Protein AF-A0A7C2NTQ1-F1 (afdb_monomer_lite)

Sequence (495 aa):
MPTPRWKPSCSTCCDERGGRDEGESEKSEFGSRKYGIRHCLTSDFSLPTSDFPPEAAAMNWPGFAALSSAWLFALLGPVILFYFLKLRRPRLEISSLALWQQVISDQRVNSPFQKFKRNLLLLLQVLLLCALALAAMQPFWPAGTDTAKSIPVLIDCSASMAALDEPGGKSRLDAAKEEVARLIDNLLPDQRLCLIAVDSSARRMTDFTDNQRVLHDALRQLAVRPVPSRLEDGLRMAQALARTADVQNVVLISDGNVPANIEFALPFRLNYQRLPPAGPNVGITDFNARRTKTGWDMFARIEGSGAASQNDAKPEDAAATADAATTSETDRGLVEVELLQNGETLKRESVAVTAGQVSRVSFQIETDAAASLELRIRPDRFDSLASDNTGYLELPAPRNLQVYCSEELASYRHALEVTPGIDLFPQSGSPDPETVDLMFADSELESGPKSRVTVHVGVVPTDLQPLVSIETELVAVVDWNRTAALLRHVQLLDV

Foldseek 3Di:
DDDDDDDDDDDDDDDDDDDDDDDDDDDDDPDDDDDDDDDDDDPDDDDDDDPDDDDDDDDQDWDFPCPVLLCLLVVLVVLVVVVVPDDPDDDDDDPDCPVVVVVVVVVPDDDPCVVVVVCVVVVVVNVVSVVVSVVVSPTDGPPPPPPQLEEEEEEEQEQQQQFAQDDVHDGNLVVVLVVVLVCLVPADPSHWYWYWYWYVAIDTQDDGHNPSVSSNVSSVPRHHDHGHTPVVRVQVVVQVVVVVGRYAEYEYEDQPPDPPDDPDDHPHHYHYDHTQFHAKAKFWPDWDWDDDPQFIKIKIKIAIAHRPPPDPDDPPCVVPPPPDPPQDPVQWWKKWKFKDKPNHTPDIDIDIHGHPDIDMDMDTDGDQAKIKMKIAIDIPDDHRRRSRRIDIDTGHRQAAFEEEEDPVPVVVQVVQVPDPRYDYDDDVPDDRDLEGAEYEAQDDPPDDHHYPYYDHDVDDPPVCVVVDDDDPDDDQCPDDDCVDPPCVPPDPRPD

Secondary structure (DSSP, 8-state):
------------------------------------------------------------PPEETTGGGGGGGGGHHHHHHHHHS---------S--HHHHHHHHGGGS--THHHHHHTHHHHHHHHHHHHHHHHHH-EE--------SEEEEEEE-SGGGG-BSSTT--BHHHHHHHHHHHHHHTPPTT-EEEEEEESSSEEE-S-SB--HHHHHHHHHT----SS---HHHHHHHHHHHHTTS---EEEEEE-S---S------SSEEEEEEPPPPPPEEEEEEEEEEE-SSSEEEEEEEEEEPP-------TTSTTS-SS-----GGGEEEEEEEEEETTEEEEEEEEEEEBT-EEEEEEEE--SS-EEEEEEEEESS--S-GGGSEEEEEEPPP--EEEEE-TT-HHHHHHHHTSTTEEEESBTTBPPPSEEEEEEESS-TTSSSEEEEEEESS---TTTGGG-----S--------TTSTTGGG---TT-

pLDDT: mean 76.26, std 22.4, range [24.83, 97.94]

Structure (mmCIF, N/CA/C/O backbone):
data_AF-A0A7C2NTQ1-F1
#
_entry.id   AF-A0A7C2NTQ1-F1
#
loop_
_atom_site.group_PDB
_atom_site.id
_atom_site.type_symbol
_atom_site.label_atom_id
_atom_site.label_alt_id
_atom_site.label_comp_id
_atom_site.label_asym_id
_atom_site.label_entity_id
_atom_site.label_seq_id
_atom_site.pdbx_PDB_ins_code
_atom_site.Cartn_x
_atom_site.Cartn_y
_atom_site.Cartn_z
_atom_site.occupancy
_atom_site.B_iso_or_equiv
_atom_site.auth_seq_id
_atom_site.auth_comp_id
_atom_site.auth_asym_id
_atom_site.auth_atom_id
_atom_site.pdbx_PDB_model_num
ATOM 1 N N . MET A 1 1 ? -13.839 53.074 -61.536 1.00 36.62 1 MET A N 1
ATOM 2 C CA . MET A 1 1 ? -15.113 53.808 -61.324 1.00 36.62 1 MET A CA 1
ATOM 3 C C . MET A 1 1 ? -16.248 52.947 -61.866 1.00 36.62 1 MET A C 1
ATOM 5 O O . MET A 1 1 ? -15.981 52.323 -62.886 1.00 36.62 1 MET A O 1
ATOM 9 N N . PRO A 1 2 ? -17.459 52.905 -61.272 1.00 42.09 2 PRO A N 1
ATOM 10 C CA . PRO A 1 2 ? -18.002 53.784 -60.227 1.00 42.09 2 PRO A CA 1
ATOM 11 C C . PRO A 1 2 ? -18.543 53.063 -58.957 1.00 42.09 2 PRO A C 1
ATOM 13 O O . PRO A 1 2 ? -18.780 51.862 -58.943 1.00 42.09 2 PRO A O 1
ATOM 16 N N . THR A 1 3 ? -18.712 53.854 -57.890 1.00 33.62 3 THR A N 1
ATOM 17 C CA . THR A 1 3 ? -19.584 53.688 -56.691 1.00 33.62 3 THR A CA 1
ATOM 18 C C . THR A 1 3 ? -21.078 53.907 -57.076 1.00 33.62 3 THR A C 1
ATOM 20 O O . THR A 1 3 ? -21.283 54.098 -58.278 1.00 33.62 3 THR A O 1
ATOM 23 N N . PRO A 1 4 ? -22.144 53.993 -56.213 1.00 42.62 4 PRO A N 1
ATOM 24 C CA . PRO A 1 4 ? -22.336 53.985 -54.728 1.00 42.62 4 PRO A CA 1
ATOM 25 C C . PRO A 1 4 ? -23.552 53.085 -54.258 1.00 42.62 4 PRO A C 1
ATOM 27 O O . PRO A 1 4 ? -24.126 52.396 -55.088 1.00 42.62 4 PRO A O 1
ATOM 30 N N . ARG A 1 5 ? -24.002 52.932 -52.986 1.00 25.55 5 ARG A N 1
ATOM 31 C CA . ARG A 1 5 ? -24.847 53.834 -52.135 1.00 25.55 5 ARG A CA 1
ATOM 32 C C . ARG A 1 5 ? -25.221 53.138 -50.778 1.00 25.55 5 ARG A C 1
ATOM 34 O O . ARG A 1 5 ? -25.538 51.961 -50.825 1.00 25.55 5 ARG A O 1
ATOM 41 N N . TRP A 1 6 ? -25.016 53.745 -49.585 1.00 25.92 6 TRP A N 1
ATOM 42 C CA . TRP A 1 6 ? -25.970 54.407 -48.618 1.00 25.92 6 TRP A CA 1
ATOM 43 C C . TRP A 1 6 ? -27.064 53.479 -48.009 1.00 25.92 6 TRP A C 1
ATOM 45 O O . TRP A 1 6 ? -27.697 52.777 -48.777 1.00 25.92 6 TRP A O 1
ATOM 55 N N . LYS A 1 7 ? -27.446 53.435 -46.711 1.00 29.69 7 LYS A N 1
ATOM 56 C CA . LYS A 1 7 ? -27.360 54.310 -45.507 1.00 29.69 7 LYS A CA 1
ATOM 57 C C . LYS A 1 7 ? -27.798 53.504 -44.230 1.00 29.69 7 LYS A C 1
ATOM 59 O O . LYS A 1 7 ? -28.300 52.397 -44.394 1.00 29.69 7 LYS A O 1
ATOM 64 N N . PRO A 1 8 ? -27.690 54.059 -42.999 1.00 45.06 8 PRO A N 1
ATOM 65 C CA . PRO A 1 8 ? -28.029 53.423 -41.716 1.00 45.06 8 PRO A CA 1
ATOM 66 C C . PRO A 1 8 ? -29.436 53.793 -41.192 1.00 45.06 8 PRO A C 1
ATOM 68 O O . PRO A 1 8 ? -30.010 54.795 -41.626 1.00 45.06 8 PRO A O 1
ATOM 71 N N . SER A 1 9 ? -29.941 53.073 -40.181 1.00 25.42 9 SER A N 1
ATOM 72 C CA . SER A 1 9 ? -30.998 53.578 -39.288 1.00 25.42 9 SER A CA 1
ATOM 73 C C . SER A 1 9 ? -30.758 53.184 -37.831 1.00 25.42 9 SER A C 1
ATOM 75 O O . SER A 1 9 ? -30.635 52.010 -37.497 1.00 25.42 9 SER A O 1
ATOM 77 N N . CYS A 1 10 ? -30.730 54.207 -36.985 1.00 26.81 10 CYS A N 1
ATOM 78 C CA . CYS A 1 10 ? -30.818 54.151 -35.536 1.00 26.81 10 CYS A CA 1
ATOM 79 C C . CYS A 1 10 ? -32.279 54.431 -35.135 1.00 26.81 10 CYS A C 1
ATOM 81 O O . CYS A 1 10 ? -32.880 55.342 -35.704 1.00 26.81 10 CYS A O 1
ATOM 83 N N . SER A 1 11 ? -32.819 53.699 -34.159 1.00 27.83 11 SER A N 1
ATOM 84 C CA . SER A 1 11 ? -33.892 54.158 -33.256 1.00 27.83 11 SER A CA 1
ATOM 85 C C . SER A 1 11 ? -33.938 53.213 -32.041 1.00 27.83 11 SER A C 1
ATOM 87 O O . SER A 1 11 ? -34.148 52.023 -32.243 1.00 27.83 11 SER A O 1
ATOM 89 N N . THR A 1 12 ? -33.474 53.591 -30.845 1.00 30.14 12 THR A N 1
ATOM 90 C CA . THR A 1 12 ? -34.118 54.404 -29.781 1.00 30.14 12 THR A CA 1
ATOM 91 C C . THR A 1 12 ? -34.919 53.573 -28.756 1.00 30.14 12 THR A C 1
ATOM 93 O O . THR A 1 12 ? -35.772 52.783 -29.140 1.00 30.14 12 THR A O 1
ATOM 96 N N . CYS A 1 13 ? -34.680 53.910 -27.474 1.00 25.48 13 CYS A N 1
ATOM 97 C CA . CYS A 1 13 ? -35.400 53.629 -26.210 1.00 25.48 13 CYS A CA 1
ATOM 98 C C . CYS A 1 13 ? -35.129 52.284 -25.505 1.00 25.48 13 CYS A C 1
ATOM 100 O O . CYS A 1 13 ? -35.317 51.232 -26.099 1.00 25.48 13 CYS A O 1
ATOM 102 N N . CYS A 1 14 ? -34.545 52.270 -24.290 1.00 27.22 14 CYS A N 1
ATOM 103 C CA . CYS A 1 14 ? -35.076 52.737 -22.976 1.00 27.22 14 CYS A CA 1
ATOM 104 C C . CYS A 1 14 ? -36.225 51.838 -22.489 1.00 27.22 14 CYS A C 1
ATOM 106 O O . CYS A 1 14 ? -37.100 51.528 -23.282 1.00 27.22 14 CYS A O 1
ATOM 108 N N . ASP A 1 15 ? -36.377 51.445 -21.227 1.00 28.03 15 ASP A N 1
ATOM 109 C CA . ASP A 1 15 ? -35.618 51.518 -19.970 1.00 28.03 15 ASP A CA 1
ATOM 110 C C . ASP A 1 15 ? -36.448 50.676 -18.950 1.00 28.03 15 ASP A C 1
ATOM 112 O O . ASP A 1 15 ? -37.563 50.257 -19.255 1.00 28.03 15 ASP A O 1
ATOM 116 N N . GLU A 1 16 ? -35.912 50.491 -17.746 1.00 27.59 16 GLU A N 1
ATOM 117 C CA . GLU A 1 16 ? -36.609 50.232 -16.471 1.00 27.59 16 GLU A CA 1
ATOM 118 C C . GLU A 1 16 ? -36.965 48.800 -16.009 1.00 27.59 16 GLU A C 1
ATOM 120 O O . GLU A 1 16 ? -37.961 48.171 -16.351 1.00 27.59 16 GLU A O 1
ATOM 125 N N . ARG A 1 17 ? -36.118 48.351 -15.070 1.00 29.28 17 ARG A N 1
ATOM 126 C CA . ARG A 1 17 ? -36.444 47.959 -13.683 1.00 29.28 17 ARG A CA 1
ATOM 127 C C . ARG A 1 17 ? -37.931 47.904 -13.278 1.00 29.28 17 ARG A C 1
ATOM 129 O O . ARG A 1 17 ? -38.596 48.928 -13.236 1.00 29.28 17 ARG A O 1
ATOM 136 N N . GLY A 1 18 ? -38.280 46.799 -12.609 1.00 25.50 18 GLY A N 1
ATOM 137 C CA . GLY A 1 18 ? -38.966 46.866 -11.312 1.00 25.50 18 GLY A CA 1
ATOM 138 C C . GLY A 1 18 ? -40.121 45.888 -11.091 1.00 25.50 18 GLY A C 1
ATOM 139 O O . GLY A 1 18 ? -41.131 45.963 -11.766 1.00 25.50 18 GLY A O 1
ATOM 140 N N . GLY A 1 19 ? -40.004 45.094 -10.020 1.00 25.98 19 GLY A N 1
ATOM 141 C CA . GLY A 1 19 ? -41.123 44.881 -9.094 1.00 25.98 19 GLY A CA 1
ATOM 142 C C . GLY A 1 19 ? -41.980 43.624 -9.262 1.00 25.98 19 GLY A C 1
ATOM 143 O O . GLY A 1 19 ? -42.816 43.556 -10.145 1.00 25.98 19 GLY A O 1
ATOM 144 N N . ARG A 1 20 ? -41.775 42.691 -8.319 1.00 27.33 20 ARG A N 1
ATOM 145 C CA . ARG A 1 20 ? -42.780 41.968 -7.509 1.00 27.33 20 ARG A CA 1
ATOM 146 C C . ARG A 1 20 ? -44.167 41.724 -8.127 1.00 27.33 20 ARG A C 1
ATOM 148 O O . ARG A 1 20 ? -44.921 42.670 -8.289 1.00 27.33 20 ARG A O 1
ATOM 155 N N . ASP A 1 21 ? -44.544 40.448 -8.205 1.00 27.59 21 ASP A N 1
ATOM 156 C CA . ASP A 1 21 ? -45.832 39.999 -7.669 1.00 27.59 21 ASP A CA 1
ATOM 157 C C . ASP A 1 21 ? -45.775 38.534 -7.212 1.00 27.59 21 ASP A C 1
ATOM 159 O O . ASP A 1 21 ? -45.016 37.714 -7.732 1.00 27.59 21 ASP A O 1
ATOM 163 N N . GLU A 1 22 ? -46.531 38.277 -6.150 1.00 29.23 22 GLU A N 1
ATOM 164 C CA . GLU A 1 22 ? -46.649 37.038 -5.388 1.00 29.23 22 GLU A CA 1
ATOM 165 C C . GLU A 1 22 ? -47.432 35.959 -6.155 1.00 29.23 22 GLU A C 1
ATOM 167 O O . GLU A 1 22 ? -48.342 36.249 -6.929 1.00 29.23 22 GLU A O 1
ATOM 172 N N . GLY A 1 23 ? -47.102 34.691 -5.902 1.00 26.95 23 GLY A N 1
ATOM 173 C CA . GLY A 1 23 ? -47.792 33.535 -6.471 1.00 26.95 23 GLY A CA 1
ATOM 174 C C . GLY A 1 23 ? -47.383 32.249 -5.762 1.00 26.95 23 GLY A C 1
ATOM 175 O O . GLY A 1 23 ? -46.419 31.588 -6.134 1.00 26.95 23 GLY A O 1
ATOM 176 N N . GLU A 1 24 ? -48.112 31.946 -4.699 1.00 27.92 24 GLU A N 1
ATOM 177 C CA . GLU A 1 24 ? -48.021 30.780 -3.825 1.00 27.92 24 GLU A CA 1
ATOM 178 C C . GLU A 1 24 ? -48.342 29.472 -4.585 1.00 27.92 24 GLU A C 1
ATOM 180 O O . GLU A 1 24 ? -49.399 29.355 -5.201 1.00 27.92 24 GLU A O 1
ATOM 185 N N . SER A 1 25 ? -47.450 28.471 -4.543 1.00 28.14 25 SER A N 1
ATOM 186 C CA . SER A 1 25 ? -47.803 27.064 -4.806 1.00 28.14 25 SER A CA 1
ATOM 187 C C . SER A 1 25 ? -46.770 26.097 -4.214 1.00 28.14 25 SER A C 1
ATOM 189 O O . SER A 1 25 ? -45.670 25.911 -4.725 1.00 28.14 25 SER A O 1
ATOM 191 N N . GLU A 1 26 ? -47.198 25.466 -3.128 1.00 28.70 26 GLU A N 1
ATOM 192 C CA . GLU A 1 26 ? -46.789 24.192 -2.535 1.00 28.70 26 GLU A CA 1
ATOM 193 C C . GLU A 1 26 ? -46.054 23.151 -3.422 1.00 28.70 26 GLU A C 1
ATOM 195 O O . GLU A 1 26 ? -46.528 22.790 -4.497 1.00 28.70 26 GLU A O 1
ATOM 200 N N . LYS A 1 27 ? -45.009 22.548 -2.815 1.00 25.88 27 LYS A N 1
ATOM 201 C CA . LYS A 1 27 ? -44.658 21.102 -2.718 1.00 25.88 27 LYS A CA 1
ATOM 202 C C . LYS A 1 27 ? -43.262 20.636 -3.178 1.00 25.88 27 LYS A C 1
ATOM 204 O O . LYS A 1 27 ? -42.936 20.546 -4.354 1.00 25.88 27 LYS A O 1
ATOM 209 N N . SER A 1 28 ? -42.589 20.074 -2.166 1.00 26.66 28 SER A N 1
ATOM 210 C CA . SER A 1 28 ? -41.638 18.949 -2.152 1.00 26.66 28 SER A CA 1
ATOM 211 C C . SER A 1 28 ? -40.140 19.249 -2.289 1.00 26.66 28 SER A C 1
ATOM 213 O O . SER A 1 28 ? -39.517 19.080 -3.330 1.00 26.66 28 SER A O 1
ATOM 215 N N . GLU A 1 29 ? -39.542 19.593 -1.146 1.00 25.36 29 GLU A N 1
ATOM 216 C CA . GLU A 1 29 ? -38.128 19.360 -0.856 1.00 25.36 29 GLU A CA 1
ATOM 217 C C . GLU A 1 29 ? -37.852 17.850 -0.727 1.00 25.36 29 GLU A C 1
ATOM 219 O O . GLU A 1 29 ? -38.382 17.185 0.164 1.00 25.36 29 GLU A O 1
ATOM 224 N N . PHE A 1 30 ? -36.961 17.314 -1.562 1.00 26.23 30 PHE A N 1
ATOM 225 C CA . PHE A 1 30 ? -36.199 16.103 -1.248 1.00 26.23 30 PHE A CA 1
ATOM 226 C C . PHE A 1 30 ? -34.713 16.471 -1.300 1.00 26.23 30 PHE A C 1
ATOM 228 O O . PHE A 1 30 ? -34.041 16.373 -2.326 1.00 26.23 30 PHE A O 1
ATOM 235 N N . GLY A 1 31 ? -34.222 17.017 -0.186 1.00 26.34 3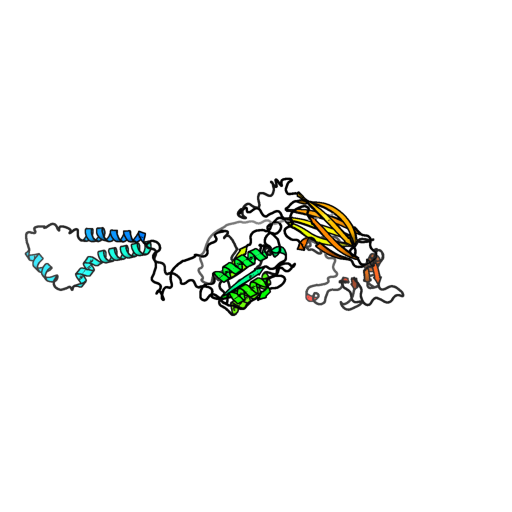1 GLY A N 1
ATOM 236 C CA . GLY A 1 31 ? -32.838 17.447 -0.026 1.00 26.34 31 GLY A CA 1
ATOM 237 C C . GLY A 1 31 ? -31.889 16.254 0.065 1.00 26.34 31 GLY A C 1
ATOM 238 O O . GLY A 1 31 ? -31.805 15.589 1.096 1.00 26.34 31 GLY A O 1
ATOM 239 N N . SER A 1 32 ? -31.132 16.017 -1.004 1.00 26.45 32 SER A N 1
ATOM 240 C CA . SER A 1 32 ? -29.975 15.123 -1.010 1.00 26.45 32 SER A CA 1
ATOM 241 C C . SER A 1 32 ? -28.874 15.723 -0.125 1.00 26.45 32 SER A C 1
ATOM 243 O O . SER A 1 32 ? -28.210 16.690 -0.506 1.00 26.45 32 SER A O 1
ATOM 245 N N . ARG A 1 33 ? -28.693 15.193 1.092 1.00 27.62 33 ARG A N 1
ATOM 246 C CA . ARG A 1 33 ? -27.641 15.646 2.015 1.00 27.62 33 ARG A CA 1
ATOM 247 C C . ARG A 1 33 ? -26.270 15.180 1.523 1.00 27.62 33 ARG A C 1
ATOM 249 O O . ARG A 1 33 ? -25.890 14.029 1.709 1.00 27.62 33 ARG A O 1
ATOM 256 N N . LYS A 1 34 ? -25.515 16.105 0.931 1.00 25.84 34 LYS A N 1
ATOM 257 C CA . LYS A 1 34 ? -24.060 16.004 0.773 1.00 25.84 34 LYS A CA 1
ATOM 258 C C . LYS A 1 34 ? -23.418 16.127 2.156 1.00 25.84 34 LYS A C 1
ATOM 260 O O . LYS A 1 34 ? -23.430 17.210 2.736 1.00 25.84 34 LYS A O 1
ATOM 265 N N . TYR A 1 35 ? -22.860 15.043 2.682 1.00 34.44 35 TYR A N 1
ATOM 266 C CA . TYR A 1 35 ? -21.983 15.113 3.849 1.00 34.44 35 TYR A CA 1
ATOM 267 C C . TYR A 1 35 ? -20.546 15.298 3.363 1.00 34.44 35 TYR A C 1
ATOM 269 O O . TYR A 1 35 ? -19.879 14.348 2.970 1.00 34.44 35 TYR A O 1
ATOM 277 N N . GLY A 1 36 ? -20.095 16.554 3.350 1.00 24.83 36 GLY A N 1
ATOM 278 C CA . GLY A 1 36 ? -18.676 16.880 3.287 1.00 24.83 36 GLY A CA 1
ATOM 279 C C . GLY A 1 36 ? -18.043 16.592 4.645 1.00 24.83 36 GLY A C 1
ATOM 280 O O . GLY A 1 36 ? -18.539 17.058 5.672 1.00 24.83 36 GLY A O 1
ATOM 281 N N . ILE A 1 37 ? -16.969 15.809 4.652 1.00 31.77 37 ILE A N 1
ATOM 282 C CA . ILE A 1 37 ? -16.196 15.501 5.853 1.00 31.77 37 ILE A CA 1
ATOM 283 C C . ILE A 1 37 ? -15.472 16.785 6.273 1.00 31.77 37 ILE A C 1
ATOM 285 O O . ILE A 1 37 ? -14.489 17.193 5.658 1.00 31.77 37 ILE A O 1
ATOM 289 N N . ARG A 1 38 ? -15.978 17.454 7.310 1.00 29.36 38 ARG A N 1
ATOM 290 C CA . ARG A 1 38 ? -15.247 18.483 8.055 1.00 29.36 38 ARG A CA 1
ATOM 291 C C . ARG A 1 38 ? -15.308 18.150 9.542 1.00 29.36 38 ARG A C 1
ATOM 293 O O . ARG A 1 38 ? -16.391 18.056 10.102 1.00 29.36 38 ARG A O 1
ATOM 300 N N . HIS A 1 39 ? -14.117 18.041 10.131 1.00 30.38 39 HIS A N 1
ATOM 301 C CA . HIS A 1 39 ? -13.795 18.034 11.561 1.00 30.38 39 HIS A CA 1
ATOM 302 C C . HIS A 1 39 ? -14.376 16.924 12.453 1.00 30.38 39 HIS A C 1
ATOM 304 O O . HIS A 1 39 ? -15.513 16.994 12.901 1.00 30.38 39 HIS A O 1
ATOM 310 N N . CYS A 1 40 ? -13.493 16.008 12.863 1.00 27.33 40 CYS A N 1
ATOM 311 C CA . CYS A 1 40 ? -13.286 15.648 14.272 1.00 27.33 40 CYS A CA 1
ATOM 312 C C . CYS A 1 40 ? -11.893 15.012 14.418 1.00 27.33 40 CYS A C 1
ATOM 314 O O . CYS A 1 40 ? -11.720 13.813 14.237 1.00 27.33 40 CYS A O 1
ATOM 316 N N . LEU A 1 41 ? -10.894 15.854 14.690 1.00 31.64 41 LEU A N 1
ATOM 317 C CA . LEU A 1 41 ? -9.622 15.459 15.293 1.00 31.64 41 LEU A CA 1
ATOM 318 C C . LEU A 1 41 ? -9.757 15.772 16.784 1.00 31.64 41 LEU A C 1
ATOM 320 O O . LEU A 1 41 ? -9.675 16.936 17.170 1.00 31.64 41 LEU A O 1
ATOM 324 N N . THR A 1 42 ? -10.011 14.751 17.591 1.00 29.39 42 THR A N 1
ATOM 325 C CA . THR A 1 42 ? -9.746 14.767 19.032 1.00 29.39 42 THR A CA 1
ATOM 326 C C . THR A 1 42 ? -9.184 13.403 19.388 1.00 29.39 42 THR A C 1
ATOM 328 O O . THR A 1 42 ? -9.898 12.399 19.375 1.00 29.39 42 THR A O 1
ATOM 331 N N . SER A 1 43 ? -7.880 13.379 19.630 1.00 34.09 43 SER A N 1
ATOM 332 C CA . SER A 1 43 ? -7.172 12.334 20.347 1.00 34.09 43 SER A CA 1
ATOM 333 C C . SER A 1 43 ? -7.619 12.380 21.806 1.00 34.09 43 SER A C 1
ATOM 335 O O . SER A 1 43 ? -7.121 13.184 22.577 1.00 34.09 43 SER A O 1
ATOM 337 N N . ASP A 1 44 ? -8.575 11.533 22.179 1.00 26.95 44 ASP A N 1
ATOM 338 C CA . ASP A 1 44 ? -8.810 11.189 23.580 1.00 26.95 44 ASP A CA 1
ATOM 339 C C . ASP A 1 44 ? -9.206 9.715 23.670 1.00 26.95 44 ASP A C 1
ATOM 341 O O . ASP A 1 44 ? -10.249 9.267 23.191 1.00 26.95 44 ASP A O 1
ATOM 345 N N . PHE A 1 45 ? -8.292 8.947 24.252 1.00 34.47 45 PHE A N 1
ATOM 346 C CA . PHE A 1 45 ? -8.405 7.524 24.517 1.00 34.47 45 PHE A CA 1
ATOM 347 C C . PHE A 1 45 ? -9.052 7.333 25.889 1.00 34.47 45 PHE A C 1
ATOM 349 O O . PHE A 1 45 ? -8.466 7.742 26.888 1.00 34.47 45 PHE A O 1
ATOM 356 N N . SER A 1 46 ? -10.232 6.707 25.951 1.00 27.30 46 SER A N 1
ATOM 357 C CA . SER A 1 46 ? -10.774 6.021 27.139 1.00 27.30 46 SER A CA 1
ATOM 358 C C . SER A 1 46 ? -12.037 5.236 26.764 1.00 27.30 46 SER A C 1
ATOM 360 O O . SER A 1 46 ? -13.081 5.826 26.490 1.00 27.30 46 SER A O 1
ATOM 362 N N . LEU A 1 47 ? -11.977 3.902 26.807 1.00 32.50 47 LEU A N 1
ATOM 363 C CA . LEU A 1 47 ? -13.172 3.112 27.118 1.00 32.50 47 LEU A CA 1
ATOM 364 C C . LEU A 1 47 ? -13.429 3.272 28.626 1.00 32.50 47 LEU A C 1
ATOM 366 O O . LEU A 1 47 ? -12.475 3.166 29.400 1.00 32.50 47 LEU A O 1
ATOM 370 N N . PRO A 1 48 ? -14.664 3.550 29.076 1.00 33.53 48 PRO A N 1
ATOM 371 C CA . PRO A 1 48 ? -14.938 3.707 30.495 1.00 33.53 48 PRO A CA 1
ATOM 372 C C . PRO A 1 48 ? -14.803 2.346 31.187 1.00 33.53 48 PRO A C 1
ATOM 374 O O . PRO A 1 48 ? -15.644 1.466 31.025 1.00 33.53 48 PRO A O 1
ATOM 377 N N . THR A 1 49 ? -13.746 2.170 31.976 1.00 34.22 49 THR A N 1
ATOM 378 C CA . THR A 1 49 ? -13.657 1.096 32.968 1.00 34.22 49 THR A CA 1
ATOM 379 C C . THR A 1 49 ? -14.600 1.435 34.118 1.00 34.22 49 THR A C 1
ATOM 381 O O . THR A 1 49 ? -14.304 2.315 34.927 1.00 34.22 49 THR A O 1
ATOM 384 N N . SER A 1 50 ? -15.748 0.766 34.191 1.00 35.53 50 SER A N 1
ATOM 385 C CA . SER A 1 50 ? -16.590 0.774 35.385 1.00 35.53 50 SER A CA 1
ATOM 386 C C . SER A 1 50 ? -16.373 -0.523 36.161 1.00 35.53 50 SER A C 1
ATOM 388 O O . SER A 1 50 ? -16.957 -1.553 35.832 1.00 35.53 50 SER A O 1
ATOM 390 N N . ASP A 1 51 ? -15.541 -0.453 37.198 1.00 36.47 51 ASP A N 1
ATOM 391 C CA . ASP A 1 51 ? -15.576 -1.389 38.320 1.00 36.47 51 ASP A CA 1
ATOM 392 C C . ASP A 1 51 ? -16.927 -1.240 39.035 1.00 36.47 51 ASP A C 1
ATOM 394 O O . ASP A 1 51 ? -17.105 -0.291 39.795 1.00 36.47 51 ASP A O 1
ATOM 398 N N . PHE A 1 52 ? -17.879 -2.152 38.812 1.00 34.28 52 PHE A N 1
ATOM 399 C CA . PHE A 1 52 ? -19.048 -2.335 39.685 1.00 34.28 52 PHE A CA 1
ATOM 400 C C . PHE A 1 52 ? -19.520 -3.809 39.697 1.00 34.28 52 PHE A C 1
ATOM 402 O O . PHE A 1 52 ? -19.347 -4.523 38.708 1.00 34.28 52 PHE A O 1
ATOM 409 N N . PRO A 1 53 ? -20.060 -4.294 40.836 1.00 35.56 53 PRO A N 1
ATOM 410 C CA . PRO A 1 53 ? -20.376 -5.704 41.103 1.00 35.56 53 PRO A CA 1
ATOM 411 C C . PRO A 1 53 ? -21.637 -6.159 40.333 1.00 35.56 53 PRO A C 1
ATOM 413 O O . PRO A 1 53 ? -22.301 -5.323 39.722 1.00 35.56 53 PRO A O 1
ATOM 416 N N . PRO A 1 54 ? -22.005 -7.461 40.321 1.00 41.94 54 PRO A N 1
ATOM 417 C CA . PRO A 1 54 ? -23.056 -7.940 39.431 1.00 41.94 54 PRO A CA 1
ATOM 418 C C . PRO A 1 54 ? -24.414 -7.458 39.942 1.00 41.94 54 PRO A C 1
ATOM 420 O O . PRO A 1 54 ? -24.868 -7.886 41.005 1.00 41.94 54 PRO A O 1
ATOM 423 N N . GLU A 1 55 ? -25.061 -6.562 39.198 1.00 40.81 55 GLU A N 1
ATOM 424 C CA . GLU A 1 55 ? -26.384 -6.060 39.551 1.00 40.81 55 GLU A CA 1
ATOM 425 C C . GLU A 1 55 ? -27.465 -6.756 38.722 1.00 40.81 55 GLU A C 1
ATOM 427 O O . GLU A 1 55 ? -27.431 -6.829 37.493 1.00 40.81 55 GLU A O 1
ATOM 432 N N . ALA A 1 56 ? -28.426 -7.308 39.458 1.00 38.50 56 ALA A N 1
ATOM 433 C CA . ALA A 1 56 ? -29.696 -7.785 38.956 1.00 38.50 56 ALA A CA 1
ATOM 434 C C . ALA A 1 56 ? -30.373 -6.712 38.095 1.00 38.50 56 ALA A C 1
ATOM 436 O O . ALA A 1 56 ? -30.255 -5.529 38.390 1.00 38.50 56 ALA A O 1
ATOM 437 N N . ALA A 1 57 ? -31.110 -7.158 37.073 1.00 42.69 57 ALA A N 1
ATOM 438 C CA . ALA A 1 57 ? -31.925 -6.364 36.156 1.00 42.69 57 ALA A CA 1
ATOM 439 C C . ALA A 1 57 ? -32.463 -5.054 36.771 1.00 42.69 57 ALA A C 1
ATOM 441 O O . ALA A 1 57 ? -33.547 -5.018 37.361 1.00 42.69 57 ALA A O 1
ATOM 442 N N . ALA A 1 58 ? -31.695 -3.974 36.624 1.00 38.50 58 ALA A N 1
ATOM 443 C CA . ALA A 1 58 ? -32.090 -2.657 37.073 1.00 38.50 58 ALA A CA 1
ATOM 444 C C . ALA A 1 58 ? -33.072 -2.101 36.042 1.00 38.50 58 ALA A C 1
ATOM 446 O O . ALA A 1 58 ? -32.737 -1.876 34.880 1.00 38.50 58 ALA A O 1
ATOM 447 N N . MET A 1 59 ? -34.324 -1.911 36.455 1.00 47.84 59 MET A N 1
ATOM 448 C CA . MET A 1 59 ? -35.260 -1.120 35.670 1.00 47.84 59 MET A CA 1
ATOM 449 C C . MET A 1 59 ? -34.681 0.289 35.519 1.00 47.84 59 MET A C 1
ATOM 451 O O . MET A 1 59 ? -34.462 0.966 36.522 1.00 47.84 59 MET A O 1
ATOM 455 N N . ASN A 1 60 ? -34.431 0.714 34.278 1.00 56.03 60 ASN A N 1
ATOM 456 C CA . ASN A 1 60 ? -33.873 2.026 33.950 1.00 56.03 60 ASN A CA 1
ATOM 457 C C . ASN A 1 60 ? -34.781 3.148 34.480 1.00 56.03 60 ASN A C 1
ATOM 459 O O . ASN A 1 60 ? -35.746 3.550 33.826 1.00 56.03 60 ASN A O 1
ATOM 463 N N . TRP A 1 61 ? -34.481 3.641 35.680 1.00 63.12 61 TRP A N 1
ATOM 464 C CA . TRP A 1 61 ? -35.115 4.818 36.261 1.00 63.12 61 TRP A CA 1
ATOM 465 C C . TRP A 1 61 ? -34.468 6.083 35.668 1.00 63.12 61 TRP A C 1
ATOM 467 O O . TRP A 1 61 ? -33.262 6.074 35.411 1.00 63.12 61 TRP A O 1
ATOM 477 N N . PRO A 1 62 ? -35.217 7.173 35.418 1.00 75.62 62 PRO A N 1
ATOM 478 C CA . PRO A 1 62 ? -34.639 8.416 34.909 1.00 75.62 62 PRO A CA 1
ATOM 479 C C . PRO A 1 62 ? -33.547 8.958 35.843 1.00 75.62 62 PRO A C 1
ATOM 481 O O . PRO A 1 62 ? -33.743 9.053 37.058 1.00 75.62 62 PRO A O 1
ATOM 484 N N . GLY A 1 63 ? -32.408 9.329 35.255 1.00 76.94 63 GLY A N 1
ATOM 485 C CA . GLY A 1 63 ? -31.309 10.016 35.932 1.00 76.94 63 GLY A CA 1
ATOM 486 C C . GLY A 1 63 ? -31.439 11.536 35.802 1.00 76.94 63 GLY A C 1
ATOM 487 O O . GLY A 1 63 ? -32.124 12.040 34.912 1.00 76.94 63 GLY A O 1
ATOM 488 N N . PHE A 1 64 ? -30.772 12.284 36.683 1.00 82.88 64 PHE A N 1
ATOM 489 C CA . PHE A 1 64 ? -30.724 13.750 36.630 1.00 82.88 64 PHE A CA 1
ATOM 490 C C . PHE A 1 64 ? -29.274 14.207 36.467 1.00 82.88 64 PHE A C 1
ATOM 492 O O . PHE A 1 64 ? -28.423 13.838 37.274 1.00 82.88 64 PHE A O 1
ATOM 499 N N . ALA A 1 65 ? -28.984 15.012 35.443 1.00 78.38 65 ALA A N 1
ATOM 500 C CA . ALA A 1 65 ? -27.622 15.492 35.179 1.00 78.38 65 ALA A CA 1
ATOM 501 C C . ALA A 1 65 ? -27.181 16.580 36.176 1.00 78.38 65 ALA A C 1
ATOM 503 O O . ALA A 1 65 ? -26.003 16.695 36.505 1.00 78.38 65 ALA A O 1
ATOM 504 N N . ALA A 1 66 ? -28.135 17.356 36.695 1.00 80.69 66 ALA A N 1
ATOM 505 C CA . ALA A 1 66 ? -27.883 18.454 37.619 1.00 80.69 66 ALA A CA 1
ATOM 506 C C . ALA A 1 66 ? -28.724 18.300 38.894 1.00 80.69 66 ALA A C 1
ATOM 508 O O . ALA A 1 66 ? -29.628 19.093 39.163 1.00 80.69 66 ALA A O 1
ATOM 509 N N . LEU A 1 67 ? -28.423 17.276 39.706 1.00 83.50 67 LEU A N 1
ATOM 510 C CA . LEU A 1 67 ? -29.094 17.060 41.001 1.00 83.50 67 LEU A CA 1
ATOM 511 C C . LEU A 1 67 ? -28.982 18.271 41.936 1.00 83.50 67 LEU A C 1
ATOM 513 O O . LEU A 1 67 ? -29.884 18.513 42.736 1.00 83.50 67 LEU A O 1
ATOM 517 N N . SER A 1 68 ? -27.902 19.048 41.818 1.00 84.00 68 SER A N 1
ATOM 518 C CA . SER A 1 68 ? -27.711 20.277 42.585 1.00 84.00 68 SER A CA 1
ATOM 519 C C . SER A 1 68 ? -28.875 21.248 42.381 1.00 84.00 68 SER A C 1
ATOM 521 O O . SER A 1 68 ? -29.344 21.810 43.364 1.00 84.00 68 SER A O 1
ATOM 523 N N . SER A 1 69 ? -29.437 21.360 41.171 1.00 85.56 69 SER A N 1
ATOM 524 C CA . SER A 1 69 ? -30.586 22.223 40.843 1.00 85.56 69 SER A CA 1
ATOM 525 C C . SER A 1 69 ? -31.858 21.931 41.655 1.00 85.56 69 SER A C 1
ATOM 527 O O . SER A 1 69 ? -32.772 22.756 41.664 1.00 85.56 69 SER A O 1
ATOM 529 N N . ALA A 1 70 ? -31.925 20.817 42.396 1.00 84.06 70 ALA A N 1
ATOM 530 C CA . ALA A 1 70 ? -33.018 20.517 43.323 1.00 84.06 70 ALA A CA 1
ATOM 531 C C . ALA A 1 70 ? -33.188 21.573 44.435 1.00 84.06 70 ALA A C 1
ATOM 533 O O . ALA A 1 70 ? -34.277 21.700 44.997 1.00 84.06 70 ALA A O 1
ATOM 534 N N . TRP A 1 71 ? -32.162 22.386 44.729 1.00 88.31 71 TRP A N 1
ATOM 535 C CA . TRP A 1 71 ? -32.289 23.505 45.675 1.00 88.31 71 TRP A CA 1
ATOM 536 C C . TRP A 1 71 ? -33.367 24.520 45.252 1.00 88.31 71 TRP A C 1
ATOM 538 O O . TRP A 1 71 ? -33.948 25.183 46.111 1.00 88.31 71 TRP A O 1
ATOM 548 N N . LEU A 1 72 ? -33.703 24.603 43.957 1.00 86.38 72 LEU A N 1
ATOM 549 C CA . LEU A 1 72 ? -34.755 25.483 43.434 1.00 86.38 72 LEU A CA 1
ATOM 550 C C . LEU A 1 72 ? -36.147 25.154 43.991 1.00 86.38 72 LEU A C 1
ATOM 552 O O . LEU A 1 72 ? -36.995 26.043 44.062 1.00 86.38 72 LEU A O 1
ATOM 556 N N . PHE A 1 73 ? -36.386 23.932 44.482 1.00 88.25 73 PHE A N 1
ATOM 557 C CA . PHE A 1 73 ? -37.629 23.608 45.191 1.00 88.25 73 PHE A CA 1
ATOM 558 C C . PHE A 1 73 ? -37.803 24.408 46.489 1.00 88.25 73 PHE A C 1
ATOM 560 O O . PHE A 1 73 ? -38.934 24.596 46.938 1.00 88.25 73 PHE A O 1
ATOM 567 N N . ALA A 1 74 ? -36.728 24.960 47.065 1.00 86.19 74 ALA A N 1
ATOM 568 C CA . ALA A 1 74 ? -36.816 25.846 48.225 1.00 86.19 74 ALA A CA 1
ATOM 569 C C . ALA A 1 74 ? -37.641 27.118 47.939 1.00 86.19 74 ALA A C 1
ATOM 571 O O . ALA A 1 74 ? -38.243 27.674 48.861 1.00 86.19 74 ALA A O 1
ATOM 572 N N . LEU A 1 75 ? -37.757 27.542 46.671 1.00 84.38 75 LEU A N 1
ATOM 573 C CA . LEU A 1 75 ? -38.604 28.669 46.251 1.00 84.38 75 LEU A CA 1
ATOM 574 C C . LEU A 1 75 ? -40.112 28.402 46.427 1.00 84.38 75 LEU A C 1
ATOM 576 O O . LEU A 1 75 ? -40.895 29.354 46.433 1.00 84.38 75 LEU A O 1
ATOM 580 N N . LEU A 1 76 ? -40.535 27.152 46.658 1.00 85.06 76 LEU A N 1
ATOM 581 C CA . LEU A 1 76 ? -41.916 26.843 47.048 1.00 85.06 76 LEU A CA 1
ATOM 582 C C . LEU A 1 76 ? -42.274 27.440 48.416 1.00 85.06 76 LEU A C 1
ATOM 584 O O . LEU A 1 76 ? -43.404 27.888 48.612 1.00 85.06 76 LEU A O 1
ATOM 588 N N . GLY A 1 77 ? -41.320 27.486 49.352 1.00 82.75 77 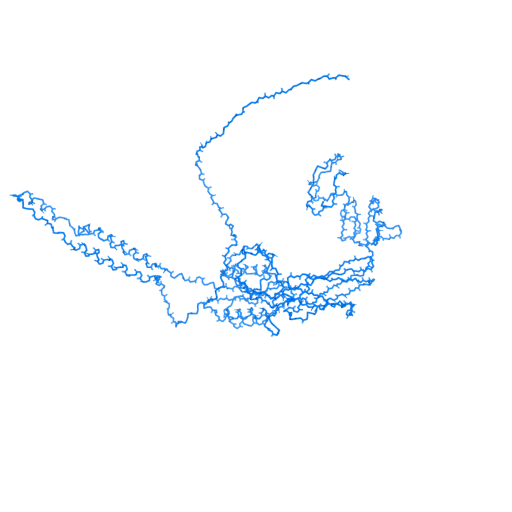GLY A N 1
ATOM 589 C CA . GLY A 1 77 ? -41.531 28.003 50.706 1.00 82.75 77 GLY A CA 1
ATOM 590 C C . GLY A 1 77 ? -42.028 29.456 50.721 1.00 82.75 77 GLY A C 1
ATOM 591 O O . GLY A 1 77 ? -43.098 29.713 51.273 1.00 82.75 77 GLY A O 1
ATOM 592 N N . PRO A 1 78 ? -41.318 30.402 50.075 1.00 82.56 78 PRO A N 1
ATOM 593 C CA . PRO A 1 78 ? -41.754 31.789 49.942 1.00 82.56 78 PRO A CA 1
ATOM 594 C C . PRO A 1 78 ? -43.123 31.944 49.272 1.00 82.56 78 PRO A C 1
ATOM 596 O O . PRO A 1 78 ? -43.946 32.711 49.762 1.00 82.56 78 PRO A O 1
ATOM 599 N N . VAL A 1 79 ? -43.401 31.205 48.191 1.00 82.88 79 VAL A N 1
ATOM 600 C CA . VAL A 1 79 ? -44.687 31.278 47.465 1.00 82.88 79 VAL A CA 1
ATOM 601 C C . VAL A 1 79 ? -45.850 30.856 48.367 1.00 82.88 79 VAL A C 1
ATOM 603 O O . VAL A 1 79 ? -46.876 31.538 48.437 1.00 82.88 79 VAL A O 1
ATOM 606 N N . ILE A 1 80 ? -45.671 29.770 49.121 1.00 81.31 80 ILE A N 1
ATOM 607 C CA . ILE A 1 80 ? -46.661 29.286 50.088 1.00 81.31 80 ILE A CA 1
ATOM 608 C C . ILE A 1 80 ? -46.798 30.273 51.258 1.00 81.31 80 ILE A C 1
ATOM 610 O O . ILE A 1 80 ? -47.915 30.583 51.677 1.00 81.31 80 ILE A O 1
ATOM 614 N N . LEU A 1 81 ? -45.689 30.820 51.762 1.00 81.31 81 LEU A N 1
ATOM 615 C CA . LEU A 1 81 ? -45.686 31.790 52.860 1.00 81.31 81 LEU A CA 1
ATOM 616 C C . LEU A 1 81 ? -46.410 33.092 52.483 1.00 81.31 81 LEU A C 1
ATOM 618 O O . LEU A 1 81 ? -47.240 33.571 53.257 1.00 81.31 81 LEU A O 1
ATOM 622 N N . PHE A 1 82 ? -46.157 33.632 51.288 1.00 75.44 82 PHE A N 1
ATOM 623 C CA . PHE A 1 82 ? -46.854 34.812 50.766 1.00 75.44 82 PHE A CA 1
ATOM 624 C C . PHE A 1 82 ? -48.354 34.572 50.606 1.00 75.44 82 PHE A C 1
ATOM 626 O O . PHE A 1 82 ? -49.150 35.468 50.883 1.00 75.44 82 PHE A O 1
ATOM 633 N N . TYR A 1 83 ? -48.757 33.360 50.227 1.00 73.62 83 TYR A N 1
ATOM 634 C CA . TYR A 1 83 ? -50.171 33.004 50.161 1.00 73.62 83 TYR A CA 1
ATOM 635 C C . TYR A 1 83 ? -50.841 32.962 51.542 1.00 73.62 83 TYR A C 1
ATOM 637 O O . TYR A 1 83 ? -51.985 33.397 51.697 1.00 73.62 83 TYR A O 1
ATOM 645 N N . PHE A 1 84 ? -50.134 32.473 52.565 1.00 70.44 84 PHE A N 1
ATOM 646 C CA . PHE A 1 84 ? -50.635 32.473 53.941 1.00 70.44 84 PHE A CA 1
ATOM 647 C C . PHE A 1 84 ? -50.534 33.833 54.635 1.00 70.44 84 PHE A C 1
ATOM 649 O O . PHE A 1 84 ? -51.148 34.006 55.696 1.00 70.44 84 PHE A O 1
ATOM 656 N N . LEU A 1 85 ? -49.833 34.812 54.047 1.00 70.75 85 LEU A N 1
ATOM 657 C CA . LEU A 1 85 ? -49.774 36.184 54.540 1.00 70.75 85 LEU A CA 1
ATOM 658 C C . LEU A 1 85 ? -51.152 36.844 54.381 1.00 70.75 85 LEU A C 1
ATOM 660 O O . LEU A 1 85 ? -51.508 37.488 53.396 1.00 70.75 85 LEU A O 1
ATOM 664 N N . LYS A 1 86 ? -51.985 36.588 55.384 1.00 54.81 86 LYS A N 1
ATOM 665 C CA . LYS A 1 86 ? -53.401 36.917 55.435 1.00 54.81 86 LYS A CA 1
ATOM 666 C C . LYS A 1 86 ? -53.602 38.422 55.281 1.00 54.81 86 LYS A C 1
ATOM 668 O O . LYS A 1 86 ? -53.327 39.188 56.205 1.00 54.81 86 LYS A O 1
ATOM 673 N N . LEU A 1 87 ? -54.169 38.827 54.146 1.00 56.06 87 LEU A N 1
ATOM 674 C CA . LEU A 1 87 ? -54.653 40.186 53.916 1.00 56.06 87 LEU A CA 1
ATOM 675 C C . LEU A 1 87 ? -55.663 40.546 55.022 1.00 56.06 87 LEU A C 1
ATOM 677 O O . LEU A 1 87 ? -56.769 39.993 55.085 1.00 56.06 87 LEU A O 1
ATOM 681 N N . ARG A 1 88 ? -55.274 41.444 55.936 1.00 53.75 88 ARG A N 1
ATOM 682 C CA . ARG A 1 88 ? -56.190 42.019 56.927 1.00 53.75 88 ARG A CA 1
ATOM 683 C C . ARG A 1 88 ? -57.210 42.855 56.165 1.00 53.75 88 ARG A C 1
ATOM 685 O O . ARG A 1 88 ? -56.896 43.933 55.678 1.00 53.75 88 ARG A O 1
ATOM 692 N N . ARG A 1 89 ? -58.429 42.332 56.033 1.00 58.00 89 ARG A N 1
ATOM 693 C CA . ARG A 1 89 ? -59.537 43.074 55.429 1.00 58.00 89 ARG A CA 1
ATOM 694 C C . ARG A 1 89 ? -59.860 44.269 56.333 1.00 58.00 89 ARG A C 1
ATOM 696 O O . ARG A 1 89 ? -60.101 44.033 57.522 1.00 58.00 89 ARG A O 1
ATOM 703 N N . PRO A 1 90 ? -59.859 45.510 55.821 1.00 59.09 90 PRO A N 1
ATOM 704 C CA . PRO A 1 90 ? -60.314 46.647 56.603 1.00 59.09 90 PRO A CA 1
ATOM 705 C C . PRO A 1 90 ? -61.779 46.416 56.981 1.00 59.09 90 PRO A C 1
ATOM 707 O O . PRO A 1 90 ? -62.603 46.048 56.143 1.00 59.09 90 PRO A O 1
ATOM 710 N N . ARG A 1 91 ? -62.090 46.566 58.269 1.00 61.53 91 ARG A N 1
ATOM 711 C CA . ARG A 1 91 ? -63.471 46.565 58.749 1.00 61.53 91 ARG A CA 1
ATOM 712 C C . ARG A 1 91 ? -64.013 47.967 58.492 1.00 61.53 91 ARG A C 1
ATOM 714 O O . ARG A 1 91 ? -63.607 48.893 59.181 1.00 61.53 91 ARG A O 1
ATOM 721 N N . LEU A 1 92 ? -64.857 48.124 57.475 1.00 70.19 92 LEU A N 1
ATOM 722 C CA . LEU A 1 92 ? -65.665 49.332 57.331 1.00 70.19 92 LEU A CA 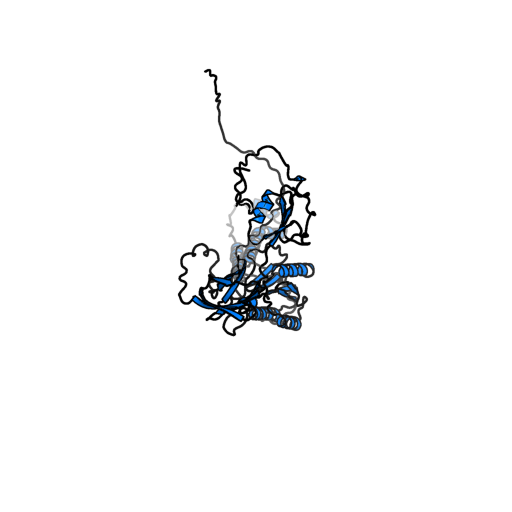1
ATOM 723 C C . LEU A 1 92 ? -66.938 49.158 58.156 1.00 70.19 92 LEU A C 1
ATOM 725 O O . LEU A 1 92 ? -67.667 48.183 57.971 1.00 70.19 92 LEU A O 1
ATOM 729 N N . GLU A 1 93 ? -67.195 50.101 59.054 1.00 68.31 93 GLU A N 1
ATOM 730 C CA . GLU A 1 93 ? -68.489 50.217 59.717 1.00 68.31 93 GLU A CA 1
ATOM 731 C C . GLU A 1 93 ? -69.476 50.867 58.747 1.00 68.31 93 GLU A C 1
ATOM 733 O O . GLU A 1 93 ? -69.230 51.946 58.212 1.00 68.31 93 GLU A O 1
ATOM 738 N N . ILE A 1 94 ? -70.579 50.171 58.476 1.00 68.31 94 ILE A N 1
ATOM 739 C CA . ILE A 1 94 ? -71.659 50.643 57.611 1.00 68.31 94 ILE A CA 1
ATOM 740 C C . ILE A 1 94 ? -72.900 50.748 58.492 1.00 68.31 94 ILE A C 1
ATOM 742 O O . ILE A 1 94 ? -73.242 49.795 59.191 1.00 68.31 94 ILE A O 1
ATOM 746 N N . SER A 1 95 ? -73.589 51.886 58.448 1.00 69.44 95 SER A N 1
ATOM 747 C CA . SER A 1 95 ? -74.671 52.222 59.383 1.00 69.44 95 SER A CA 1
ATOM 748 C C . SER A 1 95 ? -75.951 51.375 59.249 1.00 69.44 95 SER A C 1
ATOM 750 O O . SER A 1 95 ? -76.878 51.562 60.028 1.00 69.44 95 SER A O 1
ATOM 752 N N . SER A 1 96 ? -76.039 50.438 58.295 1.00 72.56 96 SER A N 1
ATOM 753 C CA . SER A 1 96 ? -77.162 49.493 58.195 1.00 72.56 96 SER A CA 1
ATOM 754 C C . SER A 1 96 ? -76.725 48.133 57.643 1.00 72.56 96 SER A C 1
ATOM 756 O O . SER A 1 96 ? -76.197 48.031 56.536 1.00 72.56 96 SER A O 1
ATOM 758 N N . LEU A 1 97 ? -76.983 47.072 58.417 1.00 71.31 97 LEU A N 1
ATOM 759 C CA . LEU A 1 97 ? -76.715 45.670 58.060 1.00 71.31 97 LEU A CA 1
ATOM 760 C C . LEU A 1 97 ? -77.897 44.986 57.346 1.00 71.31 97 LEU A C 1
ATOM 762 O O . LEU A 1 97 ? -77.762 43.843 56.908 1.00 71.31 97 LEU A O 1
ATOM 766 N N . ALA A 1 98 ? -79.040 45.668 57.206 1.00 69.50 98 ALA A N 1
ATOM 767 C CA . ALA A 1 98 ? -80.277 45.065 56.704 1.00 69.50 98 ALA A CA 1
ATOM 768 C C . ALA A 1 98 ? -80.162 44.584 55.243 1.00 69.50 98 ALA A C 1
ATOM 770 O O . ALA A 1 98 ? -80.621 43.493 54.918 1.00 69.50 98 ALA A O 1
ATOM 771 N N . LEU A 1 99 ? -79.474 45.343 54.379 1.00 63.97 99 LEU A N 1
ATOM 772 C CA . LEU A 1 99 ? -79.251 44.972 52.971 1.00 63.97 99 LEU A CA 1
ATOM 773 C C . LEU A 1 99 ? -78.206 43.852 52.795 1.00 63.97 99 LEU A C 1
ATOM 775 O O . LEU A 1 99 ? -78.231 43.124 51.807 1.00 63.97 99 LEU A O 1
ATOM 779 N N . TRP A 1 100 ? -77.296 43.675 53.758 1.00 67.50 100 TRP A N 1
ATOM 780 C CA . TRP A 1 100 ? -76.225 42.674 53.676 1.00 67.50 100 TRP A CA 1
ATOM 781 C C . TRP A 1 100 ? -76.676 41.269 54.086 1.00 67.50 100 TRP A C 1
ATOM 783 O O . TRP A 1 100 ? -76.112 40.284 53.606 1.00 67.50 100 TRP A O 1
ATOM 793 N N . GLN A 1 101 ? -77.714 41.147 54.920 1.00 64.88 101 GLN A N 1
ATOM 794 C CA . GLN A 1 101 ? -78.260 39.843 55.315 1.00 64.88 101 GLN A CA 1
ATOM 795 C C . GLN A 1 101 ? -78.853 39.064 54.129 1.00 64.88 101 GLN A C 1
ATOM 797 O O . GLN A 1 101 ? -78.741 37.839 54.101 1.00 64.88 101 GLN A O 1
ATOM 802 N N . GLN A 1 102 ? -79.395 39.752 53.118 1.00 62.88 102 GLN A N 1
ATOM 803 C CA . GLN A 1 102 ? -79.930 39.112 51.909 1.00 62.88 102 GLN A CA 1
ATOM 804 C C . GLN A 1 102 ? -78.828 38.552 50.992 1.00 62.88 102 GLN A C 1
ATOM 806 O O . GLN A 1 102 ? -78.984 37.466 50.448 1.00 62.88 102 GLN A O 1
ATOM 811 N N . VAL A 1 103 ? -77.673 39.221 50.898 1.00 63.31 103 VAL A N 1
ATOM 812 C CA . VAL A 1 103 ? -76.536 38.798 50.050 1.00 63.31 103 VAL A CA 1
ATOM 813 C C . VAL A 1 103 ? -75.725 37.655 50.678 1.00 63.31 103 VAL A C 1
ATOM 815 O O . VAL A 1 103 ? -75.143 36.831 49.975 1.00 63.31 103 VAL A O 1
ATOM 818 N N . ILE A 1 104 ? -75.681 37.575 52.012 1.00 61.06 104 ILE A N 1
ATOM 819 C CA . ILE A 1 104 ? -74.924 36.531 52.727 1.00 61.06 104 ILE A CA 1
ATOM 820 C C . ILE A 1 104 ? -75.655 35.177 52.692 1.00 61.06 104 ILE A C 1
ATOM 822 O O . ILE A 1 104 ? -75.004 34.130 52.749 1.00 61.06 104 ILE A O 1
ATOM 826 N N . SER A 1 105 ? -76.985 35.176 52.545 1.00 59.53 105 SER A N 1
ATOM 827 C CA . SER A 1 105 ? -77.784 33.945 52.469 1.00 59.53 105 SER A CA 1
ATOM 828 C C . SER A 1 105 ? -77.526 33.140 51.182 1.00 59.53 105 SER A C 1
ATOM 830 O O . SER A 1 105 ? -77.534 31.909 51.213 1.00 59.53 105 SER A O 1
ATOM 832 N N . ASP A 1 106 ? -77.171 33.810 50.079 1.00 54.41 106 ASP A N 1
ATOM 833 C CA . ASP A 1 106 ? -76.912 33.180 48.771 1.00 54.41 106 ASP A CA 1
ATOM 834 C C . ASP A 1 106 ? -75.566 32.443 48.668 1.00 54.41 106 ASP A C 1
ATOM 836 O O . ASP A 1 106 ? -75.324 31.687 47.725 1.00 54.41 106 ASP A O 1
ATOM 840 N N . GLN A 1 107 ? -74.668 32.582 49.648 1.00 54.88 107 GLN A N 1
ATOM 841 C CA . GLN A 1 107 ? -73.366 31.901 49.604 1.00 54.88 107 GLN A CA 1
ATOM 842 C C . GLN A 1 107 ? -73.395 30.442 50.080 1.00 54.88 107 GLN A C 1
ATOM 844 O O . GLN A 1 107 ? -72.356 29.777 50.085 1.00 54.88 107 GLN A O 1
ATOM 849 N N . ARG A 1 108 ? -74.557 29.904 50.465 1.00 51.34 108 ARG A N 1
ATOM 850 C CA . ARG A 1 108 ? -74.662 28.563 51.065 1.00 51.34 108 ARG A CA 1
ATOM 851 C C . ARG A 1 108 ? -74.848 27.392 50.097 1.00 51.34 108 ARG A C 1
ATOM 853 O O . ARG A 1 108 ? -75.130 26.298 50.574 1.00 51.34 108 ARG A O 1
ATOM 860 N N . VAL A 1 109 ? -74.657 27.562 48.783 1.00 48.38 109 VAL A N 1
ATOM 861 C CA . VAL A 1 109 ? -75.013 26.485 47.826 1.00 48.38 109 VAL A CA 1
ATOM 862 C C . VAL A 1 109 ? -73.891 26.002 46.889 1.00 48.38 109 VAL A C 1
ATOM 864 O O . VAL A 1 109 ? -74.104 25.044 46.161 1.00 48.38 109 VAL A O 1
ATOM 867 N N . ASN A 1 110 ? -72.649 26.502 46.947 1.00 44.84 110 ASN A N 1
ATOM 868 C CA . ASN A 1 110 ? -71.580 25.970 46.075 1.00 44.84 110 ASN A CA 1
ATOM 869 C C . ASN A 1 110 ? -70.391 25.335 46.809 1.00 44.84 110 ASN A C 1
ATOM 871 O O . ASN A 1 110 ? -69.380 25.969 47.083 1.00 44.84 110 ASN A O 1
ATOM 875 N N . SER A 1 111 ? -70.572 24.034 47.059 1.00 52.06 111 SER A N 1
ATOM 876 C CA . SER A 1 111 ? -69.704 22.896 46.712 1.00 52.06 111 SER A CA 1
ATOM 877 C C . SER A 1 111 ? -68.178 22.999 46.958 1.00 52.06 111 SER A C 1
ATOM 879 O O . SER A 1 111 ? -67.531 23.966 46.549 1.00 52.06 111 SER A O 1
ATOM 881 N N . PRO A 1 112 ? -67.545 21.957 47.545 1.00 53.47 112 PRO A N 1
ATOM 882 C CA . PRO A 1 112 ? -66.124 21.910 47.943 1.00 53.47 112 PRO A CA 1
ATOM 883 C C . PRO A 1 112 ? -65.092 22.369 46.888 1.00 53.47 112 PRO A C 1
ATOM 885 O O . PRO A 1 112 ? -64.000 22.806 47.258 1.00 53.47 112 PRO A O 1
ATOM 888 N N . PHE A 1 113 ? -65.437 22.367 45.595 1.00 50.06 113 PHE A N 1
ATOM 889 C CA . PHE A 1 113 ? -64.607 22.863 44.487 1.00 50.06 113 PHE A CA 1
ATOM 890 C C . PHE A 1 113 ? -64.420 24.393 44.426 1.00 50.06 113 PHE A C 1
ATOM 892 O O . PHE A 1 113 ? -63.513 24.864 43.736 1.00 50.06 113 PHE A O 1
ATOM 899 N N . GLN A 1 114 ? -65.187 25.201 45.168 1.00 56.34 114 GLN A N 1
ATOM 900 C CA . GLN A 1 114 ? -64.920 26.647 45.259 1.00 56.34 114 GLN A CA 1
ATOM 901 C C . GLN A 1 114 ? -63.594 26.964 45.967 1.00 56.34 114 GLN A C 1
ATOM 903 O O . GLN A 1 114 ? -62.921 27.926 45.596 1.00 56.34 114 GLN A O 1
ATOM 908 N N . LYS A 1 115 ? -63.168 26.143 46.939 1.00 56.78 115 LYS A N 1
ATOM 909 C CA . LYS A 1 115 ? -61.851 26.299 47.586 1.00 56.78 115 LYS A CA 1
ATOM 910 C C . LYS A 1 115 ? -60.708 26.003 46.611 1.00 56.78 115 LYS A C 1
ATOM 912 O O . LYS A 1 115 ? -59.687 26.680 46.661 1.00 56.78 115 LYS A O 1
ATOM 917 N N . PHE A 1 116 ? -60.915 25.058 45.689 1.00 54.78 116 PHE A N 1
ATOM 918 C CA . PHE A 1 116 ? -59.948 24.721 44.644 1.00 54.78 116 PHE A CA 1
ATOM 919 C C . PHE A 1 116 ? -59.864 25.823 43.578 1.00 54.78 116 PHE A C 1
ATOM 921 O O . PHE A 1 116 ? -58.768 26.245 43.230 1.00 54.78 116 PHE A O 1
ATOM 928 N N . LYS A 1 117 ? -61.002 26.400 43.151 1.00 57.31 117 LYS A N 1
ATOM 929 C CA . LYS A 1 117 ? -61.013 27.584 42.265 1.00 57.31 117 LYS A CA 1
ATOM 930 C C . LYS A 1 117 ? -60.354 28.809 42.903 1.00 57.31 117 LYS A C 1
ATOM 932 O O . LYS A 1 117 ? -59.636 29.530 42.220 1.00 57.31 117 LYS A O 1
ATOM 937 N N . ARG A 1 118 ? -60.540 29.028 44.212 1.00 62.91 118 ARG A N 1
ATOM 938 C CA . ARG A 1 118 ? -59.920 30.159 44.930 1.00 62.91 118 ARG A CA 1
ATOM 939 C C . ARG A 1 118 ? -58.396 30.042 45.041 1.00 62.91 118 ARG A C 1
ATOM 941 O O . ARG A 1 118 ? -57.732 31.049 45.257 1.00 62.91 118 ARG A O 1
ATOM 948 N N . ASN A 1 119 ? -57.866 28.832 44.859 1.00 71.94 119 ASN A N 1
ATOM 949 C CA . ASN A 1 119 ? -56.445 28.514 44.978 1.00 71.94 119 ASN A CA 1
ATOM 950 C C . ASN A 1 119 ? -55.845 28.010 43.662 1.00 71.94 119 ASN A C 1
ATOM 952 O O . ASN A 1 119 ? -54.702 27.564 43.654 1.00 71.94 119 ASN A O 1
ATOM 956 N N . LEU A 1 120 ? -56.590 28.085 42.553 1.00 77.19 120 LEU A N 1
ATOM 957 C CA . LEU A 1 120 ? -56.144 27.578 41.257 1.00 77.19 120 LEU A CA 1
ATOM 958 C C . LEU A 1 120 ? -54.899 28.324 40.776 1.00 77.19 120 LEU A C 1
ATOM 960 O O . LEU A 1 120 ? -53.989 27.709 40.236 1.00 77.19 120 LEU A O 1
ATOM 964 N N . LEU A 1 121 ? -54.827 29.630 41.055 1.00 81.00 121 LEU A N 1
ATOM 965 C CA . LEU A 1 121 ? -53.652 30.444 40.757 1.00 81.00 121 LEU A CA 1
ATOM 966 C C . LEU A 1 121 ? -52.413 29.961 41.528 1.00 81.00 121 LEU A C 1
ATOM 968 O O . LEU A 1 121 ? -51.341 29.858 40.946 1.00 81.00 121 LEU A O 1
ATOM 972 N N . LEU A 1 122 ? -52.568 29.605 42.809 1.00 81.50 122 LEU A N 1
ATOM 973 C CA . LEU A 1 122 ? -51.471 29.064 43.613 1.00 81.50 122 LEU A CA 1
ATOM 974 C C . LEU A 1 122 ? -51.064 27.665 43.142 1.00 81.50 122 LEU A C 1
ATOM 976 O O . LEU A 1 122 ? -49.877 27.387 43.018 1.00 81.50 122 LEU A O 1
ATOM 980 N N . LEU A 1 123 ? -52.031 26.793 42.848 1.00 83.44 123 LEU A N 1
ATOM 981 C CA . LEU A 1 123 ? -51.752 25.461 42.313 1.00 83.44 123 LEU A CA 1
ATOM 982 C C . LEU A 1 123 ? -50.960 25.560 41.001 1.00 83.44 123 LEU A C 1
ATOM 984 O O . LEU A 1 123 ? -49.979 24.846 40.822 1.00 83.44 123 LEU A O 1
ATOM 988 N N . LEU A 1 124 ? -51.357 26.479 40.116 1.00 85.69 124 LEU A N 1
ATOM 989 C CA . LEU A 1 124 ? -50.687 26.709 38.841 1.00 85.69 124 LEU A CA 1
ATOM 990 C C . LEU A 1 124 ? -49.270 27.268 39.035 1.00 85.69 124 LEU A C 1
ATOM 992 O O . LEU A 1 124 ? -48.353 26.828 38.351 1.00 85.69 124 LEU A O 1
ATOM 996 N N . GLN A 1 125 ? -49.072 28.179 39.992 1.00 87.12 125 GLN A N 1
ATOM 997 C CA . GLN A 1 125 ? -47.746 28.699 40.354 1.00 87.12 125 GLN A CA 1
ATOM 998 C C . GLN A 1 125 ? -46.828 27.605 40.909 1.00 87.12 125 GLN A C 1
ATOM 1000 O O . GLN A 1 125 ? -45.671 27.519 40.506 1.00 87.12 125 GLN A O 1
ATOM 1005 N N . VAL A 1 126 ? -47.340 26.749 41.798 1.00 88.94 126 VAL A N 1
ATOM 1006 C CA . VAL A 1 126 ? -46.592 25.611 42.352 1.00 88.94 126 VAL A CA 1
ATOM 1007 C C . VAL A 1 126 ? -46.227 24.620 41.249 1.00 88.94 126 VAL A C 1
ATOM 1009 O O . VAL A 1 126 ? -45.075 24.212 41.162 1.00 88.94 126 VAL A O 1
ATOM 1012 N N . LEU A 1 127 ? -47.172 24.270 40.373 1.00 90.31 127 LEU A N 1
ATOM 1013 C CA . LEU A 1 127 ? -46.934 23.335 39.271 1.00 90.31 127 LEU A CA 1
ATOM 1014 C C . LEU A 1 127 ? -45.910 23.899 38.279 1.00 90.31 127 LEU A C 1
ATOM 1016 O O . LEU A 1 127 ? -44.974 23.194 37.912 1.00 90.31 127 LEU A O 1
ATOM 1020 N N . LEU A 1 128 ? -46.030 25.178 37.910 1.00 90.31 128 LEU A N 1
ATOM 1021 C CA . LEU A 1 128 ? -45.062 25.859 37.049 1.00 90.31 128 LEU A CA 1
ATOM 1022 C C . LEU A 1 128 ? -43.659 25.847 37.666 1.00 90.31 128 LEU A C 1
ATOM 1024 O O . LEU A 1 128 ? -42.691 25.537 36.978 1.00 90.31 128 LEU A O 1
ATOM 1028 N N . LEU A 1 129 ? -43.542 26.146 38.962 1.00 90.12 129 LEU A N 1
ATOM 1029 C CA . LEU A 1 129 ? -42.253 26.160 39.647 1.00 90.12 129 LEU A CA 1
ATOM 1030 C C . LEU A 1 129 ? -41.647 24.755 39.751 1.00 90.12 129 LEU A C 1
ATOM 1032 O O . LEU A 1 129 ? -40.453 24.593 39.521 1.00 90.12 129 LEU A O 1
ATOM 1036 N N . CYS A 1 130 ? -42.466 23.731 40.005 1.00 90.25 130 CYS A N 1
ATOM 1037 C CA . CYS A 1 130 ? -42.032 22.336 39.948 1.00 90.25 130 CYS A CA 1
ATOM 1038 C C . CYS A 1 130 ? -41.576 21.933 38.539 1.00 90.25 130 CYS A C 1
ATOM 1040 O O . CYS A 1 130 ? -40.562 21.256 38.406 1.00 90.25 130 CYS A O 1
ATOM 1042 N N . ALA A 1 131 ? -42.282 22.361 37.489 1.00 89.44 131 ALA A N 1
ATOM 1043 C CA . ALA A 1 131 ? -41.907 22.080 36.105 1.00 89.44 131 ALA A CA 1
ATOM 1044 C C . ALA A 1 131 ? -40.583 22.759 35.723 1.00 89.44 131 ALA A C 1
ATOM 1046 O O . ALA A 1 131 ? -39.741 22.135 35.084 1.00 89.44 131 ALA A O 1
ATOM 1047 N N . LEU A 1 132 ? -40.365 24.002 36.160 1.00 89.56 132 LEU A N 1
ATOM 1048 C CA . LEU A 1 132 ? -39.104 24.719 35.956 1.00 89.56 132 LEU A CA 1
ATOM 1049 C C . LEU A 1 132 ? -37.949 24.087 36.739 1.00 89.56 132 LEU A C 1
ATOM 1051 O O . LEU A 1 132 ? -36.863 23.930 36.188 1.00 89.56 132 LEU A O 1
ATOM 1055 N N . ALA A 1 133 ? -38.182 23.683 37.991 1.00 89.00 133 ALA A N 1
ATOM 1056 C CA . ALA A 1 133 ? -37.186 22.973 38.790 1.00 89.00 133 ALA A CA 1
ATOM 1057 C C . ALA A 1 133 ? -36.817 21.626 38.147 1.00 89.00 133 ALA A C 1
ATOM 1059 O O . ALA A 1 133 ? -35.637 21.321 38.007 1.00 89.00 133 ALA A O 1
ATOM 1060 N N . LEU A 1 134 ? -37.805 20.862 37.668 1.00 88.06 134 LEU A N 1
ATOM 1061 C CA . LEU A 1 134 ? -37.570 19.612 36.940 1.00 88.06 134 LEU A CA 1
ATOM 1062 C C . LEU A 1 134 ? -36.831 19.844 35.619 1.00 88.06 134 LEU A C 1
ATOM 1064 O O . LEU A 1 134 ? -35.882 19.125 35.332 1.00 88.06 134 LEU A O 1
ATOM 1068 N N . ALA A 1 135 ? -37.197 20.862 34.840 1.00 87.00 135 ALA A N 1
ATOM 1069 C CA . ALA A 1 135 ? -36.478 21.209 33.614 1.00 87.00 135 ALA A CA 1
ATOM 1070 C C . ALA A 1 135 ? -35.012 21.588 33.899 1.00 87.00 135 ALA A C 1
ATOM 1072 O O . ALA A 1 135 ? -34.113 21.164 33.175 1.00 87.00 135 ALA A O 1
ATOM 1073 N N . ALA A 1 136 ? -34.759 22.323 34.987 1.00 86.88 136 ALA A N 1
ATOM 1074 C CA . ALA A 1 136 ? -33.415 22.701 35.425 1.00 86.88 136 ALA A CA 1
ATOM 1075 C C . ALA A 1 136 ? -32.593 21.526 35.983 1.00 86.88 136 ALA A C 1
ATOM 1077 O O . ALA A 1 136 ? -31.364 21.567 35.939 1.00 86.88 136 ALA A O 1
ATOM 1078 N N . MET A 1 137 ? -33.244 20.476 36.494 1.00 88.12 137 MET A N 1
ATOM 1079 C CA . MET A 1 137 ? -32.576 19.228 36.885 1.00 88.12 137 MET A CA 1
ATOM 1080 C C . MET A 1 137 ? -32.142 18.385 35.676 1.00 88.12 137 MET A C 1
ATOM 1082 O O . MET A 1 137 ? -31.359 17.452 35.858 1.00 88.12 137 MET A O 1
ATOM 1086 N N . GLN A 1 138 ? -32.613 18.724 34.465 1.00 81.88 138 GLN A N 1
ATOM 1087 C CA . GLN A 1 138 ? -32.309 18.039 33.205 1.00 81.88 138 GLN A CA 1
ATOM 1088 C C . GLN A 1 138 ? -32.464 16.513 33.328 1.00 81.88 138 GLN A C 1
ATOM 1090 O O . GLN A 1 138 ? -31.465 15.785 33.353 1.00 81.88 138 GLN A O 1
ATOM 1095 N N . PRO A 1 139 ? -33.707 16.008 33.453 1.00 83.50 139 PRO A N 1
ATOM 1096 C CA . PRO A 1 139 ? -33.950 14.577 33.452 1.00 83.50 139 PRO A CA 1
ATOM 1097 C C . PRO A 1 139 ? -33.520 14.006 32.105 1.00 83.50 139 PRO A C 1
ATOM 1099 O O . PRO A 1 139 ? -33.974 14.465 31.054 1.00 83.50 139 PRO A O 1
ATOM 1102 N N . PHE A 1 140 ? -32.665 12.993 32.138 1.00 78.25 140 PHE A N 1
ATOM 1103 C CA . PHE A 1 140 ? -32.304 12.232 30.954 1.00 78.25 140 PHE A CA 1
ATOM 1104 C C . PHE A 1 140 ? -32.704 10.775 31.155 1.00 78.25 140 PHE A C 1
ATOM 1106 O O . PHE A 1 140 ? -32.607 10.216 32.251 1.00 78.25 140 PHE A O 1
ATOM 1113 N N . TRP A 1 141 ? -33.170 10.156 30.075 1.00 75.94 141 TRP A N 1
ATOM 1114 C CA . TRP A 1 141 ? -33.260 8.708 30.028 1.00 75.94 141 TRP A CA 1
ATOM 1115 C C . TRP A 1 141 ? -31.878 8.182 29.658 1.00 75.94 141 TRP A C 1
ATOM 1117 O O . TRP A 1 141 ? -31.346 8.619 28.633 1.00 75.94 141 TRP A O 1
ATOM 1127 N N . PRO A 1 142 ? -31.288 7.258 30.434 1.00 61.78 142 PRO A N 1
ATOM 1128 C CA . PRO A 1 142 ? -30.189 6.458 29.930 1.00 61.78 142 PRO A CA 1
ATOM 1129 C C . PRO A 1 142 ? -30.732 5.725 28.703 1.00 61.78 142 PRO A C 1
ATOM 1131 O O . PRO A 1 142 ? -31.559 4.818 28.821 1.00 61.78 142 PRO A O 1
ATOM 1134 N N . ALA A 1 143 ? -30.353 6.180 27.511 1.00 53.72 143 ALA A N 1
ATOM 1135 C CA . ALA A 1 143 ? -30.517 5.362 26.330 1.00 53.72 143 ALA A CA 1
ATOM 1136 C C . ALA A 1 143 ? -29.677 4.118 26.610 1.00 53.72 143 ALA A C 1
ATOM 1138 O O . ALA A 1 143 ? -28.468 4.240 26.815 1.00 53.72 143 ALA A O 1
ATOM 1139 N N . GLY A 1 144 ? -30.316 2.947 26.697 1.00 50.81 144 GLY A N 1
ATOM 1140 C CA . GLY A 1 144 ? -29.574 1.697 26.629 1.00 50.81 144 GLY A CA 1
ATOM 1141 C C . GLY A 1 144 ? -28.688 1.819 25.402 1.00 50.81 144 GLY A C 1
ATOM 1142 O O . GLY A 1 144 ? -29.194 2.123 24.321 1.00 50.81 144 GLY A O 1
ATOM 1143 N N . THR A 1 145 ? -27.375 1.741 25.597 1.00 49.91 145 THR A N 1
ATOM 1144 C CA . THR A 1 145 ? -26.431 1.758 24.492 1.00 49.91 145 THR A CA 1
ATOM 1145 C C . THR A 1 145 ? -26.911 0.693 23.526 1.00 49.91 145 THR A C 1
ATOM 1147 O O . THR A 1 145 ? -26.984 -0.483 23.890 1.00 49.91 145 THR A O 1
ATOM 1150 N N . ASP A 1 146 ? -27.317 1.110 22.329 1.00 51.75 146 ASP A N 1
ATOM 1151 C CA . ASP A 1 146 ? -27.620 0.202 21.233 1.00 51.75 146 ASP A CA 1
ATOM 1152 C C . ASP A 1 146 ? -26.268 -0.402 20.844 1.00 51.75 146 ASP A C 1
ATOM 1154 O O . ASP A 1 146 ? -25.480 0.134 20.065 1.00 51.75 146 ASP A O 1
ATOM 1158 N N . THR A 1 147 ? -25.876 -1.395 21.634 1.00 57.59 147 THR A N 1
ATOM 1159 C CA . THR A 1 147 ? -24.513 -1.888 21.701 1.00 57.59 147 THR A CA 1
ATOM 1160 C C . THR A 1 147 ? -24.403 -2.809 20.512 1.00 57.59 147 THR A C 1
ATOM 1162 O O . THR A 1 147 ? -25.012 -3.876 20.512 1.00 57.59 147 THR A O 1
ATOM 1165 N N . ALA A 1 148 ? -23.706 -2.354 19.468 1.00 63.06 148 ALA A N 1
ATOM 1166 C CA . ALA A 1 148 ? -23.527 -3.111 18.237 1.00 63.06 148 ALA A CA 1
ATOM 1167 C C . ALA A 1 148 ? -23.123 -4.555 18.572 1.00 63.06 148 ALA A C 1
ATOM 1169 O O . ALA A 1 148 ? -22.020 -4.806 19.058 1.00 63.06 148 ALA A O 1
ATOM 1170 N N . LYS A 1 149 ? -24.030 -5.506 18.330 1.00 83.00 149 LYS A N 1
ATOM 1171 C CA . LYS A 1 149 ? -23.826 -6.918 18.692 1.00 83.00 149 LYS A CA 1
ATOM 1172 C C . LYS A 1 149 ? -22.799 -7.602 17.799 1.00 83.00 149 LYS A C 1
ATOM 1174 O O . LYS A 1 149 ? -22.396 -8.735 18.055 1.00 83.00 149 LYS A O 1
ATOM 1179 N N . SER A 1 150 ? -22.446 -6.990 16.673 1.00 92.75 150 SER A N 1
ATOM 1180 C CA . SER A 1 150 ? -21.587 -7.582 15.652 1.00 92.75 150 SER A CA 1
ATOM 1181 C C . SER A 1 150 ? -20.668 -6.510 15.077 1.00 92.75 150 SER A C 1
ATOM 1183 O O . SER A 1 150 ? -21.116 -5.602 14.382 1.00 92.75 150 SER A O 1
ATOM 1185 N N . ILE A 1 151 ? -19.380 -6.604 15.408 1.00 94.88 151 ILE A N 1
ATOM 1186 C CA . ILE A 1 151 ? -18.368 -5.588 15.106 1.00 94.88 151 ILE A CA 1
ATOM 1187 C C . ILE A 1 151 ? -17.307 -6.207 14.184 1.00 94.88 151 ILE A C 1
ATOM 1189 O O . ILE A 1 151 ? -16.496 -7.028 14.624 1.00 94.88 151 ILE A O 1
ATOM 1193 N N . PRO A 1 152 ? -17.301 -5.862 12.888 1.00 96.62 152 PRO A N 1
ATOM 1194 C CA . PRO A 1 152 ? -16.193 -6.176 11.998 1.00 96.62 152 PRO A CA 1
ATOM 1195 C C . PRO A 1 152 ? -14.962 -5.336 12.347 1.00 96.62 152 PRO A C 1
ATOM 1197 O O . PRO A 1 152 ? -15.061 -4.117 12.502 1.00 96.62 152 PRO A O 1
ATOM 1200 N N . VAL A 1 153 ? -13.805 -5.988 12.427 1.00 97.31 153 VAL A N 1
ATOM 1201 C CA . VAL A 1 153 ? -12.498 -5.363 12.652 1.00 97.31 153 VAL A CA 1
ATOM 1202 C C . VAL A 1 153 ? -11.636 -5.615 11.420 1.00 97.31 153 VAL A C 1
ATOM 1204 O O . VAL A 1 153 ? -11.246 -6.751 11.150 1.00 97.31 153 VAL A O 1
ATOM 1207 N N . LEU A 1 154 ? -11.378 -4.562 10.650 1.00 96.94 154 LEU A N 1
ATOM 1208 C CA . LEU A 1 154 ? -10.521 -4.570 9.470 1.00 96.94 154 LEU A CA 1
ATOM 1209 C C . LEU A 1 154 ? -9.103 -4.228 9.910 1.00 96.94 154 LEU A C 1
ATOM 1211 O O . LEU A 1 154 ? -8.868 -3.175 10.501 1.00 96.94 154 LEU A O 1
ATOM 1215 N N . ILE A 1 155 ? -8.172 -5.118 9.600 1.00 97.19 155 ILE A N 1
ATOM 1216 C CA . ILE A 1 155 ? -6.771 -5.011 9.987 1.00 97.19 155 ILE A CA 1
ATOM 1217 C C . ILE A 1 155 ? -5.954 -4.936 8.708 1.00 97.19 155 ILE A C 1
ATOM 1219 O O . ILE A 1 155 ? -5.931 -5.886 7.919 1.00 97.19 155 ILE A O 1
ATOM 1223 N N . ASP A 1 156 ? -5.294 -3.804 8.501 1.00 95.69 156 ASP A N 1
ATOM 1224 C CA . ASP A 1 156 ? -4.363 -3.630 7.396 1.00 95.69 156 ASP A CA 1
ATOM 1225 C C . ASP A 1 156 ? -3.149 -4.555 7.576 1.00 95.69 156 ASP A C 1
ATOM 1227 O O . ASP A 1 156 ? -2.555 -4.642 8.651 1.00 95.69 156 ASP A O 1
ATOM 1231 N N . CYS A 1 157 ? -2.812 -5.291 6.524 1.00 95.75 157 CYS A N 1
ATOM 1232 C CA . CYS A 1 157 ? -1.706 -6.247 6.441 1.00 95.75 157 CYS A CA 1
ATOM 1233 C C . CYS A 1 157 ? -0.813 -5.953 5.221 1.00 95.75 157 CYS A C 1
ATOM 1235 O O . CYS A 1 157 ? -0.097 -6.841 4.748 1.00 95.75 157 CYS A O 1
ATOM 1237 N N . SER A 1 158 ? -0.887 -4.734 4.679 1.00 94.62 158 SER A N 1
ATOM 1238 C CA . SER A 1 158 ? -0.074 -4.270 3.552 1.00 94.62 158 SER A CA 1
ATOM 1239 C C . SER A 1 158 ? 1.408 -4.116 3.894 1.00 94.62 158 SER A C 1
ATOM 1241 O O . SER A 1 158 ? 1.793 -4.142 5.062 1.00 94.62 158 SER A O 1
ATOM 1243 N N . ALA A 1 159 ? 2.247 -3.938 2.868 1.00 92.81 159 ALA A N 1
ATOM 1244 C CA . ALA A 1 159 ? 3.704 -3.875 3.005 1.00 92.81 159 ALA A CA 1
ATOM 1245 C C . ALA A 1 159 ? 4.158 -2.863 4.066 1.00 92.81 159 ALA A C 1
ATOM 1247 O O . ALA A 1 159 ? 5.038 -3.154 4.870 1.00 92.81 159 ALA A O 1
ATOM 1248 N N . SER A 1 160 ? 3.507 -1.700 4.117 1.00 92.12 160 SER A N 1
ATOM 1249 C CA . SER A 1 160 ? 3.841 -0.637 5.056 1.00 92.12 160 SER A CA 1
ATOM 1250 C C . SER A 1 160 ? 3.647 -1.079 6.516 1.00 92.12 160 SER A C 1
ATOM 1252 O O . SER A 1 160 ? 4.422 -0.685 7.388 1.00 92.12 160 SER A O 1
ATOM 1254 N N . MET A 1 161 ? 2.738 -2.010 6.803 1.00 94.69 161 MET A N 1
ATOM 1255 C CA . MET A 1 161 ? 2.530 -2.546 8.152 1.00 94.69 161 MET A CA 1
ATOM 1256 C C . MET A 1 161 ? 3.721 -3.358 8.698 1.00 94.69 161 MET A C 1
ATOM 1258 O O . MET A 1 161 ? 3.766 -3.620 9.899 1.00 94.69 161 MET A O 1
ATOM 1262 N N . ALA A 1 162 ? 4.704 -3.726 7.865 1.00 95.19 162 ALA A N 1
ATOM 1263 C CA . ALA A 1 162 ? 5.966 -4.320 8.325 1.00 95.19 162 ALA A CA 1
ATOM 1264 C C . ALA A 1 162 ? 6.973 -3.290 8.857 1.00 95.19 162 ALA A C 1
ATOM 1266 O O . ALA A 1 162 ? 7.988 -3.695 9.420 1.00 95.19 162 ALA A O 1
ATOM 1267 N N . ALA A 1 163 ? 6.712 -1.989 8.688 1.00 94.00 163 ALA A N 1
ATOM 1268 C CA . ALA A 1 163 ? 7.652 -0.962 9.109 1.00 94.00 163 ALA A CA 1
ATOM 1269 C C . ALA A 1 163 ? 7.849 -0.968 10.632 1.00 94.00 163 ALA A C 1
ATOM 1271 O O . ALA A 1 163 ? 6.884 -1.150 11.383 1.00 94.00 163 ALA A O 1
ATOM 1272 N N . LEU A 1 164 ? 9.096 -0.772 11.055 1.00 93.56 164 LEU A N 1
ATOM 1273 C CA . LEU A 1 164 ? 9.537 -0.784 12.446 1.00 93.56 164 LEU A CA 1
ATOM 1274 C C . LEU A 1 164 ? 9.627 0.634 13.027 1.00 93.56 164 LEU A C 1
ATOM 1276 O O . LEU A 1 164 ? 10.000 1.583 12.335 1.00 93.56 164 LEU A O 1
ATOM 1280 N N . ASP A 1 165 ? 9.349 0.769 14.320 1.00 88.38 165 ASP A N 1
ATOM 1281 C CA . ASP A 1 165 ? 9.488 2.057 15.015 1.00 88.38 165 ASP A CA 1
ATOM 1282 C C . ASP A 1 165 ? 10.966 2.433 15.232 1.00 88.38 165 ASP A C 1
ATOM 1284 O O . ASP A 1 165 ? 11.374 3.576 15.024 1.00 88.38 165 ASP A O 1
ATOM 1288 N N . GLU A 1 166 ? 11.783 1.450 15.614 1.00 87.56 166 GLU A N 1
ATOM 1289 C CA . GLU A 1 166 ? 13.205 1.597 15.938 1.00 87.56 166 GLU A CA 1
ATOM 1290 C C . GLU A 1 166 ? 13.986 0.303 15.611 1.00 87.56 166 GLU A C 1
ATOM 1292 O O . GLU A 1 166 ? 13.365 -0.731 15.331 1.00 87.56 166 GLU A O 1
ATOM 1297 N N . PRO A 1 167 ? 15.336 0.307 15.631 1.00 85.06 167 PRO A N 1
ATOM 1298 C CA . PRO A 1 167 ? 16.131 -0.890 15.355 1.00 85.06 167 PRO A CA 1
ATOM 1299 C C . PRO A 1 167 ? 15.771 -2.062 16.281 1.00 85.06 167 PRO A C 1
ATOM 1301 O O . PRO A 1 167 ? 16.019 -2.017 17.483 1.00 85.06 167 PRO A O 1
ATOM 1304 N N . GLY A 1 168 ? 15.205 -3.133 15.714 1.00 83.50 168 GLY A N 1
ATOM 1305 C CA . GLY A 1 168 ? 14.740 -4.299 16.481 1.00 83.50 168 GLY A CA 1
ATOM 1306 C C . GLY A 1 168 ? 13.461 -4.059 17.295 1.00 83.50 168 GLY A C 1
ATOM 1307 O O . GLY A 1 168 ? 13.128 -4.883 18.147 1.00 83.50 168 GLY A O 1
ATOM 1308 N N . GLY A 1 169 ? 12.770 -2.945 17.046 1.00 86.25 169 GLY A N 1
ATOM 1309 C CA . GLY A 1 169 ? 11.494 -2.597 17.659 1.00 86.25 169 GLY A CA 1
ATOM 1310 C C . GLY A 1 169 ? 10.321 -3.424 17.129 1.00 86.25 169 GLY A C 1
ATOM 1311 O O . GLY A 1 169 ? 10.484 -4.433 16.439 1.00 86.25 169 GLY A O 1
ATOM 1312 N N . LYS A 1 170 ? 9.109 -2.986 17.468 1.00 90.94 170 LYS A N 1
ATOM 1313 C CA . LYS A 1 170 ? 7.866 -3.618 17.013 1.00 90.94 170 LYS A CA 1
ATOM 1314 C C . LYS A 1 170 ? 7.513 -3.157 15.602 1.00 90.94 170 LYS A C 1
ATOM 1316 O O . LYS A 1 170 ? 7.805 -2.021 15.232 1.00 90.94 170 LYS A O 1
ATOM 1321 N N . SER A 1 171 ? 6.863 -4.030 14.832 1.00 94.19 171 SER A N 1
ATOM 1322 C CA . SER A 1 171 ? 6.253 -3.625 13.565 1.00 94.19 171 SER A CA 1
ATOM 1323 C C . SER A 1 171 ? 4.906 -2.942 13.796 1.00 94.19 171 SER A C 1
ATOM 1325 O O . SER A 1 171 ? 4.230 -3.180 14.803 1.00 94.19 171 SER A O 1
ATOM 1327 N N . ARG A 1 172 ? 4.450 -2.151 12.822 1.00 93.75 172 ARG A N 1
ATOM 1328 C CA . ARG A 1 172 ? 3.094 -1.580 12.850 1.00 93.75 172 ARG A CA 1
ATOM 1329 C C . ARG A 1 172 ? 2.004 -2.653 12.926 1.00 93.75 172 ARG A C 1
ATOM 1331 O O . ARG A 1 172 ? 1.004 -2.451 13.612 1.00 93.75 172 ARG A O 1
ATOM 1338 N N . LEU A 1 173 ? 2.189 -3.814 12.290 1.00 95.50 173 LEU A N 1
ATOM 1339 C CA . LEU A 1 173 ? 1.260 -4.939 12.438 1.00 95.50 173 LEU A CA 1
ATOM 1340 C C . LEU A 1 173 ? 1.245 -5.483 13.873 1.00 95.50 173 LEU A C 1
ATOM 1342 O O . LEU A 1 173 ? 0.184 -5.877 14.353 1.00 95.50 173 LEU A O 1
ATOM 1346 N N . ASP A 1 174 ? 2.378 -5.500 14.574 1.00 95.38 174 ASP A N 1
ATOM 1347 C CA . ASP A 1 174 ? 2.416 -5.930 15.977 1.00 95.38 174 ASP A CA 1
ATOM 1348 C C . ASP A 1 174 ? 1.665 -4.943 16.876 1.00 95.38 174 ASP A C 1
ATOM 1350 O O . ASP A 1 174 ? 0.850 -5.364 17.697 1.00 95.38 174 ASP A O 1
ATOM 1354 N N . ALA A 1 175 ? 1.836 -3.636 16.656 1.00 94.25 175 ALA A N 1
ATOM 1355 C CA . ALA A 1 175 ? 1.040 -2.611 17.334 1.00 94.25 175 ALA A CA 1
ATOM 1356 C C . ALA A 1 175 ? -0.466 -2.759 17.034 1.00 94.25 175 ALA A C 1
ATOM 1358 O O . ALA A 1 175 ? -1.297 -2.668 17.940 1.00 94.25 175 ALA A O 1
ATOM 1359 N N . ALA A 1 176 ? -0.829 -3.070 15.783 1.00 95.81 176 ALA A N 1
ATOM 1360 C CA . ALA A 1 176 ? -2.208 -3.373 15.402 1.00 95.81 176 ALA A CA 1
ATOM 1361 C C . ALA A 1 176 ? -2.748 -4.600 16.148 1.00 95.81 176 ALA A C 1
ATOM 1363 O O . ALA A 1 176 ? -3.864 -4.570 16.664 1.00 95.81 176 ALA A O 1
ATOM 1364 N N . LYS A 1 177 ? -1.957 -5.675 16.244 1.00 96.94 177 LYS A N 1
ATOM 1365 C CA . LYS A 1 177 ? -2.326 -6.880 16.997 1.00 96.94 177 LYS A CA 1
ATOM 1366 C C . LYS A 1 177 ? -2.537 -6.571 18.476 1.00 96.94 177 LYS A C 1
ATOM 1368 O O . LYS A 1 177 ? -3.482 -7.088 19.055 1.00 96.94 177 LYS A O 1
ATOM 1373 N N . GLU A 1 178 ? -1.721 -5.717 19.080 1.00 95.50 178 GLU A N 1
ATOM 1374 C CA . GLU A 1 178 ? -1.891 -5.304 20.480 1.00 95.50 178 GLU A CA 1
ATOM 1375 C C . GLU A 1 178 ? -3.173 -4.487 20.705 1.00 95.50 178 GLU A C 1
ATOM 1377 O O . GLU A 1 178 ? -3.849 -4.667 21.720 1.00 95.50 178 GLU A O 1
ATOM 1382 N N . GLU A 1 179 ? -3.549 -3.614 19.767 1.00 95.31 179 GLU A N 1
ATOM 1383 C CA . GLU A 1 179 ? -4.827 -2.888 19.819 1.00 95.31 179 GLU A CA 1
ATOM 1384 C C . GLU A 1 179 ? -6.020 -3.844 19.655 1.00 95.31 179 GLU A C 1
ATOM 1386 O O . GLU A 1 179 ? -6.956 -3.816 20.454 1.00 95.31 179 GLU A O 1
ATOM 1391 N N . VAL A 1 180 ? -5.964 -4.766 18.689 1.00 96.62 180 VAL A N 1
ATOM 1392 C CA . VAL A 1 180 ? -7.027 -5.765 18.483 1.00 96.62 180 VAL A CA 1
ATOM 1393 C C . VAL A 1 180 ? -7.131 -6.727 19.664 1.00 96.62 180 VAL A C 1
ATOM 1395 O O . VAL A 1 180 ? -8.240 -7.061 20.071 1.00 96.62 180 VAL A O 1
ATOM 1398 N N . ALA A 1 181 ? -6.011 -7.151 20.250 1.00 97.00 181 ALA A N 1
ATOM 1399 C CA . ALA A 1 181 ? -6.002 -7.979 21.452 1.00 97.00 181 ALA A CA 1
ATOM 1400 C C . ALA A 1 181 ? -6.716 -7.269 22.609 1.00 97.00 181 ALA A C 1
ATOM 1402 O O . ALA A 1 181 ? -7.5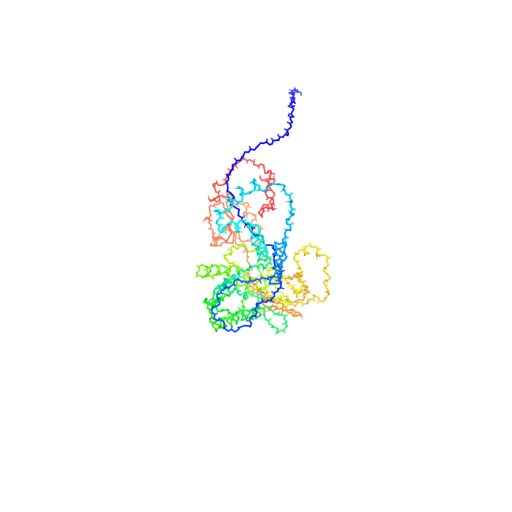91 -7.863 23.234 1.00 97.00 181 ALA A O 1
ATOM 1403 N N . ARG A 1 182 ? -6.451 -5.971 22.817 1.00 95.62 182 ARG A N 1
ATOM 1404 C CA . ARG A 1 182 ? -7.181 -5.162 23.805 1.00 95.62 182 ARG A CA 1
ATOM 1405 C C . ARG A 1 182 ? -8.679 -5.074 23.507 1.00 95.62 182 ARG A C 1
ATOM 1407 O O . ARG A 1 182 ? -9.470 -5.088 24.448 1.00 95.62 182 ARG A O 1
ATOM 1414 N N . LEU A 1 183 ? -9.087 -5.010 22.238 1.00 93.12 183 LEU A N 1
ATOM 1415 C CA . LEU A 1 183 ? -10.507 -5.061 21.858 1.00 93.12 183 LEU A CA 1
ATOM 1416 C C . LEU A 1 183 ? -11.143 -6.431 22.148 1.00 93.12 183 LEU A C 1
ATOM 1418 O O . LEU A 1 183 ? -12.293 -6.485 22.574 1.00 93.12 183 LEU A O 1
ATOM 1422 N N . ILE A 1 184 ? -10.407 -7.527 21.940 1.00 95.44 184 ILE A N 1
ATOM 1423 C CA . ILE A 1 184 ? -10.865 -8.894 22.241 1.00 95.44 184 ILE A CA 1
ATOM 1424 C C . ILE A 1 184 ? -11.001 -9.102 23.756 1.00 95.44 184 ILE A C 1
ATOM 1426 O O . ILE A 1 184 ? -11.983 -9.691 24.213 1.00 95.44 184 ILE A O 1
ATOM 1430 N N . ASP A 1 185 ? -10.036 -8.614 24.534 1.00 94.06 185 ASP A N 1
ATOM 1431 C CA . ASP A 1 185 ? -9.996 -8.803 25.986 1.00 94.06 185 ASP A CA 1
ATOM 1432 C C . ASP A 1 185 ? -11.068 -7.966 26.706 1.00 94.06 185 ASP A C 1
ATOM 1434 O O . ASP A 1 185 ? -11.614 -8.406 27.716 1.00 94.06 185 ASP A O 1
ATOM 1438 N N . ASN A 1 186 ? -11.430 -6.802 26.151 1.00 91.88 186 ASN A N 1
ATOM 1439 C CA . ASN A 1 186 ? -12.479 -5.910 26.670 1.00 91.88 186 ASN A CA 1
ATOM 1440 C C . ASN A 1 186 ? -13.853 -6.116 26.001 1.00 91.88 186 ASN A C 1
ATOM 1442 O O . ASN A 1 186 ? -14.680 -5.201 25.983 1.00 91.88 186 ASN A O 1
ATOM 1446 N N . LEU A 1 187 ? -14.103 -7.293 25.423 1.00 89.94 187 LEU A N 1
ATOM 1447 C CA . LEU A 1 187 ? -15.371 -7.597 24.762 1.00 89.94 187 LEU A CA 1
ATOM 1448 C C . LEU A 1 187 ? -16.531 -7.603 25.773 1.00 89.94 187 LEU A C 1
ATOM 1450 O O . LEU A 1 187 ? -16.500 -8.343 26.758 1.00 89.94 187 LEU A O 1
ATOM 1454 N N . LEU A 1 188 ? -17.565 -6.791 25.532 1.00 88.12 188 LEU A N 1
ATOM 1455 C CA . LEU A 1 188 ? -18.739 -6.742 26.408 1.00 88.12 188 LEU A CA 1
ATOM 1456 C C . LEU A 1 188 ? -19.628 -7.986 26.225 1.00 88.12 188 LEU A C 1
ATOM 1458 O O . LEU A 1 188 ? -19.637 -8.586 25.145 1.00 88.12 188 LEU A O 1
ATOM 1462 N N . PRO A 1 189 ? -20.446 -8.344 27.235 1.00 81.00 189 PRO A N 1
ATOM 1463 C CA . PRO A 1 189 ? -21.499 -9.342 27.068 1.00 81.00 189 PRO A CA 1
ATOM 1464 C C . PRO A 1 189 ? -22.390 -9.003 25.858 1.00 81.00 189 PRO A C 1
ATOM 1466 O O . PRO A 1 189 ? -22.725 -7.840 25.641 1.00 81.00 189 PRO A O 1
ATOM 1469 N N . ASP A 1 190 ? -22.750 -10.015 25.064 1.00 85.12 190 ASP A N 1
ATOM 1470 C CA . ASP A 1 190 ? -23.523 -9.923 23.808 1.00 85.12 190 ASP A CA 1
ATOM 1471 C C . ASP A 1 190 ? -22.818 -9.286 22.589 1.00 85.12 190 ASP A C 1
ATOM 1473 O O . ASP A 1 190 ? -23.418 -9.210 21.507 1.00 85.12 190 ASP A O 1
ATOM 1477 N N . GLN A 1 191 ? -21.549 -8.877 22.701 1.00 90.25 191 GLN A N 1
ATOM 1478 C CA . GLN A 1 191 ? -20.754 -8.447 21.547 1.00 90.25 191 GLN A CA 1
ATOM 1479 C C . GLN A 1 191 ? -20.053 -9.625 20.869 1.00 90.25 191 GLN A C 1
ATOM 1481 O O . GLN A 1 191 ? -19.534 -10.533 21.511 1.00 90.25 191 GLN A O 1
ATOM 1486 N N . ARG A 1 192 ? -19.999 -9.587 19.536 1.00 94.31 192 ARG A N 1
ATOM 1487 C CA . ARG A 1 192 ? -19.268 -10.555 18.712 1.00 94.31 192 ARG A CA 1
ATOM 1488 C C . ARG A 1 192 ? -18.364 -9.825 17.733 1.00 94.31 192 ARG A C 1
ATOM 1490 O O . ARG A 1 192 ? -18.812 -8.895 17.057 1.00 94.31 192 ARG A O 1
ATOM 1497 N N . LEU A 1 193 ? -17.123 -10.279 17.610 1.00 96.44 193 LEU A N 1
ATOM 1498 C CA . LEU A 1 193 ? -16.141 -9.719 16.684 1.00 96.44 193 LEU A CA 1
ATOM 1499 C C . LEU A 1 193 ? -15.993 -10.599 15.444 1.00 96.44 193 LEU A C 1
ATOM 1501 O O . LEU A 1 193 ? -16.098 -11.822 15.513 1.00 96.44 193 LEU A O 1
ATOM 1505 N N . CYS A 1 194 ? -15.714 -9.962 14.312 1.00 96.75 194 CYS A N 1
ATOM 1506 C CA . CYS A 1 194 ? -15.301 -10.613 13.071 1.00 96.75 194 CYS A CA 1
ATOM 1507 C C . CYS A 1 194 ? -13.982 -9.985 12.619 1.00 96.75 194 CYS A C 1
ATOM 1509 O O . CYS A 1 194 ? -13.963 -8.803 12.276 1.00 96.75 194 CYS A O 1
ATOM 1511 N N . LEU A 1 195 ? -12.893 -10.753 12.596 1.00 97.94 195 LEU A N 1
ATOM 1512 C CA . LEU A 1 195 ? -11.588 -10.257 12.158 1.00 97.94 195 LEU A CA 1
ATOM 1513 C C . LEU A 1 195 ? -11.458 -10.389 10.636 1.00 97.94 195 LEU A C 1
ATOM 1515 O O . LEU A 1 195 ? -11.715 -11.456 10.069 1.00 97.94 195 LEU A O 1
ATOM 1519 N N . ILE A 1 196 ? -11.055 -9.310 9.970 1.00 97.81 196 ILE A N 1
ATOM 1520 C CA . ILE A 1 196 ? -10.876 -9.231 8.518 1.00 97.81 196 ILE A CA 1
ATOM 1521 C C . ILE A 1 196 ? -9.466 -8.712 8.238 1.00 97.81 196 ILE A C 1
ATOM 1523 O O . ILE A 1 196 ? -9.132 -7.592 8.613 1.00 97.81 196 ILE A O 1
ATOM 1527 N N . ALA A 1 197 ? -8.648 -9.511 7.560 1.00 97.38 197 ALA A N 1
ATOM 1528 C CA . ALA A 1 197 ? -7.338 -9.088 7.079 1.00 97.38 197 ALA A CA 1
ATOM 1529 C C . ALA A 1 197 ? -7.484 -8.383 5.727 1.00 97.38 197 ALA A C 1
ATOM 1531 O O . ALA A 1 197 ? -8.200 -8.881 4.851 1.00 97.38 197 ALA A O 1
ATOM 1532 N N . VAL A 1 198 ? -6.796 -7.260 5.544 1.00 95.88 198 VAL A N 1
ATOM 1533 C CA . VAL A 1 198 ? -6.822 -6.475 4.306 1.00 95.88 198 VAL A CA 1
ATOM 1534 C C . VAL A 1 198 ? -5.400 -6.323 3.776 1.00 95.88 198 VAL A C 1
ATOM 1536 O O . VAL A 1 198 ? -4.553 -5.725 4.424 1.00 95.88 198 VAL A O 1
ATOM 1539 N N . ASP A 1 199 ? -5.136 -6.873 2.596 1.00 93.69 199 ASP A N 1
ATOM 1540 C CA . ASP A 1 199 ? -3.869 -6.708 1.874 1.00 93.69 199 ASP A CA 1
ATOM 1541 C C . ASP A 1 199 ? -4.147 -6.432 0.387 1.00 93.69 199 ASP A C 1
ATOM 1543 O O . ASP A 1 199 ? -4.806 -5.447 0.075 1.00 93.69 199 ASP A O 1
ATOM 1547 N N . SER A 1 200 ? -3.752 -7.304 -0.544 1.00 91.88 200 SER A N 1
ATOM 1548 C CA . SER A 1 200 ? -4.172 -7.220 -1.951 1.00 91.88 200 SER A CA 1
ATOM 1549 C C . SER A 1 200 ? -5.640 -7.611 -2.168 1.00 91.88 200 SER A C 1
ATOM 1551 O O . SER A 1 200 ? -6.163 -7.462 -3.272 1.00 91.88 200 SER A O 1
ATOM 1553 N N . SER A 1 201 ? -6.285 -8.148 -1.132 1.00 93.50 201 SER A N 1
ATOM 1554 C CA . SER A 1 201 ? -7.705 -8.499 -1.065 1.00 93.50 201 SER A CA 1
ATOM 1555 C C . SER A 1 201 ? -8.164 -8.517 0.398 1.00 93.50 201 SER A C 1
ATOM 1557 O O . SER A 1 201 ? -7.335 -8.548 1.311 1.00 93.50 201 SER A O 1
ATOM 1559 N N . ALA A 1 202 ? -9.476 -8.550 0.632 1.00 95.25 202 ALA A N 1
ATOM 1560 C CA . ALA A 1 202 ? -10.035 -8.774 1.962 1.00 95.25 202 ALA A CA 1
ATOM 1561 C C . ALA A 1 202 ? -10.266 -10.264 2.235 1.00 95.25 202 ALA A C 1
ATOM 1563 O O . ALA A 1 202 ? -10.907 -10.959 1.442 1.00 95.25 202 ALA A O 1
ATOM 1564 N N . ARG A 1 203 ? -9.787 -10.756 3.381 1.00 95.81 203 ARG A N 1
ATOM 1565 C CA . ARG A 1 203 ? -10.012 -12.130 3.848 1.00 95.81 203 ARG A CA 1
ATOM 1566 C C . ARG A 1 203 ? -10.648 -12.125 5.229 1.00 95.81 203 ARG A C 1
ATOM 1568 O O . ARG A 1 203 ? -10.086 -11.581 6.178 1.00 95.81 203 ARG A O 1
ATOM 1575 N N . ARG A 1 204 ? -11.802 -12.780 5.353 1.00 96.31 204 ARG A N 1
ATOM 1576 C CA . ARG A 1 204 ? -12.437 -13.037 6.648 1.00 96.31 204 ARG A CA 1
ATOM 1577 C C . ARG A 1 204 ? -11.638 -14.110 7.390 1.00 96.31 204 ARG A C 1
ATOM 1579 O O . ARG A 1 204 ? -11.542 -15.234 6.907 1.00 96.31 204 ARG A O 1
ATOM 1586 N N . MET A 1 205 ? -11.073 -13.752 8.539 1.00 96.88 205 MET A N 1
ATOM 1587 C CA . MET A 1 205 ? -10.272 -14.652 9.377 1.00 96.88 205 MET A CA 1
ATOM 1588 C C . MET A 1 205 ? -11.140 -15.417 10.378 1.00 96.88 205 MET A C 1
ATOM 1590 O O . MET A 1 205 ? -10.847 -16.565 10.699 1.00 96.88 205 MET A O 1
ATOM 1594 N N . THR A 1 206 ? -12.221 -14.795 10.853 1.00 96.62 206 THR A N 1
ATOM 1595 C CA . THR A 1 206 ? -13.195 -15.414 11.758 1.00 96.62 206 THR A CA 1
ATOM 1596 C C . THR A 1 206 ? -14.620 -15.060 11.356 1.00 96.62 206 THR A C 1
ATOM 1598 O O . THR A 1 206 ? -14.873 -14.006 10.777 1.00 96.62 206 THR A O 1
ATOM 1601 N N . ASP A 1 207 ? -15.569 -15.928 11.694 1.00 95.44 207 ASP A N 1
ATOM 1602 C CA . ASP A 1 207 ? -16.982 -15.548 11.740 1.00 95.44 207 ASP A CA 1
ATOM 1603 C C . ASP A 1 207 ? -17.250 -14.667 12.970 1.00 95.44 207 ASP A C 1
ATOM 1605 O O . ASP A 1 207 ? -16.400 -14.559 13.857 1.00 95.44 207 ASP A O 1
ATOM 1609 N N . PHE A 1 208 ? -18.437 -14.054 13.048 1.00 95.62 208 PHE A N 1
ATOM 1610 C CA . PHE A 1 208 ? -18.849 -13.332 14.253 1.00 95.62 208 PHE A CA 1
ATOM 1611 C C . PHE A 1 208 ? -18.879 -14.273 15.457 1.00 95.62 208 PHE A C 1
ATOM 1613 O O . PHE A 1 208 ? -19.728 -15.163 15.540 1.00 95.62 208 PHE A O 1
ATOM 1620 N N . THR A 1 209 ? -17.972 -14.048 16.399 1.00 94.88 209 THR A N 1
ATOM 1621 C CA . THR A 1 209 ? -17.817 -14.876 17.592 1.00 94.88 209 THR A CA 1
ATOM 1622 C C . THR A 1 209 ? -17.459 -14.026 18.806 1.00 94.88 209 THR A C 1
ATOM 1624 O O . THR A 1 209 ? -16.851 -12.964 18.679 1.00 94.88 209 THR A O 1
ATOM 1627 N N . ASP A 1 210 ? -17.860 -14.496 19.978 1.00 94.25 210 ASP A N 1
ATOM 1628 C CA . ASP A 1 210 ? -17.458 -14.002 21.298 1.00 94.25 210 ASP A CA 1
ATOM 1629 C C . ASP A 1 210 ? -16.329 -14.857 21.908 1.00 94.25 210 ASP A C 1
ATOM 1631 O O . ASP A 1 210 ? -15.782 -14.543 22.965 1.00 94.25 210 ASP A O 1
ATOM 1635 N N . ASN A 1 211 ? -15.937 -15.943 21.231 1.00 95.75 211 ASN A N 1
ATOM 1636 C CA . ASN A 1 211 ? -14.901 -16.844 21.707 1.00 95.75 211 ASN A CA 1
ATOM 1637 C C . ASN A 1 211 ? -13.512 -16.213 21.545 1.00 95.75 211 ASN A C 1
ATOM 1639 O O . ASN A 1 211 ? -12.882 -16.313 20.486 1.00 95.75 211 ASN A O 1
ATOM 1643 N N . GLN A 1 212 ? -13.011 -15.627 22.633 1.00 95.50 212 GLN A N 1
ATOM 1644 C CA . GLN A 1 212 ? -11.701 -14.976 22.686 1.00 95.50 212 GLN A CA 1
ATOM 1645 C C . GLN A 1 212 ? -10.561 -15.880 22.211 1.00 95.50 212 GLN A C 1
ATOM 1647 O O . GLN A 1 212 ? -9.652 -15.406 21.536 1.00 95.50 212 GLN A O 1
ATOM 1652 N N . ARG A 1 213 ? -10.608 -17.192 22.485 1.00 96.38 213 ARG A N 1
ATOM 1653 C CA . ARG A 1 213 ? -9.554 -18.115 22.039 1.00 96.38 213 ARG A CA 1
ATOM 1654 C C . ARG A 1 213 ? -9.473 -18.174 20.514 1.00 96.38 213 ARG A C 1
ATOM 1656 O O . ARG A 1 213 ? -8.378 -18.102 19.973 1.00 96.38 213 ARG A O 1
ATOM 1663 N N . VAL A 1 214 ? -10.617 -18.266 19.831 1.00 97.00 214 VAL A N 1
ATOM 1664 C CA . VAL A 1 214 ? -10.677 -18.299 18.357 1.00 97.00 214 VAL A CA 1
ATOM 1665 C C . VAL A 1 214 ? -10.190 -16.978 17.761 1.00 97.00 214 VAL A C 1
ATOM 1667 O O . VAL A 1 214 ? -9.462 -16.985 16.770 1.00 97.00 214 VAL A O 1
ATOM 1670 N N . LEU A 1 215 ? -10.548 -15.852 18.381 1.00 97.44 215 LEU A N 1
ATOM 1671 C CA . LEU A 1 215 ? -10.112 -14.523 17.947 1.00 97.44 215 LEU A CA 1
ATOM 1672 C C . LEU A 1 215 ? -8.595 -14.344 18.116 1.00 97.44 215 LEU A C 1
ATOM 1674 O O . LEU A 1 215 ? -7.926 -13.938 17.170 1.00 97.44 215 LEU A O 1
ATOM 1678 N N . HIS A 1 216 ? -8.038 -14.725 19.269 1.00 97.75 216 HIS A N 1
ATOM 1679 C CA . HIS A 1 216 ? -6.592 -14.699 19.526 1.00 97.75 216 HIS A CA 1
ATOM 1680 C C . HIS A 1 216 ? -5.819 -15.665 18.613 1.00 97.75 216 HIS A C 1
ATOM 1682 O O . HIS A 1 216 ? -4.742 -15.324 18.121 1.00 97.75 216 HIS A O 1
ATOM 1688 N N . ASP A 1 217 ? -6.367 -16.855 18.338 1.00 97.44 217 ASP A N 1
ATOM 1689 C CA . ASP A 1 217 ? -5.798 -17.815 17.382 1.00 97.44 217 ASP A CA 1
ATOM 1690 C C . ASP A 1 217 ? -5.719 -17.215 15.967 1.00 97.44 217 ASP A C 1
ATOM 1692 O O . ASP A 1 217 ? -4.673 -17.298 15.321 1.00 97.44 217 ASP A O 1
ATOM 1696 N N . ALA A 1 218 ? -6.791 -16.571 15.501 1.00 97.12 218 ALA A N 1
ATOM 1697 C CA . ALA A 1 218 ? -6.832 -15.914 14.197 1.00 97.12 218 ALA A CA 1
ATOM 1698 C C . ALA A 1 218 ? -5.911 -14.686 14.123 1.00 97.12 218 ALA A C 1
ATOM 1700 O O . ALA A 1 218 ? -5.241 -14.474 13.112 1.00 97.12 218 ALA A O 1
ATOM 1701 N N . LEU A 1 219 ? -5.821 -13.910 15.205 1.00 96.75 219 LEU A N 1
ATOM 1702 C CA . LEU A 1 219 ? -4.943 -12.746 15.299 1.00 96.75 219 LEU A CA 1
ATOM 1703 C C . LEU A 1 219 ? -3.462 -13.131 15.160 1.00 96.75 219 LEU A C 1
ATOM 1705 O O . LEU A 1 219 ? -2.702 -12.457 14.462 1.00 96.75 219 LEU A O 1
ATOM 1709 N N . ARG A 1 220 ? -3.056 -14.258 15.762 1.00 96.44 220 ARG A N 1
ATOM 1710 C CA . ARG A 1 220 ? -1.696 -14.806 15.624 1.00 96.44 220 ARG A CA 1
ATOM 1711 C C . ARG A 1 220 ? -1.342 -15.204 14.191 1.00 96.44 220 ARG A C 1
ATOM 1713 O O . ARG A 1 220 ? -0.169 -15.151 13.837 1.00 96.44 220 ARG A O 1
ATOM 1720 N N . GLN A 1 221 ? -2.327 -15.584 13.377 1.00 96.06 221 GLN A N 1
ATOM 1721 C CA . GLN A 1 221 ? -2.118 -16.004 11.986 1.00 96.06 221 GLN A CA 1
ATOM 1722 C C . GLN A 1 221 ? -1.925 -14.831 11.016 1.00 96.06 221 GLN A C 1
ATOM 1724 O O . GLN A 1 221 ? -1.522 -15.054 9.874 1.00 96.06 221 GLN A O 1
ATOM 1729 N N . LEU A 1 222 ? -2.206 -13.593 11.434 1.00 96.00 222 LEU A N 1
ATOM 1730 C CA . LEU A 1 222 ? -1.990 -12.425 10.585 1.00 96.00 222 LEU A CA 1
ATOM 1731 C C . LEU A 1 222 ? -0.498 -12.217 10.319 1.00 96.00 222 LEU A C 1
ATOM 1733 O O . LEU A 1 222 ? 0.315 -12.164 11.247 1.00 96.00 222 LEU A O 1
ATOM 1737 N N . ALA A 1 223 ? -0.162 -12.039 9.047 1.00 95.44 223 ALA A N 1
ATOM 1738 C CA . ALA A 1 223 ? 1.181 -11.750 8.577 1.00 95.44 223 ALA A CA 1
ATOM 1739 C C . ALA A 1 223 ? 1.125 -10.636 7.531 1.00 95.44 223 ALA A C 1
ATOM 1741 O O . ALA A 1 223 ? 0.173 -10.563 6.748 1.00 95.44 223 ALA A O 1
ATOM 1742 N N . VAL A 1 224 ? 2.159 -9.796 7.512 1.00 95.19 224 VAL A N 1
ATOM 1743 C CA . VAL A 1 224 ? 2.304 -8.758 6.491 1.00 95.19 224 VAL A CA 1
ATOM 1744 C C . VAL A 1 224 ? 2.520 -9.410 5.130 1.00 95.19 224 VAL A C 1
ATOM 1746 O O . VAL A 1 224 ? 3.269 -10.382 5.003 1.00 95.19 224 VAL A O 1
ATOM 1749 N N . ARG A 1 225 ? 1.879 -8.861 4.099 1.00 93.56 225 ARG A N 1
ATOM 1750 C CA . ARG A 1 225 ? 2.151 -9.206 2.704 1.00 93.56 225 ARG A CA 1
ATOM 1751 C C . ARG A 1 225 ? 2.803 -8.004 2.017 1.00 93.56 225 ARG A C 1
ATOM 1753 O O . ARG A 1 225 ? 2.293 -6.897 2.173 1.00 93.56 225 ARG A O 1
ATOM 1760 N N . PRO A 1 226 ? 3.883 -8.196 1.235 1.00 90.31 226 PRO A N 1
ATOM 1761 C CA . PRO A 1 226 ? 4.599 -7.115 0.553 1.00 90.31 226 PRO A CA 1
ATOM 1762 C C . PRO A 1 226 ? 3.816 -6.623 -0.679 1.00 90.31 226 PRO A C 1
ATOM 1764 O O . PRO A 1 226 ? 4.246 -6.764 -1.819 1.00 90.31 226 PRO A O 1
ATOM 1767 N N . VAL A 1 227 ? 2.605 -6.117 -0.454 1.00 91.62 227 VAL A N 1
ATOM 1768 C CA . VAL A 1 227 ? 1.667 -5.625 -1.469 1.00 91.62 227 VAL A CA 1
ATOM 1769 C C . VAL A 1 227 ? 0.954 -4.368 -0.957 1.00 91.62 227 VAL A C 1
ATOM 1771 O O . VAL A 1 227 ? 0.824 -4.198 0.260 1.00 91.62 227 VAL A O 1
ATOM 1774 N N . PRO A 1 228 ? 0.470 -3.488 -1.852 1.00 88.69 228 PRO A N 1
ATOM 1775 C CA . PRO A 1 228 ? -0.370 -2.361 -1.459 1.00 88.69 228 PRO A CA 1
ATOM 1776 C C . PRO A 1 228 ? -1.714 -2.832 -0.883 1.00 88.69 228 PRO A C 1
ATOM 1778 O O . PRO A 1 228 ? -2.240 -3.873 -1.285 1.00 88.69 228 PRO A O 1
ATOM 1781 N N . SER A 1 229 ? -2.276 -2.038 0.033 1.00 89.44 229 SER A N 1
ATOM 1782 C CA . SER A 1 229 ? -3.574 -2.315 0.658 1.00 89.44 229 SER A CA 1
ATOM 1783 C C . SER A 1 229 ? -4.739 -1.975 -0.274 1.00 89.44 229 SER A C 1
ATOM 1785 O O . SER A 1 229 ? -4.800 -0.881 -0.838 1.00 89.44 229 SER A O 1
ATOM 1787 N N . ARG A 1 230 ? -5.713 -2.881 -0.401 1.00 90.56 230 ARG A N 1
ATOM 1788 C CA . ARG A 1 230 ? -7.008 -2.654 -1.061 1.00 90.56 230 ARG A CA 1
ATOM 1789 C C . ARG A 1 230 ? -8.112 -2.510 -0.026 1.00 90.56 230 ARG A C 1
ATOM 1791 O O . ARG A 1 230 ? -8.975 -3.375 0.130 1.00 90.56 230 ARG A O 1
ATOM 1798 N N . LEU A 1 231 ? -8.096 -1.378 0.673 1.00 89.62 231 LEU A N 1
ATOM 1799 C CA . LEU A 1 231 ? -9.057 -1.077 1.734 1.00 89.62 231 LEU A CA 1
ATOM 1800 C C . LEU A 1 231 ? -10.523 -1.146 1.275 1.00 89.62 231 LEU A C 1
ATOM 1802 O O . LEU A 1 231 ? -11.395 -1.568 2.037 1.00 89.62 231 LEU A O 1
ATOM 1806 N N . GLU A 1 232 ? -10.792 -0.795 0.018 1.00 90.25 232 GLU A N 1
ATOM 1807 C CA . GLU A 1 232 ? -12.126 -0.883 -0.581 1.00 90.25 232 GLU A CA 1
ATOM 1808 C C . GLU A 1 232 ? -12.718 -2.296 -0.515 1.00 90.25 232 GLU A C 1
ATOM 1810 O O . GLU A 1 232 ? -13.899 -2.446 -0.201 1.00 90.25 232 GLU A O 1
ATOM 1815 N N . ASP A 1 233 ? -11.910 -3.335 -0.747 1.00 91.94 233 ASP A N 1
ATOM 1816 C CA . ASP A 1 233 ? -12.365 -4.727 -0.676 1.00 91.94 233 ASP A CA 1
ATOM 1817 C C . ASP A 1 233 ? -12.776 -5.088 0.759 1.00 91.94 233 ASP A C 1
ATOM 1819 O O . ASP A 1 233 ? -13.777 -5.778 0.974 1.00 91.94 233 ASP A O 1
ATOM 1823 N N . GLY A 1 234 ? -12.048 -4.566 1.753 1.00 92.69 234 GLY A N 1
ATOM 1824 C CA . GLY A 1 234 ? -12.365 -4.733 3.173 1.00 92.69 234 GLY A CA 1
ATOM 1825 C C . GLY A 1 234 ? -13.687 -4.068 3.542 1.00 92.69 234 GLY A C 1
ATOM 1826 O O . GLY A 1 234 ? -14.552 -4.692 4.161 1.00 92.69 234 GLY A O 1
ATOM 1827 N N . LEU A 1 235 ? -13.884 -2.822 3.106 1.00 92.62 235 LEU A N 1
ATOM 1828 C CA . LEU A 1 235 ? -15.122 -2.074 3.340 1.00 92.62 235 LEU A CA 1
ATOM 1829 C C . LEU A 1 235 ? -16.325 -2.721 2.636 1.00 92.62 235 LEU A C 1
ATOM 1831 O O . LEU A 1 235 ? -17.404 -2.816 3.227 1.00 92.62 235 LEU A O 1
ATOM 1835 N N . ARG A 1 236 ? -16.147 -3.237 1.413 1.00 92.69 236 ARG A N 1
ATOM 1836 C CA . ARG A 1 236 ? -17.175 -4.016 0.697 1.00 92.69 236 ARG A CA 1
ATOM 1837 C C . ARG A 1 236 ? -17.522 -5.307 1.433 1.00 92.69 236 ARG A C 1
ATOM 1839 O O . ARG A 1 236 ? -18.703 -5.642 1.539 1.00 92.69 236 ARG A O 1
ATOM 1846 N N . MET A 1 237 ? -16.531 -6.010 1.981 1.00 94.88 237 MET A N 1
ATOM 1847 C CA . MET A 1 237 ? -16.770 -7.203 2.796 1.00 94.88 237 MET A CA 1
ATOM 1848 C C . MET A 1 237 ? -17.558 -6.864 4.066 1.00 94.88 237 MET A C 1
ATOM 1850 O O . MET A 1 237 ? -18.542 -7.538 4.372 1.00 94.88 237 MET A O 1
ATOM 1854 N N . ALA A 1 238 ? -17.202 -5.784 4.764 1.00 93.88 238 ALA A N 1
ATOM 1855 C CA . ALA A 1 238 ? -17.955 -5.310 5.923 1.00 93.88 238 ALA A CA 1
ATOM 1856 C C . ALA A 1 238 ? -19.399 -4.921 5.560 1.00 93.88 238 ALA A C 1
ATOM 1858 O O . ALA A 1 238 ? -20.334 -5.252 6.288 1.00 93.88 238 ALA A O 1
ATOM 1859 N N . GLN A 1 239 ? -19.610 -4.296 4.396 1.00 92.94 239 GLN A N 1
ATOM 1860 C CA . GLN A 1 239 ? -20.944 -3.979 3.880 1.00 92.94 239 GLN A CA 1
ATOM 1861 C C . GLN A 1 239 ? -21.768 -5.239 3.593 1.00 92.94 239 GLN A C 1
ATOM 1863 O O . GLN A 1 239 ? -22.966 -5.264 3.874 1.00 92.94 239 GLN A O 1
ATOM 1868 N N . ALA A 1 240 ? -21.147 -6.292 3.059 1.00 93.12 240 ALA A N 1
ATOM 1869 C CA . ALA A 1 240 ? -21.814 -7.572 2.857 1.00 93.12 240 ALA A CA 1
ATOM 1870 C C . ALA A 1 240 ? -22.217 -8.214 4.196 1.00 93.12 240 ALA A C 1
ATOM 1872 O O . ALA A 1 240 ? -23.348 -8.680 4.329 1.00 93.12 240 ALA A O 1
ATOM 1873 N N . LEU A 1 241 ? -21.341 -8.169 5.207 1.00 93.25 241 LEU A N 1
ATOM 1874 C CA . LEU A 1 241 ? -21.643 -8.665 6.555 1.00 93.25 241 LEU A CA 1
ATOM 1875 C C . LEU A 1 241 ? -22.794 -7.891 7.210 1.00 93.25 241 LEU A C 1
ATOM 1877 O O . LEU A 1 241 ? -23.675 -8.514 7.805 1.00 93.25 241 LEU A O 1
ATOM 1881 N N . ALA A 1 242 ? -22.846 -6.571 7.020 1.00 92.06 242 ALA A N 1
ATOM 1882 C CA . ALA A 1 242 ? -23.916 -5.705 7.519 1.00 92.06 242 ALA A CA 1
ATOM 1883 C C . ALA A 1 242 ? -25.307 -6.025 6.936 1.00 92.06 242 ALA A C 1
ATOM 1885 O O . ALA A 1 242 ? -26.318 -5.616 7.497 1.00 92.06 242 ALA A O 1
ATOM 1886 N N . ARG A 1 243 ? -25.396 -6.776 5.827 1.00 91.38 243 ARG A N 1
ATOM 1887 C CA . ARG A 1 243 ? -26.686 -7.272 5.302 1.00 91.38 243 ARG A CA 1
ATOM 1888 C C . ARG A 1 243 ? -27.206 -8.496 6.054 1.00 91.38 243 ARG A C 1
ATOM 1890 O O . ARG A 1 243 ? -28.390 -8.802 5.970 1.00 91.38 243 ARG A O 1
ATOM 1897 N N . THR A 1 244 ? -26.317 -9.221 6.729 1.00 89.44 244 THR A N 1
ATOM 1898 C CA . THR A 1 244 ? -26.619 -10.498 7.399 1.00 89.44 244 THR A CA 1
ATOM 1899 C C . THR A 1 244 ? -26.590 -10.410 8.923 1.00 89.44 244 THR A C 1
ATOM 1901 O O . THR A 1 244 ? -27.138 -11.281 9.592 1.00 89.44 244 THR A O 1
ATOM 1904 N N . ALA A 1 245 ? -25.961 -9.372 9.471 1.00 88.75 245 ALA A N 1
ATOM 1905 C CA . ALA A 1 245 ? -25.811 -9.138 10.898 1.00 88.75 245 ALA A CA 1
ATOM 1906 C C . ALA A 1 245 ? -26.054 -7.659 11.224 1.00 88.75 245 ALA A C 1
ATOM 1908 O O . ALA A 1 245 ? -25.889 -6.794 10.366 1.00 88.75 245 ALA A O 1
ATOM 1909 N N . ASP A 1 246 ? -26.412 -7.380 12.476 1.00 89.19 246 ASP A N 1
ATOM 1910 C CA . ASP A 1 246 ? -26.602 -6.020 12.983 1.00 89.19 246 ASP A CA 1
ATOM 1911 C C . ASP A 1 246 ? -25.243 -5.342 13.229 1.00 89.19 246 ASP A C 1
ATOM 1913 O O . ASP A 1 246 ? -24.661 -5.418 14.316 1.00 89.19 246 ASP A O 1
ATOM 1917 N N . VAL A 1 247 ? -24.702 -4.755 12.160 1.00 92.19 247 VAL A N 1
ATOM 1918 C CA . VAL A 1 247 ? -23.418 -4.049 12.144 1.00 92.19 247 VAL A CA 1
ATOM 1919 C C . VAL A 1 247 ? -23.679 -2.548 12.125 1.00 92.19 247 VAL A C 1
ATOM 1921 O O . VAL A 1 247 ? -23.992 -1.977 11.083 1.00 92.19 247 VAL A O 1
ATOM 1924 N N . GLN A 1 248 ? -23.495 -1.897 13.272 1.00 89.00 248 GLN A N 1
ATOM 1925 C CA . GLN A 1 248 ? -23.598 -0.436 13.374 1.00 89.00 248 GLN A CA 1
ATOM 1926 C C . GLN A 1 248 ? -22.232 0.255 13.295 1.00 89.00 248 GLN A C 1
ATOM 1928 O O . GLN A 1 248 ? -22.134 1.366 12.773 1.00 89.00 248 GLN A O 1
ATOM 1933 N N . ASN A 1 249 ? -21.182 -0.410 13.790 1.00 91.12 249 ASN A N 1
ATOM 1934 C CA . ASN A 1 249 ? -19.819 0.109 13.860 1.00 91.12 249 ASN A CA 1
ATOM 1935 C C . ASN A 1 249 ? -18.838 -0.888 13.239 1.00 91.12 249 ASN A C 1
ATOM 1937 O O . ASN A 1 249 ? -18.909 -2.088 13.505 1.00 91.12 249 ASN A O 1
ATOM 1941 N N . VAL A 1 250 ? -17.898 -0.372 12.456 1.00 94.00 250 VAL A N 1
ATOM 1942 C CA . VAL A 1 250 ? -16.782 -1.122 11.875 1.00 94.00 250 VAL A CA 1
ATOM 1943 C C . VAL A 1 250 ? -15.492 -0.466 12.330 1.00 94.00 250 VAL A C 1
ATOM 1945 O O . VAL A 1 250 ? -15.351 0.747 12.195 1.00 94.00 250 VAL A O 1
ATOM 1948 N N . VAL A 1 251 ? -14.561 -1.248 12.868 1.00 95.31 251 VAL A N 1
ATOM 1949 C CA . VAL A 1 251 ? -13.246 -0.749 13.285 1.00 95.31 251 VAL A CA 1
ATOM 1950 C C . VAL A 1 251 ? -12.259 -0.998 12.155 1.00 95.31 251 VAL A C 1
ATOM 1952 O O . VAL A 1 251 ? -12.192 -2.108 11.638 1.00 95.31 251 VAL A O 1
ATOM 1955 N N . LEU A 1 252 ? -11.508 0.023 11.760 1.00 95.12 252 LEU A N 1
ATOM 1956 C CA . LEU A 1 252 ? -10.420 -0.076 10.794 1.00 95.12 252 LEU A CA 1
ATOM 1957 C C . LEU A 1 252 ? -9.118 0.329 11.468 1.00 95.12 252 LEU A C 1
ATOM 1959 O O . LEU A 1 252 ? -9.009 1.462 11.923 1.00 95.12 252 LEU A O 1
ATOM 1963 N N . ILE A 1 253 ? -8.134 -0.564 11.465 1.00 95.81 253 ILE A N 1
ATOM 1964 C CA . ILE A 1 253 ? -6.788 -0.308 11.975 1.00 95.81 253 ILE A CA 1
ATOM 1965 C C . ILE A 1 253 ? -5.821 -0.303 10.792 1.00 95.81 253 ILE A C 1
ATOM 1967 O O . ILE A 1 253 ? -5.681 -1.313 10.100 1.00 95.81 253 ILE A O 1
ATOM 1971 N N . SER A 1 254 ? -5.183 0.840 10.550 1.00 93.75 254 SER A N 1
ATOM 1972 C CA . SER A 1 254 ? -4.201 1.040 9.475 1.00 93.75 254 SER A CA 1
ATOM 1973 C C . SER A 1 254 ? -3.208 2.137 9.869 1.00 93.75 254 SER A C 1
ATOM 1975 O O . SER A 1 254 ? -3.419 2.896 10.817 1.00 93.75 254 SER A O 1
ATOM 1977 N N . ASP A 1 255 ? -2.102 2.220 9.146 1.00 89.06 255 ASP A N 1
ATOM 1978 C CA . ASP A 1 255 ? -1.051 3.217 9.330 1.00 89.06 255 ASP A CA 1
ATOM 1979 C C . ASP A 1 255 ? -1.341 4.572 8.647 1.00 89.06 255 ASP A C 1
ATOM 1981 O O . ASP A 1 255 ? -0.601 5.548 8.813 1.00 89.06 255 ASP A O 1
ATOM 1985 N N . GLY A 1 256 ? -2.447 4.653 7.905 1.00 83.56 256 GLY A N 1
ATOM 1986 C CA . GLY A 1 256 ? -2.885 5.855 7.203 1.00 83.56 256 GLY A CA 1
ATOM 1987 C C . GLY A 1 256 ? -2.331 6.023 5.805 1.00 83.56 256 GLY A C 1
ATOM 1988 O O . GLY A 1 256 ? -2.588 7.067 5.205 1.00 83.56 256 GLY A O 1
ATOM 1989 N N . ASN A 1 257 ? -1.667 5.009 5.251 1.00 78.50 257 ASN A N 1
ATOM 1990 C CA . ASN A 1 257 ? -1.363 4.948 3.827 1.00 78.50 257 ASN A CA 1
ATOM 1991 C C . ASN A 1 257 ? -2.610 4.546 3.012 1.00 78.50 257 ASN A C 1
ATOM 1993 O O . ASN A 1 257 ? -2.644 3.523 2.328 1.00 78.50 257 ASN A O 1
ATOM 1997 N N . VAL A 1 258 ? -3.674 5.344 3.134 1.00 71.94 258 VAL A N 1
ATOM 1998 C CA . VAL A 1 258 ? -4.963 5.125 2.471 1.00 71.94 258 VAL A CA 1
ATOM 1999 C C . VAL A 1 258 ? -5.118 6.052 1.259 1.00 71.94 258 VAL A C 1
ATOM 2001 O O . VAL A 1 258 ? -4.609 7.176 1.280 1.00 71.94 258 VAL A O 1
ATOM 2004 N N . PRO A 1 259 ? -5.831 5.628 0.198 1.00 70.06 259 PRO A N 1
ATOM 2005 C CA . PRO A 1 259 ? -6.146 6.494 -0.935 1.00 70.06 259 PRO A CA 1
ATOM 2006 C C . PRO A 1 259 ? -6.801 7.806 -0.484 1.00 70.06 259 PRO A C 1
ATOM 2008 O O . PRO A 1 259 ? -7.686 7.800 0.371 1.00 70.06 259 PRO A O 1
ATOM 2011 N N . ALA A 1 260 ? -6.400 8.927 -1.091 1.00 60.09 260 ALA A N 1
ATOM 2012 C CA . ALA A 1 260 ? -6.830 10.266 -0.675 1.00 60.09 260 ALA A CA 1
ATOM 2013 C C . ALA A 1 260 ? -8.351 10.497 -0.772 1.00 60.09 260 ALA A C 1
ATOM 2015 O O . ALA A 1 260 ? -8.893 11.283 -0.002 1.00 60.09 260 ALA A O 1
ATOM 2016 N N . ASN A 1 261 ? -9.036 9.808 -1.690 1.00 64.94 261 ASN A N 1
ATOM 2017 C CA . ASN A 1 261 ? -10.488 9.856 -1.839 1.00 64.94 261 ASN A CA 1
ATOM 2018 C C . ASN A 1 261 ? -11.039 8.440 -2.020 1.00 64.94 261 ASN A C 1
ATOM 2020 O O . ASN A 1 261 ? -10.715 7.768 -2.996 1.00 64.94 261 ASN A O 1
ATOM 2024 N N . ILE A 1 262 ? -11.913 8.022 -1.106 1.00 64.88 262 ILE A N 1
ATOM 2025 C CA . ILE A 1 262 ? -12.741 6.822 -1.240 1.00 64.88 262 ILE A CA 1
ATOM 2026 C C . ILE A 1 262 ? -14.197 7.295 -1.189 1.00 64.88 262 ILE A C 1
ATOM 2028 O O . ILE A 1 262 ? -14.734 7.579 -0.118 1.00 64.88 262 ILE A O 1
ATOM 2032 N N . GLU A 1 263 ? -14.847 7.416 -2.347 1.00 67.31 263 GLU A N 1
ATOM 2033 C CA . GLU A 1 263 ? -16.280 7.720 -2.417 1.00 67.31 263 GLU A CA 1
ATOM 2034 C C . GLU A 1 263 ? -17.086 6.440 -2.176 1.00 67.31 263 GLU A C 1
ATOM 2036 O O . GLU A 1 263 ? -17.441 5.711 -3.103 1.00 67.31 263 GLU A O 1
ATOM 2041 N N . PHE A 1 264 ? -17.356 6.134 -0.907 1.00 67.62 264 PHE A N 1
ATOM 2042 C CA . PHE A 1 264 ? -18.096 4.932 -0.533 1.00 67.62 264 PHE A CA 1
ATOM 2043 C C . PHE A 1 264 ? -19.224 5.251 0.452 1.00 67.62 264 PHE A C 1
ATOM 2045 O O . PHE A 1 264 ? -18.995 5.760 1.548 1.00 67.62 264 PHE A O 1
ATOM 2052 N N . ALA A 1 265 ? -20.464 4.923 0.076 1.00 76.00 265 ALA A N 1
ATOM 2053 C CA . ALA A 1 265 ? -21.617 5.036 0.965 1.00 76.00 265 ALA A CA 1
ATOM 2054 C C . ALA A 1 265 ? -21.634 3.856 1.951 1.00 76.00 265 ALA A C 1
ATOM 2056 O O . ALA A 1 265 ? -22.011 2.732 1.601 1.00 76.00 265 ALA A O 1
ATOM 2057 N N . LEU A 1 266 ? -21.203 4.106 3.187 1.00 83.12 266 LEU A N 1
ATOM 2058 C CA . LEU A 1 266 ? -21.161 3.099 4.245 1.00 83.12 266 LEU A CA 1
ATOM 2059 C C . LEU A 1 266 ? -22.514 3.047 4.978 1.00 83.12 266 LEU A C 1
ATOM 2061 O O . LEU A 1 266 ? -22.987 4.084 5.442 1.00 83.12 266 LEU A O 1
ATOM 2065 N N . PRO A 1 267 ? -23.144 1.864 5.127 1.00 86.50 267 PRO A N 1
ATOM 2066 C CA . PRO A 1 267 ? -24.369 1.716 5.918 1.00 86.50 267 PRO A CA 1
ATOM 2067 C C . PRO A 1 267 ? -24.105 1.685 7.436 1.00 86.50 267 PRO A C 1
ATOM 2069 O O . PRO A 1 267 ? -25.038 1.532 8.215 1.00 86.50 267 PRO A O 1
ATOM 2072 N N . PHE A 1 268 ? -22.842 1.808 7.849 1.00 89.19 268 PHE A N 1
ATOM 2073 C CA . PHE A 1 268 ? -22.362 1.741 9.227 1.00 89.19 268 PHE A CA 1
ATOM 2074 C C . PHE A 1 268 ? -21.413 2.909 9.518 1.00 89.19 268 PHE A C 1
ATOM 2076 O O . PHE A 1 268 ? -20.890 3.552 8.602 1.00 89.19 268 PHE A O 1
ATOM 2083 N N . ARG A 1 269 ? -21.142 3.162 10.799 1.00 89.94 269 ARG A N 1
ATOM 2084 C CA . ARG A 1 269 ? -20.102 4.103 11.229 1.00 89.94 269 ARG A CA 1
ATOM 2085 C C . ARG A 1 269 ? -18.735 3.432 11.136 1.00 89.94 269 ARG A C 1
ATOM 2087 O O . ARG A 1 269 ? -18.540 2.338 11.662 1.00 89.94 269 ARG A O 1
ATOM 2094 N N . LEU A 1 270 ? -17.788 4.093 10.478 1.00 91.12 270 LEU A N 1
ATOM 20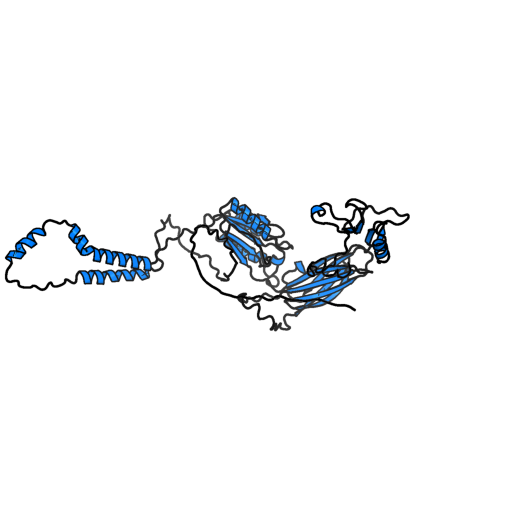95 C CA . LEU A 1 270 ? -16.401 3.645 10.410 1.00 91.12 270 LEU A CA 1
ATOM 2096 C C . LEU A 1 270 ? -15.600 4.307 11.533 1.00 91.12 270 LEU A C 1
ATOM 2098 O O . LEU A 1 270 ? -15.437 5.525 11.544 1.00 91.12 270 LEU A O 1
ATOM 2102 N N . ASN A 1 271 ? -15.111 3.502 12.469 1.00 92.25 271 ASN A N 1
ATOM 2103 C CA . ASN A 1 271 ? -14.146 3.914 13.476 1.00 92.25 271 ASN A CA 1
ATOM 2104 C C . ASN A 1 271 ? -12.739 3.649 12.936 1.00 92.25 271 ASN A C 1
ATOM 2106 O O . ASN A 1 271 ? -12.285 2.505 12.911 1.00 92.25 271 ASN A O 1
ATOM 2110 N N . TYR A 1 272 ? -12.079 4.701 12.462 1.00 92.19 272 TYR A N 1
ATOM 2111 C CA . TYR A 1 272 ? -10.729 4.609 11.932 1.00 92.19 272 TYR A CA 1
ATOM 2112 C C . TYR A 1 272 ? -9.690 4.862 13.030 1.00 92.19 272 TYR A C 1
ATOM 2114 O O . TYR A 1 272 ? -9.574 5.970 13.549 1.00 92.19 272 TYR A O 1
ATOM 2122 N N . GLN A 1 273 ? -8.921 3.828 13.354 1.00 92.69 273 GLN A N 1
ATOM 2123 C CA . GLN A 1 273 ? -7.814 3.852 14.298 1.00 92.69 273 GLN A CA 1
ATOM 2124 C C . GLN A 1 273 ? -6.500 3.914 13.522 1.00 92.69 273 GLN A C 1
ATOM 2126 O O . GLN A 1 273 ? -6.000 2.910 13.007 1.00 92.69 273 GLN A O 1
ATOM 2131 N N . ARG A 1 274 ? -5.950 5.125 13.423 1.00 92.75 274 ARG A N 1
ATOM 2132 C CA . ARG A 1 274 ? -4.639 5.344 12.821 1.00 92.75 274 ARG A CA 1
ATOM 2133 C C . ARG A 1 274 ? -3.545 4.956 13.812 1.00 92.75 274 ARG A C 1
ATOM 2135 O O . ARG A 1 274 ? -3.506 5.490 14.919 1.00 92.75 274 ARG A O 1
ATOM 2142 N N . LEU A 1 275 ? -2.648 4.070 13.395 1.00 91.69 275 LEU A N 1
ATOM 2143 C CA . LEU A 1 275 ? -1.467 3.715 14.179 1.00 91.69 275 LEU A CA 1
ATOM 2144 C C . LEU A 1 275 ? -0.444 4.862 14.195 1.00 91.69 275 LEU A C 1
ATOM 2146 O O . LEU A 1 275 ? -0.404 5.658 13.248 1.00 91.69 275 LEU A O 1
ATOM 2150 N N . PRO A 1 276 ? 0.404 4.943 15.236 1.00 88.00 276 PRO A N 1
ATOM 2151 C CA . PRO A 1 276 ? 1.541 5.849 15.241 1.00 88.00 276 PRO A CA 1
ATOM 2152 C C . PRO A 1 276 ? 2.403 5.683 13.979 1.00 88.00 276 PRO A C 1
ATOM 2154 O O . PRO A 1 276 ? 2.488 4.585 13.418 1.00 88.00 276 PRO A O 1
ATOM 2157 N N . PRO A 1 277 ? 3.020 6.771 13.497 1.00 84.94 277 PRO A N 1
ATOM 2158 C CA . PRO A 1 277 ? 3.925 6.690 12.363 1.00 84.94 277 PRO A CA 1
ATOM 2159 C C . PRO A 1 277 ? 5.142 5.824 12.706 1.00 84.94 277 PRO A C 1
ATOM 2161 O O . PRO A 1 277 ? 5.660 5.906 13.817 1.00 84.94 277 PRO A O 1
ATOM 2164 N N . ALA A 1 278 ? 5.603 5.037 11.731 1.00 88.56 278 ALA A N 1
ATOM 2165 C CA . ALA A 1 278 ? 6.834 4.264 11.857 1.00 88.56 278 ALA A CA 1
ATOM 2166 C C . ALA A 1 278 ? 8.077 5.173 11.864 1.00 88.56 278 ALA A C 1
ATOM 2168 O O . ALA A 1 278 ? 7.995 6.383 11.606 1.00 88.56 278 ALA A O 1
ATOM 2169 N N . GLY A 1 279 ? 9.239 4.571 12.120 1.00 88.31 279 GLY A N 1
ATOM 2170 C CA . GLY A 1 279 ? 10.524 5.253 12.035 1.00 88.31 279 GLY A CA 1
ATOM 2171 C C . GLY A 1 279 ? 10.877 5.719 10.612 1.00 88.31 279 GLY A C 1
ATOM 2172 O O . GLY A 1 279 ? 10.173 5.399 9.646 1.00 88.31 279 GLY A O 1
ATOM 2173 N N . PRO A 1 280 ? 11.977 6.480 10.462 1.00 90.19 280 PRO A N 1
ATOM 2174 C CA . PRO A 1 280 ? 12.430 6.967 9.162 1.00 90.19 280 PRO A CA 1
ATOM 2175 C C . PRO A 1 280 ? 12.677 5.804 8.192 1.00 90.19 280 PRO A C 1
ATOM 2177 O O . PRO A 1 280 ? 13.104 4.727 8.602 1.00 90.19 280 PRO A O 1
ATOM 2180 N N . ASN A 1 281 ? 12.400 6.034 6.913 1.00 92.38 281 ASN A N 1
ATOM 2181 C CA . ASN A 1 281 ? 12.487 5.024 5.859 1.00 92.38 281 ASN A CA 1
ATOM 2182 C C . ASN A 1 281 ? 13.197 5.598 4.642 1.00 92.38 281 ASN A C 1
ATOM 2184 O O . ASN A 1 281 ? 13.014 6.782 4.339 1.00 92.38 281 ASN A O 1
ATOM 2188 N N . VAL A 1 282 ? 13.933 4.772 3.906 1.00 94.00 282 VAL A N 1
ATOM 2189 C CA . VAL A 1 282 ? 14.395 5.118 2.562 1.00 94.00 282 VAL A CA 1
ATOM 2190 C C . VAL A 1 282 ? 14.093 3.962 1.629 1.00 94.00 282 VAL A C 1
ATOM 2192 O O . VAL A 1 282 ? 14.713 2.918 1.736 1.00 94.00 282 VAL A O 1
ATOM 2195 N N . GLY A 1 283 ? 13.202 4.192 0.668 1.00 94.31 283 GLY A N 1
ATOM 2196 C CA . GLY A 1 283 ? 12.707 3.142 -0.215 1.00 94.31 283 GLY A CA 1
ATOM 2197 C C . GLY A 1 283 ? 12.882 3.454 -1.694 1.00 94.31 283 GLY A C 1
ATOM 2198 O O . GLY A 1 283 ? 12.925 4.619 -2.117 1.00 94.31 283 GLY A O 1
ATOM 2199 N N . ILE A 1 284 ? 12.926 2.400 -2.508 1.00 95.50 284 ILE A N 1
ATOM 2200 C CA . ILE A 1 284 ? 12.772 2.502 -3.961 1.00 95.50 284 ILE A CA 1
ATOM 2201 C C . ILE A 1 284 ? 11.283 2.715 -4.256 1.00 95.50 284 ILE A C 1
ATOM 2203 O O . ILE A 1 284 ? 10.450 1.849 -4.003 1.00 95.50 284 ILE A O 1
ATOM 2207 N N . THR A 1 285 ? 10.941 3.875 -4.813 1.00 93.62 285 THR A N 1
ATOM 2208 C CA . THR A 1 285 ? 9.549 4.245 -5.133 1.00 93.62 285 THR A CA 1
ATOM 2209 C C . THR A 1 285 ? 9.203 4.067 -6.607 1.00 93.62 285 THR A C 1
ATOM 2211 O O . THR A 1 285 ? 8.031 3.936 -6.952 1.00 93.62 285 THR A O 1
ATOM 2214 N N . ASP A 1 286 ? 10.207 4.056 -7.481 1.00 95.06 286 ASP A N 1
ATOM 2215 C CA . ASP A 1 286 ? 10.050 3.776 -8.906 1.00 95.06 286 ASP A CA 1
ATOM 2216 C C . ASP A 1 286 ? 11.340 3.148 -9.440 1.00 95.06 286 ASP A C 1
ATOM 2218 O O . ASP A 1 286 ? 12.439 3.565 -9.065 1.00 95.06 286 ASP A O 1
ATOM 2222 N N . PHE A 1 287 ? 11.212 2.158 -10.315 1.00 95.56 287 PHE A N 1
ATOM 2223 C CA . PHE A 1 287 ? 12.331 1.539 -11.011 1.00 95.56 287 PHE A CA 1
ATOM 2224 C C . PHE A 1 287 ? 11.873 1.139 -12.406 1.00 95.56 287 PHE A C 1
ATOM 2226 O O . PHE A 1 287 ? 11.012 0.276 -12.569 1.00 95.56 287 PHE A O 1
ATOM 2233 N N . ASN A 1 288 ? 12.422 1.799 -13.419 1.00 95.38 288 ASN A N 1
ATOM 2234 C CA . ASN A 1 288 ? 12.005 1.623 -14.799 1.00 95.38 288 ASN A CA 1
ATOM 2235 C C . ASN A 1 288 ? 13.203 1.579 -15.752 1.00 95.38 288 ASN A C 1
ATOM 2237 O O . ASN A 1 288 ? 14.312 2.007 -15.427 1.00 95.38 288 ASN A O 1
ATOM 2241 N N . ALA A 1 289 ? 12.962 1.039 -16.943 1.00 92.88 289 ALA A N 1
ATOM 2242 C CA . ALA A 1 289 ? 13.930 1.001 -18.023 1.00 92.88 289 ALA A CA 1
ATOM 2243 C C . ALA A 1 289 ? 13.287 1.462 -19.327 1.00 92.88 289 ALA A C 1
ATOM 2245 O O . ALA A 1 289 ? 12.151 1.116 -19.659 1.00 92.88 289 ALA A O 1
ATOM 2246 N N . ARG A 1 290 ? 14.047 2.237 -20.089 1.00 90.88 290 ARG A N 1
ATOM 2247 C CA . ARG A 1 290 ? 13.690 2.762 -21.395 1.00 90.88 290 ARG A CA 1
ATOM 2248 C C . ARG A 1 290 ? 14.711 2.283 -22.409 1.00 90.88 290 ARG A C 1
ATOM 2250 O O . ARG A 1 290 ? 15.910 2.459 -22.235 1.00 90.88 290 ARG A O 1
ATOM 2257 N N . ARG A 1 291 ? 14.227 1.708 -23.503 1.00 85.00 291 ARG A N 1
ATOM 2258 C CA . ARG A 1 291 ? 15.093 1.231 -24.578 1.00 85.00 291 ARG A CA 1
ATOM 2259 C C . ARG A 1 291 ? 15.802 2.390 -25.289 1.00 85.00 291 ARG A C 1
ATOM 2261 O O . ARG A 1 291 ? 15.178 3.409 -25.594 1.00 85.00 291 ARG A O 1
ATOM 2268 N N . THR A 1 292 ? 17.075 2.188 -25.609 1.00 84.31 292 THR A N 1
ATOM 2269 C CA . THR A 1 292 ? 17.896 3.044 -26.475 1.00 84.31 292 THR A CA 1
ATOM 2270 C C . THR A 1 292 ? 18.298 2.285 -27.747 1.00 84.31 292 THR A C 1
ATOM 2272 O O . THR A 1 292 ? 17.851 1.163 -27.985 1.00 84.31 292 THR A O 1
ATOM 2275 N N . LYS A 1 293 ? 19.115 2.896 -28.618 1.00 75.81 293 LYS A N 1
ATOM 2276 C CA . LYS A 1 293 ? 19.557 2.249 -29.869 1.00 75.81 293 LYS A CA 1
ATOM 2277 C C . LYS A 1 293 ? 20.426 1.011 -29.621 1.00 75.81 293 LYS A C 1
ATOM 2279 O O . LYS A 1 293 ? 20.310 0.049 -30.370 1.00 75.81 293 LYS A O 1
ATOM 2284 N N . THR A 1 294 ? 21.282 1.054 -28.602 1.00 75.00 294 THR A N 1
ATOM 2285 C CA . THR A 1 294 ? 22.290 0.022 -28.302 1.00 75.00 294 THR A CA 1
ATOM 2286 C C . THR A 1 294 ? 22.036 -0.705 -26.979 1.00 75.00 294 THR A C 1
ATOM 2288 O O . THR A 1 294 ? 22.761 -1.638 -26.649 1.00 75.00 294 THR A O 1
ATOM 2291 N N . GLY A 1 295 ? 20.992 -0.332 -26.230 1.00 85.88 295 GLY A N 1
ATOM 2292 C CA . GLY A 1 295 ? 20.700 -0.950 -24.942 1.00 85.88 295 GLY A CA 1
ATOM 2293 C C . GLY A 1 295 ? 19.519 -0.325 -24.205 1.00 85.88 295 GLY A C 1
ATOM 2294 O O . GLY A 1 295 ? 18.443 -0.145 -24.783 1.00 85.88 295 GLY A O 1
ATOM 2295 N N . TRP A 1 296 ? 19.712 -0.018 -22.922 1.00 90.44 296 TRP A N 1
ATOM 2296 C CA . TRP A 1 296 ? 18.668 0.463 -22.017 1.00 90.44 296 TRP A CA 1
ATOM 2297 C C . TRP A 1 296 ? 19.176 1.575 -21.092 1.00 90.44 296 TRP A C 1
ATOM 2299 O O . TRP A 1 296 ? 20.217 1.437 -20.453 1.00 90.44 296 TRP A O 1
ATOM 2309 N N . ASP A 1 297 ? 18.394 2.648 -20.992 1.00 92.38 297 ASP A N 1
ATOM 2310 C CA . ASP A 1 297 ? 18.505 3.678 -19.962 1.00 92.38 297 ASP A CA 1
ATOM 2311 C C . ASP A 1 297 ? 17.575 3.307 -18.813 1.00 92.38 297 ASP A C 1
ATOM 2313 O O . ASP A 1 297 ? 16.368 3.166 -19.000 1.00 92.38 297 ASP A O 1
ATOM 2317 N N . MET A 1 298 ? 18.112 3.165 -17.615 1.00 93.12 298 MET A N 1
ATOM 2318 C CA . MET A 1 298 ? 17.353 2.793 -16.431 1.00 93.12 298 MET A CA 1
ATOM 2319 C C . MET A 1 298 ? 17.273 3.963 -15.474 1.00 93.12 298 MET A C 1
ATOM 2321 O O . MET A 1 298 ? 18.273 4.648 -15.258 1.00 93.12 298 MET A O 1
ATOM 2325 N N . PHE A 1 299 ? 16.114 4.145 -14.852 1.00 94.44 299 PHE A N 1
ATOM 2326 C CA . PHE A 1 299 ? 15.897 5.176 -13.851 1.00 94.44 299 PHE A CA 1
ATOM 2327 C C . PHE A 1 299 ? 15.323 4.559 -12.588 1.00 94.44 299 PHE A C 1
ATOM 2329 O O . PHE A 1 299 ? 14.374 3.777 -12.633 1.00 94.44 299 PHE A O 1
ATOM 2336 N N . ALA A 1 300 ? 15.891 4.951 -11.457 1.00 95.25 300 ALA A N 1
ATOM 2337 C CA . ALA A 1 300 ? 15.382 4.619 -10.143 1.00 95.25 300 ALA A CA 1
ATOM 2338 C C . ALA A 1 300 ? 15.091 5.896 -9.360 1.00 95.25 300 ALA A C 1
ATOM 2340 O O . ALA A 1 300 ? 15.880 6.849 -9.363 1.00 95.25 300 ALA A O 1
ATOM 2341 N N . ARG A 1 301 ? 13.948 5.905 -8.683 1.00 95.50 301 ARG A N 1
ATOM 2342 C CA . ARG A 1 301 ? 13.544 6.946 -7.749 1.00 95.50 301 ARG A CA 1
ATOM 2343 C C . ARG A 1 301 ? 13.694 6.400 -6.337 1.00 95.50 301 ARG A C 1
ATOM 2345 O O . ARG A 1 301 ? 13.030 5.435 -5.971 1.00 95.50 301 ARG A O 1
ATOM 2352 N N . ILE A 1 302 ? 14.554 7.040 -5.559 1.00 95.06 302 ILE A N 1
ATOM 2353 C CA . ILE A 1 302 ? 14.784 6.729 -4.150 1.00 95.06 302 ILE A CA 1
ATOM 2354 C C . ILE A 1 302 ? 14.233 7.895 -3.342 1.00 95.06 302 ILE A C 1
ATOM 2356 O O . ILE A 1 302 ? 14.534 9.056 -3.632 1.00 95.06 302 ILE A O 1
ATOM 2360 N N . GLU A 1 303 ? 13.404 7.598 -2.354 1.00 92.75 303 GLU A N 1
ATOM 2361 C CA . GLU A 1 303 ? 12.743 8.615 -1.545 1.00 92.75 303 GLU A CA 1
ATOM 2362 C C . GLU A 1 303 ? 12.918 8.299 -0.067 1.00 92.75 303 GLU A C 1
ATOM 2364 O O . GLU A 1 303 ? 12.719 7.164 0.362 1.00 92.75 303 GLU A O 1
ATOM 2369 N N . GLY A 1 304 ? 13.320 9.311 0.700 1.00 89.75 304 GLY A N 1
ATOM 2370 C CA . GLY A 1 304 ? 13.387 9.222 2.150 1.00 89.75 304 GLY A CA 1
ATOM 2371 C C . GLY A 1 304 ? 12.118 9.782 2.774 1.00 89.75 304 GLY A C 1
ATOM 2372 O O . GLY A 1 304 ? 11.718 10.900 2.447 1.00 89.75 304 GLY A O 1
ATOM 2373 N N . SER A 1 305 ? 11.511 9.068 3.714 1.00 84.81 305 SER A N 1
ATOM 2374 C CA . SER A 1 305 ? 10.502 9.626 4.613 1.00 84.81 305 SER A CA 1
ATOM 2375 C C . SER A 1 305 ? 11.127 9.874 5.979 1.00 84.81 305 SER A C 1
ATOM 2377 O O . SER A 1 305 ? 11.712 8.969 6.575 1.00 84.81 305 SER A O 1
ATOM 2379 N N . GLY A 1 306 ? 10.997 11.099 6.486 1.00 76.19 306 GLY A N 1
ATOM 2380 C CA . GLY A 1 306 ? 11.432 11.420 7.844 1.00 76.19 306 GLY A CA 1
ATOM 2381 C C . GLY A 1 306 ? 10.570 10.696 8.876 1.00 76.19 306 GLY A C 1
ATOM 2382 O O . GLY A 1 306 ? 9.446 10.287 8.576 1.00 76.19 306 GLY A O 1
ATOM 2383 N N . ALA A 1 307 ? 11.073 10.578 10.107 1.00 61.69 307 ALA A N 1
ATOM 2384 C CA . ALA A 1 307 ? 10.216 10.234 11.235 1.00 61.69 307 ALA A CA 1
ATOM 2385 C C . ALA A 1 307 ? 9.088 11.269 11.272 1.00 61.69 307 ALA A C 1
ATOM 2387 O O . ALA A 1 307 ? 9.367 12.471 11.336 1.00 61.69 307 ALA A O 1
ATOM 2388 N N . ALA A 1 308 ? 7.827 10.843 11.163 1.00 53.81 308 ALA A N 1
ATOM 2389 C CA . ALA A 1 308 ? 6.743 11.807 11.233 1.00 53.81 308 ALA A CA 1
ATOM 2390 C C . ALA A 1 308 ? 6.765 12.402 12.643 1.00 53.81 308 ALA A C 1
ATOM 2392 O O . ALA A 1 308 ? 6.436 11.737 13.625 1.00 53.81 308 ALA A O 1
ATOM 2393 N N . SER A 1 309 ? 7.223 13.650 12.734 1.00 40.28 309 SER A N 1
ATOM 2394 C CA . SER A 1 309 ? 7.162 14.413 13.967 1.00 40.28 309 SER A CA 1
ATOM 2395 C C . SER A 1 309 ? 5.707 14.395 14.423 1.00 40.28 309 SER A C 1
ATOM 2397 O O . SER A 1 309 ? 4.819 14.750 13.642 1.00 40.28 309 SER A O 1
ATOM 2399 N N . GLN A 1 310 ? 5.462 13.940 15.653 1.00 38.03 310 GLN A N 1
ATOM 2400 C CA . GLN A 1 310 ? 4.186 14.085 16.350 1.00 38.03 310 GLN A CA 1
ATOM 2401 C C . GLN A 1 310 ? 3.915 15.578 16.572 1.00 38.03 310 GLN A C 1
ATOM 2403 O O . GLN A 1 310 ? 4.002 16.091 17.680 1.00 38.03 310 GLN A O 1
ATOM 2408 N N . ASN A 1 311 ? 3.627 16.306 15.503 1.00 32.75 311 ASN A N 1
ATOM 2409 C CA . ASN A 1 311 ? 2.980 17.592 15.591 1.00 32.75 311 ASN A CA 1
ATOM 2410 C C . ASN A 1 311 ? 1.546 17.352 15.145 1.00 32.75 311 ASN A C 1
ATOM 2412 O O . ASN A 1 311 ? 1.263 17.275 13.949 1.00 32.75 311 ASN A O 1
ATOM 2416 N N . ASP A 1 312 ? 0.656 17.259 16.132 1.00 34.56 312 ASP A N 1
ATOM 2417 C CA . ASP A 1 312 ? -0.794 17.432 16.014 1.00 34.56 312 ASP A CA 1
ATOM 2418 C C . ASP A 1 312 ? -1.129 18.860 15.530 1.00 34.56 312 ASP A C 1
ATOM 2420 O O . ASP A 1 312 ? -1.868 19.620 16.156 1.00 34.56 312 ASP A O 1
ATOM 2424 N N . ALA A 1 313 ? -0.543 19.274 14.407 1.00 31.41 313 ALA A N 1
ATOM 2425 C CA . ALA A 1 313 ? -0.858 20.520 13.748 1.00 31.41 313 ALA A CA 1
ATOM 2426 C C . ALA A 1 313 ? -2.062 20.277 12.837 1.00 31.41 313 ALA A C 1
ATOM 2428 O O . ALA A 1 313 ? -1.999 19.570 11.830 1.00 31.41 313 ALA A O 1
ATOM 2429 N N . LYS A 1 314 ? -3.180 20.872 13.250 1.00 31.95 314 LYS A N 1
ATOM 2430 C CA . LYS A 1 314 ? -4.415 21.068 12.489 1.00 31.95 314 LYS A CA 1
ATOM 2431 C C . LYS A 1 314 ? -4.125 21.276 10.984 1.00 31.95 314 LYS A C 1
ATOM 2433 O O . LYS A 1 314 ? -3.322 22.145 10.647 1.00 31.95 314 LYS A O 1
ATOM 2438 N N . PRO A 1 315 ? -4.812 20.574 10.064 1.00 37.03 315 PRO A N 1
ATOM 2439 C CA . PRO A 1 315 ? -4.542 20.632 8.620 1.00 37.03 315 PRO A CA 1
ATOM 2440 C C . PRO A 1 315 ? -4.981 21.945 7.934 1.00 37.03 315 PRO A C 1
ATOM 2442 O O . PRO A 1 315 ? -5.113 21.989 6.715 1.00 37.03 315 PRO A O 1
ATOM 2445 N N . GLU A 1 316 ? -5.222 23.018 8.691 1.00 36.62 316 GLU A N 1
ATOM 2446 C CA . GLU A 1 316 ? -5.727 24.298 8.172 1.00 36.62 316 GLU A CA 1
ATOM 2447 C C . GLU A 1 316 ? -4.594 25.283 7.828 1.00 36.62 316 GLU A C 1
ATOM 2449 O O . GLU A 1 316 ? -4.782 26.146 6.976 1.00 36.62 316 GLU A O 1
ATOM 2454 N N . ASP A 1 317 ? -3.397 25.095 8.399 1.00 31.64 317 ASP A N 1
ATOM 2455 C CA . ASP A 1 317 ? -2.252 26.004 8.214 1.00 31.64 317 ASP A CA 1
ATOM 2456 C C . ASP A 1 317 ? -1.154 25.441 7.285 1.00 31.64 317 ASP A C 1
ATOM 2458 O O . ASP A 1 317 ? -0.192 26.132 6.948 1.00 31.64 317 ASP A O 1
ATOM 2462 N N . ALA A 1 318 ? -1.304 24.204 6.794 1.00 39.09 318 ALA A N 1
ATOM 2463 C CA . ALA A 1 318 ? -0.303 23.531 5.952 1.00 39.09 318 ALA A CA 1
ATOM 2464 C C . ALA A 1 318 ? -0.162 24.123 4.532 1.00 39.09 318 ALA A C 1
ATOM 2466 O O . ALA A 1 318 ? 0.755 23.761 3.799 1.00 39.09 318 ALA A O 1
ATOM 2467 N N . ALA A 1 319 ? -1.046 25.042 4.133 1.00 33.00 319 ALA A N 1
ATOM 2468 C CA . ALA A 1 319 ? -0.979 25.705 2.830 1.00 33.00 319 ALA A CA 1
ATOM 2469 C C . ALA A 1 319 ? -0.102 26.974 2.818 1.00 33.00 319 ALA A C 1
ATOM 2471 O O . ALA A 1 319 ? 0.100 27.545 1.748 1.00 33.00 319 ALA A O 1
ATOM 2472 N N . ALA A 1 320 ? 0.423 27.426 3.966 1.00 31.42 320 ALA A N 1
ATOM 2473 C CA . ALA A 1 320 ? 1.154 28.697 4.067 1.00 31.42 320 ALA A CA 1
ATOM 2474 C C . ALA A 1 320 ? 2.603 28.589 4.583 1.00 31.42 320 ALA A C 1
ATOM 2476 O O . ALA A 1 320 ? 3.262 29.611 4.754 1.00 31.42 320 ALA A O 1
ATOM 2477 N N . THR A 1 321 ? 3.141 27.384 4.785 1.00 30.94 321 THR A N 1
ATOM 2478 C CA . THR A 1 321 ? 4.534 27.176 5.228 1.00 30.94 321 THR A CA 1
ATOM 2479 C C . THR A 1 321 ? 5.296 26.232 4.297 1.00 30.94 321 THR A C 1
ATOM 2481 O O . THR A 1 321 ? 5.942 25.284 4.727 1.00 30.94 321 THR A O 1
ATOM 2484 N N . ALA A 1 322 ? 5.255 26.507 2.989 1.00 35.88 322 ALA A N 1
ATOM 2485 C CA . ALA A 1 322 ? 6.205 25.917 2.038 1.00 35.88 322 ALA A CA 1
ATOM 2486 C C . ALA A 1 322 ? 7.599 26.585 2.097 1.00 35.88 322 ALA A C 1
ATOM 2488 O O . ALA A 1 322 ? 8.565 26.029 1.585 1.00 35.88 322 ALA A O 1
ATOM 2489 N N . ASP A 1 323 ? 7.726 27.729 2.782 1.00 29.77 323 ASP A N 1
ATOM 2490 C CA . ASP A 1 323 ? 8.951 28.536 2.839 1.00 29.77 323 ASP A CA 1
ATOM 2491 C C . ASP A 1 323 ? 9.522 28.626 4.263 1.00 29.77 323 ASP A C 1
ATOM 2493 O O . ASP A 1 323 ? 9.576 29.700 4.853 1.00 29.77 323 ASP A O 1
ATOM 2497 N N . ALA A 1 324 ? 9.920 27.492 4.847 1.00 33.84 324 ALA A N 1
ATOM 2498 C CA . ALA A 1 324 ? 10.947 27.422 5.901 1.00 33.84 324 ALA A CA 1
ATOM 2499 C C . ALA A 1 324 ? 11.257 25.959 6.261 1.00 33.84 324 ALA A C 1
ATOM 2501 O O . ALA A 1 324 ? 11.145 25.539 7.413 1.00 33.84 324 ALA A O 1
ATOM 2502 N N . ALA A 1 325 ? 11.673 25.163 5.277 1.00 38.91 325 ALA A N 1
ATOM 2503 C CA . ALA A 1 325 ? 12.379 23.925 5.565 1.00 38.91 325 ALA A CA 1
ATOM 2504 C C . ALA A 1 325 ? 13.811 24.281 6.000 1.00 38.91 325 ALA A C 1
ATOM 2506 O O . ALA A 1 325 ? 14.750 24.251 5.206 1.00 38.91 325 ALA A O 1
ATOM 2507 N N . THR A 1 326 ? 13.994 24.629 7.276 1.00 36.28 326 THR A N 1
ATOM 2508 C CA . THR A 1 326 ? 15.299 24.463 7.930 1.00 36.28 326 THR A CA 1
ATOM 2509 C C . THR A 1 326 ? 15.487 22.963 8.149 1.00 36.28 326 THR A C 1
ATOM 2511 O O . THR A 1 326 ? 15.380 22.456 9.263 1.00 36.28 326 THR A O 1
ATOM 2514 N N . THR A 1 327 ? 15.679 22.225 7.054 1.00 46.78 327 THR A N 1
ATOM 2515 C CA . THR A 1 327 ? 16.078 20.821 7.084 1.00 46.78 327 THR A CA 1
ATOM 2516 C C . THR A 1 327 ? 17.532 20.819 7.520 1.00 46.78 327 THR A C 1
ATOM 2518 O O . THR A 1 327 ? 18.434 21.105 6.732 1.00 46.78 327 THR A O 1
ATOM 2521 N N . SER A 1 328 ? 17.758 20.613 8.814 1.00 47.50 328 SER A N 1
ATOM 2522 C CA . SER A 1 328 ? 19.099 20.491 9.377 1.00 47.50 328 SER A CA 1
ATOM 2523 C C . SER A 1 328 ? 19.905 19.453 8.583 1.00 47.50 328 SER A C 1
ATOM 2525 O O . SER A 1 328 ? 19.371 18.415 8.194 1.00 47.50 328 SER A O 1
ATOM 2527 N N . GLU A 1 329 ? 21.203 19.699 8.370 1.00 51.00 329 GLU A N 1
ATOM 2528 C CA . GLU A 1 329 ? 22.139 18.760 7.715 1.00 51.00 329 GLU A CA 1
ATOM 2529 C C . GLU A 1 329 ? 22.109 17.342 8.318 1.00 51.00 329 GLU A C 1
ATOM 2531 O O . GLU A 1 329 ? 22.512 16.374 7.676 1.00 51.00 329 GLU A O 1
ATOM 2536 N N . THR A 1 330 ? 21.582 17.202 9.535 1.00 52.34 330 THR A N 1
ATOM 2537 C CA . THR A 1 330 ? 21.339 15.941 10.229 1.00 52.34 330 THR A CA 1
ATOM 2538 C C . THR A 1 330 ? 20.309 15.025 9.572 1.00 52.34 330 THR A C 1
ATOM 2540 O O . THR A 1 330 ? 20.341 13.845 9.894 1.00 52.34 330 THR A O 1
ATOM 2543 N N . ASP A 1 331 ? 19.466 15.475 8.637 1.00 64.69 331 ASP A N 1
ATOM 2544 C CA . ASP A 1 331 ? 18.431 14.631 7.997 1.00 64.69 331 ASP A CA 1
ATOM 2545 C C . ASP A 1 331 ? 18.838 14.065 6.618 1.00 64.69 331 ASP A C 1
ATOM 2547 O O . ASP A 1 331 ? 18.032 13.496 5.881 1.00 64.69 331 ASP A O 1
ATOM 2551 N N . ARG A 1 332 ? 20.117 14.229 6.249 1.00 76.19 332 ARG A N 1
ATOM 2552 C CA . ARG A 1 332 ? 20.725 13.645 5.045 1.00 76.19 332 ARG A CA 1
ATOM 2553 C C . ARG A 1 332 ? 21.388 12.305 5.354 1.00 76.19 332 ARG A C 1
ATOM 2555 O O . ARG A 1 332 ? 22.415 12.287 6.028 1.00 76.19 332 ARG A O 1
ATOM 2562 N N . GLY A 1 333 ? 20.829 11.210 4.846 1.00 85.19 333 GLY A N 1
ATOM 2563 C CA . GLY A 1 333 ? 21.451 9.880 4.855 1.00 85.19 333 GLY A CA 1
ATOM 2564 C C . GLY A 1 333 ? 22.201 9.593 3.555 1.00 85.19 333 GLY A C 1
ATOM 2565 O O . GLY A 1 333 ? 21.831 10.108 2.496 1.00 85.19 333 GLY A O 1
ATOM 2566 N N . LEU A 1 334 ? 23.258 8.785 3.622 1.00 92.75 334 LEU A N 1
ATOM 2567 C CA . LEU A 1 334 ? 23.904 8.221 2.437 1.00 92.75 334 LEU A CA 1
ATOM 2568 C C . LEU A 1 334 ? 23.315 6.840 2.164 1.00 92.75 334 LEU A C 1
ATOM 2570 O O . LEU A 1 334 ? 23.283 5.977 3.033 1.00 92.75 334 LEU A O 1
ATOM 2574 N N . VAL A 1 335 ? 22.875 6.614 0.933 1.00 95.06 335 VAL A N 1
ATOM 2575 C CA . VAL A 1 335 ? 22.347 5.321 0.501 1.00 95.06 335 VAL A CA 1
ATOM 2576 C C . VAL A 1 335 ? 23.265 4.756 -0.566 1.00 95.06 335 VAL A C 1
ATOM 2578 O O . VAL A 1 335 ? 23.500 5.387 -1.598 1.00 95.06 335 VAL A O 1
ATOM 2581 N N . GLU A 1 336 ? 23.817 3.574 -0.307 1.00 96.75 336 GLU A N 1
ATOM 2582 C CA . GLU A 1 336 ? 24.545 2.808 -1.313 1.00 96.75 336 GLU A CA 1
ATOM 2583 C C . GLU A 1 336 ? 23.534 2.129 -2.234 1.00 96.75 336 GLU A C 1
ATOM 2585 O O . GLU A 1 336 ? 22.670 1.381 -1.784 1.00 96.75 336 GLU A O 1
ATOM 2590 N N . VAL A 1 337 ? 23.647 2.396 -3.526 1.00 96.88 337 VAL A N 1
ATOM 2591 C CA . VAL A 1 337 ? 22.802 1.843 -4.577 1.00 96.88 337 VAL A CA 1
ATOM 2592 C C . VAL A 1 337 ? 23.644 0.865 -5.378 1.00 96.88 337 VAL A C 1
ATOM 2594 O O . VAL A 1 337 ? 24.670 1.238 -5.949 1.00 96.88 337 VAL A O 1
ATOM 2597 N N . GLU A 1 338 ? 23.219 -0.390 -5.420 1.00 97.06 338 GLU A N 1
ATOM 2598 C CA . GLU A 1 338 ? 23.874 -1.475 -6.138 1.00 97.06 338 GLU A CA 1
ATOM 2599 C C . GLU A 1 338 ? 22.942 -2.011 -7.225 1.00 97.06 338 GLU A C 1
ATOM 2601 O O . GLU A 1 338 ? 21.847 -2.486 -6.936 1.00 97.06 338 GLU A O 1
ATOM 2606 N N . LEU A 1 339 ? 23.389 -1.951 -8.477 1.00 96.50 339 LEU A N 1
ATOM 2607 C CA . LEU A 1 339 ? 22.718 -2.562 -9.614 1.00 96.50 339 LEU A CA 1
ATOM 2608 C C . LEU A 1 339 ? 23.407 -3.882 -9.964 1.00 96.50 339 LEU A C 1
ATOM 2610 O O . LEU A 1 339 ? 24.610 -3.900 -10.234 1.00 96.50 339 LEU A O 1
ATOM 2614 N N . LEU A 1 340 ? 22.634 -4.962 -10.005 1.00 96.06 340 LEU A N 1
ATOM 2615 C CA . LEU A 1 340 ? 23.063 -6.285 -10.430 1.00 96.06 340 LEU A CA 1
ATOM 2616 C C . LEU A 1 340 ? 22.413 -6.652 -11.769 1.00 96.06 340 LEU A C 1
ATOM 2618 O O . LEU A 1 340 ? 21.239 -6.361 -11.996 1.00 96.06 340 LEU A O 1
ATOM 2622 N N . GLN A 1 341 ? 23.171 -7.329 -12.628 1.00 94.31 341 GLN A N 1
ATOM 2623 C CA . GLN A 1 341 ? 22.704 -7.925 -13.877 1.00 94.31 341 GLN A CA 1
ATOM 2624 C C . GLN A 1 341 ? 22.938 -9.432 -13.817 1.00 94.31 341 GLN A C 1
ATOM 2626 O O . GLN A 1 341 ? 24.063 -9.880 -13.610 1.00 94.31 341 GLN A O 1
ATOM 2631 N N . ASN A 1 342 ? 21.877 -10.225 -13.978 1.00 92.81 342 ASN A N 1
ATOM 2632 C CA . ASN A 1 342 ? 21.925 -11.690 -13.904 1.00 92.81 342 ASN A CA 1
ATOM 2633 C C . ASN A 1 342 ? 22.620 -12.222 -12.625 1.00 92.81 342 ASN A C 1
ATOM 2635 O O . ASN A 1 342 ? 23.249 -13.277 -12.643 1.00 92.81 342 ASN A O 1
ATOM 2639 N N . GLY A 1 343 ? 22.510 -11.483 -11.513 1.00 91.62 343 GLY A N 1
ATOM 2640 C CA . GLY A 1 343 ? 23.113 -11.818 -10.218 1.00 91.62 343 GLY A CA 1
ATOM 2641 C C . GLY A 1 343 ? 24.536 -11.292 -9.987 1.00 91.62 343 GLY A C 1
ATOM 2642 O O . GLY A 1 343 ? 25.034 -11.404 -8.868 1.00 91.62 343 GLY A O 1
ATOM 2643 N N . GLU A 1 344 ? 25.177 -10.683 -10.985 1.00 93.69 344 GLU A N 1
ATOM 2644 C CA . GLU A 1 344 ? 26.507 -10.077 -10.856 1.00 93.69 344 GLU A CA 1
ATOM 2645 C C . GLU A 1 344 ? 26.410 -8.558 -10.678 1.00 93.69 344 GLU A C 1
ATOM 2647 O O . GLU A 1 344 ? 25.626 -7.893 -11.354 1.00 93.69 344 GLU A O 1
ATOM 2652 N N . THR A 1 345 ? 27.205 -7.983 -9.771 1.00 94.62 345 THR A N 1
ATOM 2653 C CA . THR A 1 345 ? 27.223 -6.531 -9.545 1.00 94.62 345 THR A CA 1
ATOM 2654 C C . THR A 1 345 ? 27.752 -5.807 -10.781 1.00 94.62 345 THR A C 1
ATOM 2656 O O . THR A 1 345 ? 28.933 -5.906 -11.109 1.00 94.62 345 THR A O 1
ATOM 2659 N N . LEU A 1 346 ? 26.886 -5.025 -11.424 1.00 92.94 346 LEU A N 1
ATOM 2660 C CA . LEU A 1 346 ? 27.221 -4.220 -12.593 1.00 92.94 346 LEU A CA 1
ATOM 2661 C C . LEU A 1 346 ? 27.757 -2.844 -12.191 1.00 92.94 346 LEU A C 1
ATOM 2663 O O . LEU A 1 346 ? 28.775 -2.385 -12.708 1.00 92.94 346 LEU A O 1
ATOM 2667 N N . LYS A 1 347 ? 27.067 -2.163 -11.269 1.00 93.69 347 LYS A N 1
ATOM 2668 C CA . LYS A 1 347 ? 27.458 -0.827 -10.810 1.00 93.69 347 LYS A CA 1
ATOM 2669 C C . LYS A 1 347 ? 27.055 -0.597 -9.361 1.00 93.69 347 LYS A C 1
ATOM 2671 O O . LYS A 1 347 ? 26.055 -1.125 -8.886 1.00 93.69 347 LYS A O 1
ATOM 2676 N N . ARG A 1 348 ? 27.844 0.220 -8.668 1.00 95.25 348 ARG A N 1
ATOM 2677 C CA . ARG A 1 348 ? 27.599 0.645 -7.294 1.00 95.25 348 ARG A CA 1
ATOM 2678 C C . ARG A 1 348 ? 27.941 2.120 -7.142 1.00 95.25 348 ARG A C 1
ATOM 2680 O O . ARG A 1 348 ? 29.005 2.544 -7.590 1.00 95.25 348 ARG A O 1
ATOM 2687 N N . GLU A 1 349 ? 27.059 2.890 -6.523 1.00 94.25 349 GLU A N 1
ATOM 2688 C CA . GLU A 1 349 ? 27.283 4.307 -6.226 1.00 94.25 349 GLU A CA 1
ATOM 2689 C C . GLU A 1 349 ? 26.591 4.724 -4.926 1.00 94.25 349 GLU A C 1
ATOM 2691 O O . GLU A 1 349 ? 25.704 4.030 -4.439 1.00 94.25 349 GLU A O 1
ATOM 2696 N N . SER A 1 350 ? 27.013 5.843 -4.341 1.00 94.31 350 SER A N 1
ATOM 2697 C CA . SER A 1 350 ? 26.419 6.384 -3.115 1.00 94.31 350 SER A CA 1
ATOM 2698 C C . SER A 1 350 ? 25.668 7.668 -3.425 1.00 94.31 350 SER A C 1
ATOM 2700 O O . SER A 1 350 ? 26.202 8.562 -4.083 1.00 94.31 350 SER A O 1
ATOM 2702 N N . VAL A 1 351 ? 24.442 7.770 -2.924 1.00 93.38 351 VAL A N 1
ATOM 2703 C CA . VAL A 1 351 ? 23.541 8.891 -3.188 1.00 93.38 351 VAL A CA 1
ATOM 2704 C C . VAL A 1 351 ? 23.077 9.472 -1.864 1.00 93.38 351 VAL A C 1
ATOM 2706 O O . VAL A 1 351 ? 22.666 8.743 -0.966 1.00 93.38 351 VAL A O 1
ATOM 2709 N N . ALA A 1 352 ? 23.144 10.795 -1.731 1.00 92.25 352 ALA A N 1
ATOM 2710 C CA . ALA A 1 352 ? 22.584 11.472 -0.571 1.00 92.25 352 ALA A CA 1
ATOM 2711 C C . ALA A 1 352 ? 21.058 11.557 -0.718 1.00 92.25 352 ALA A C 1
ATOM 2713 O O . ALA A 1 352 ? 20.550 12.047 -1.731 1.00 92.25 352 ALA A O 1
ATOM 2714 N N . VAL A 1 353 ? 20.329 11.096 0.293 1.00 90.62 353 VAL A N 1
ATOM 2715 C CA . VAL A 1 353 ? 18.865 11.145 0.357 1.00 90.62 353 VAL A CA 1
ATOM 2716 C C . VAL A 1 353 ? 18.476 11.976 1.571 1.00 90.62 353 VAL A C 1
ATOM 2718 O O . VAL A 1 353 ? 18.987 11.775 2.670 1.00 90.62 353 VAL A O 1
ATOM 2721 N N . THR A 1 354 ? 17.605 12.960 1.357 1.00 87.56 354 THR A N 1
ATOM 2722 C CA . THR A 1 354 ? 17.043 13.787 2.435 1.00 87.56 354 THR A CA 1
ATOM 2723 C C . THR A 1 354 ? 15.582 13.408 2.613 1.00 87.56 354 THR A C 1
ATOM 2725 O O . THR A 1 354 ? 14.895 13.182 1.615 1.00 87.56 354 THR A O 1
ATOM 2728 N N . ALA A 1 355 ? 15.095 13.367 3.849 1.00 85.00 355 ALA A N 1
ATOM 2729 C CA . ALA A 1 355 ? 13.676 13.169 4.114 1.00 85.00 355 ALA A CA 1
ATOM 2730 C C . ALA A 1 355 ? 12.797 14.168 3.331 1.00 85.00 355 ALA A C 1
ATOM 2732 O O . ALA A 1 355 ? 13.098 15.362 3.253 1.00 85.00 355 ALA A O 1
ATOM 2733 N N . GLY A 1 356 ? 11.716 13.672 2.727 1.00 81.81 356 GLY A N 1
ATOM 2734 C CA . GLY A 1 356 ? 10.785 14.450 1.905 1.00 81.81 356 GLY A CA 1
ATOM 2735 C C . GLY A 1 356 ? 11.346 14.903 0.552 1.00 81.81 356 GLY A C 1
ATOM 2736 O O . GLY A 1 356 ? 10.677 15.649 -0.162 1.00 81.81 356 GLY A O 1
ATOM 2737 N N . GLN A 1 357 ? 12.566 14.492 0.192 1.00 82.69 357 GLN A N 1
ATOM 2738 C CA . GLN A 1 357 ? 13.181 14.774 -1.102 1.00 82.69 357 GLN A CA 1
ATOM 2739 C C . GLN A 1 357 ? 13.342 13.496 -1.917 1.00 82.69 357 GLN A C 1
ATOM 2741 O O . GLN A 1 357 ? 13.541 12.396 -1.401 1.00 82.69 357 GLN A O 1
ATOM 2746 N N . VAL A 1 358 ? 13.296 13.685 -3.230 1.00 88.06 358 VAL A N 1
ATOM 2747 C CA . VAL A 1 358 ? 13.418 12.616 -4.211 1.00 88.06 358 VAL A CA 1
ATOM 2748 C C . VAL A 1 358 ? 14.821 12.631 -4.795 1.00 88.06 358 VAL A C 1
ATOM 2750 O O . VAL A 1 358 ? 15.201 13.590 -5.471 1.00 88.06 358 VAL A O 1
ATOM 2753 N N . SER A 1 359 ? 15.552 11.539 -4.612 1.00 91.31 359 SER A N 1
ATOM 2754 C CA . SER A 1 359 ? 16.838 11.311 -5.262 1.00 91.31 359 SER A CA 1
ATOM 2755 C C . SER A 1 359 ? 16.642 10.413 -6.482 1.00 91.31 359 SER A C 1
ATOM 2757 O O . SER A 1 359 ? 15.939 9.404 -6.433 1.00 91.31 359 SER A O 1
ATOM 2759 N N . ARG A 1 360 ? 17.236 10.797 -7.614 1.00 92.94 360 ARG A N 1
ATOM 2760 C CA . ARG A 1 360 ? 17.144 10.043 -8.870 1.00 92.94 360 ARG A CA 1
ATOM 2761 C C . ARG A 1 360 ? 18.493 9.453 -9.221 1.00 92.94 360 ARG A C 1
ATOM 2763 O O . ARG A 1 360 ? 19.496 10.162 -9.188 1.00 92.94 360 ARG A O 1
ATOM 2770 N N . VAL A 1 361 ? 18.474 8.187 -9.608 1.00 93.19 361 VAL A N 1
ATOM 2771 C CA . VAL A 1 361 ? 19.649 7.451 -10.061 1.00 93.19 361 VAL A CA 1
ATOM 2772 C C . VAL A 1 361 ? 19.394 6.930 -11.460 1.00 93.19 361 VAL A C 1
ATOM 2774 O O . VAL A 1 361 ? 18.284 6.494 -11.766 1.00 93.19 361 VAL A O 1
ATOM 2777 N N . SER A 1 362 ? 20.413 6.991 -12.311 1.00 93.31 362 SER A N 1
ATOM 2778 C CA . SER A 1 362 ? 20.324 6.514 -13.684 1.00 93.31 362 SER A CA 1
ATOM 2779 C C . SER A 1 362 ? 21.505 5.640 -14.063 1.00 93.31 362 SER A C 1
ATOM 2781 O O . SER A 1 362 ? 22.660 5.972 -13.780 1.00 93.31 362 SER A O 1
ATOM 2783 N N . PHE A 1 363 ? 21.208 4.562 -14.774 1.00 92.00 363 PHE A N 1
ATOM 2784 C CA . PHE A 1 363 ? 22.187 3.617 -15.289 1.00 92.00 363 PHE A CA 1
ATOM 2785 C C . PHE A 1 363 ? 21.982 3.449 -16.789 1.00 92.00 363 PHE A C 1
ATOM 2787 O O . PHE A 1 363 ? 20.855 3.513 -17.268 1.00 92.00 363 PHE A O 1
ATOM 2794 N N . GLN A 1 364 ? 23.065 3.232 -17.525 1.00 91.38 364 GLN A N 1
ATOM 2795 C CA . GLN A 1 364 ? 22.999 2.857 -18.931 1.00 91.38 364 GLN A CA 1
ATOM 2796 C C . GLN A 1 364 ? 23.659 1.502 -19.078 1.00 91.38 364 GLN A C 1
ATOM 2798 O O . GLN A 1 364 ? 24.759 1.297 -18.557 1.00 91.38 364 GLN A O 1
ATOM 2803 N N . ILE A 1 365 ? 22.982 0.591 -19.763 1.00 89.31 365 ILE A N 1
ATOM 2804 C CA . ILE A 1 365 ? 23.515 -0.731 -20.062 1.00 89.31 365 ILE A CA 1
ATOM 2805 C C . ILE A 1 365 ? 23.409 -0.982 -21.559 1.00 89.31 365 ILE A C 1
ATOM 2807 O O . ILE A 1 365 ? 22.401 -0.648 -22.179 1.00 89.31 365 ILE A O 1
ATOM 2811 N N . GLU A 1 366 ? 24.435 -1.594 -22.131 1.00 88.38 366 GLU A N 1
ATOM 2812 C CA . GLU A 1 366 ? 24.420 -2.095 -23.501 1.00 88.38 366 GLU A CA 1
ATOM 2813 C C . GLU A 1 366 ? 24.364 -3.619 -23.422 1.00 88.38 366 GLU A C 1
ATOM 2815 O O . GLU A 1 366 ? 25.276 -4.258 -22.906 1.00 88.38 366 GLU A O 1
ATOM 2820 N N . THR A 1 367 ? 23.246 -4.198 -23.854 1.00 84.19 367 THR A N 1
ATOM 2821 C CA . THR A 1 367 ? 23.021 -5.648 -23.855 1.00 84.19 367 THR A CA 1
ATOM 2822 C C . THR A 1 367 ? 22.247 -6.012 -25.106 1.00 84.19 367 THR A C 1
ATOM 2824 O O . THR A 1 367 ? 21.255 -5.362 -25.422 1.00 84.19 367 THR A O 1
ATOM 2827 N N . ASP A 1 368 ? 22.698 -7.037 -25.815 1.00 83.44 368 ASP A N 1
ATOM 2828 C CA . ASP A 1 368 ? 22.054 -7.641 -26.984 1.00 83.44 368 ASP A CA 1
ATOM 2829 C C . ASP A 1 368 ? 21.173 -8.847 -26.609 1.00 83.44 368 ASP A C 1
ATOM 2831 O O . ASP A 1 368 ? 20.318 -9.273 -27.387 1.00 83.44 368 ASP A O 1
ATOM 2835 N N . ALA A 1 369 ? 21.332 -9.359 -25.389 1.00 87.12 369 ALA A N 1
ATOM 2836 C CA . ALA A 1 369 ? 20.521 -10.417 -24.809 1.00 87.12 369 ALA A CA 1
ATOM 2837 C C . ALA A 1 369 ? 19.473 -9.877 -23.826 1.00 87.12 369 ALA A C 1
ATOM 2839 O O . ALA A 1 369 ? 19.542 -8.738 -23.351 1.00 87.12 369 ALA A O 1
ATOM 2840 N N . ALA A 1 370 ? 18.505 -10.738 -23.502 1.00 90.31 370 ALA A N 1
ATOM 2841 C CA . ALA A 1 370 ? 17.615 -10.511 -22.374 1.00 90.31 370 ALA A CA 1
ATOM 2842 C C . ALA A 1 370 ? 18.420 -10.499 -21.066 1.00 90.31 370 ALA A C 1
ATOM 2844 O O . ALA A 1 370 ? 19.384 -11.255 -20.917 1.00 90.31 370 ALA A O 1
ATOM 2845 N N . ALA A 1 371 ? 18.026 -9.646 -20.127 1.00 91.81 371 ALA A N 1
ATOM 2846 C CA . ALA A 1 371 ? 18.738 -9.460 -18.871 1.00 91.81 371 ALA A CA 1
ATOM 2847 C C . ALA A 1 371 ? 17.756 -9.294 -17.711 1.00 91.81 371 ALA A C 1
ATOM 2849 O O . ALA A 1 371 ? 16.818 -8.503 -17.807 1.00 91.81 371 ALA A O 1
ATOM 2850 N N . SER A 1 372 ? 18.015 -9.996 -16.610 1.00 94.81 372 SER A N 1
ATOM 2851 C CA . SER A 1 372 ? 17.333 -9.755 -15.339 1.00 94.81 372 SER A CA 1
ATOM 2852 C C . SER A 1 372 ? 18.156 -8.764 -14.528 1.00 94.81 372 SER A C 1
ATOM 2854 O O . SER A 1 372 ? 19.373 -8.925 -14.382 1.00 94.81 372 SER A O 1
ATOM 2856 N N . LEU A 1 373 ? 17.508 -7.715 -14.040 1.00 95.44 373 LEU A N 1
ATOM 2857 C CA . LEU A 1 373 ? 18.137 -6.642 -13.290 1.00 95.44 373 LEU A CA 1
ATOM 2858 C C . LEU A 1 373 ? 17.564 -6.567 -11.888 1.00 95.44 373 LEU A C 1
ATOM 2860 O O . LEU A 1 373 ? 16.350 -6.606 -11.691 1.00 95.44 373 LEU A O 1
ATOM 2864 N N . GLU A 1 374 ? 18.454 -6.377 -10.926 1.00 97.25 374 GLU A N 1
ATOM 2865 C CA . GLU A 1 374 ? 18.112 -6.204 -9.523 1.00 97.25 374 GLU A CA 1
ATOM 2866 C C . GLU A 1 374 ? 18.791 -4.941 -9.001 1.00 97.25 374 GLU A C 1
ATOM 2868 O O . GLU A 1 374 ? 20.013 -4.808 -9.048 1.00 97.25 374 GLU A O 1
ATOM 2873 N N . LEU A 1 375 ? 17.996 -4.003 -8.502 1.00 97.38 375 LEU A N 1
ATOM 2874 C CA . LEU A 1 375 ? 18.467 -2.809 -7.822 1.00 97.38 375 LEU A CA 1
ATOM 2875 C C . LEU A 1 375 ? 18.326 -3.020 -6.319 1.00 97.38 375 LEU A C 1
ATOM 2877 O O . LEU A 1 375 ? 17.217 -3.242 -5.840 1.00 97.38 375 LEU A O 1
ATOM 2881 N N . ARG A 1 376 ? 19.426 -2.915 -5.578 1.00 97.75 376 ARG A N 1
ATOM 2882 C CA . ARG A 1 376 ? 19.449 -2.969 -4.114 1.00 97.75 376 ARG A CA 1
ATOM 2883 C C . ARG A 1 376 ? 19.891 -1.631 -3.556 1.00 97.75 376 ARG A C 1
ATOM 2885 O O . ARG A 1 376 ? 20.877 -1.066 -4.027 1.00 97.75 376 ARG A O 1
ATOM 2892 N N . ILE A 1 377 ? 19.213 -1.160 -2.520 1.00 96.94 377 ILE A N 1
ATOM 2893 C CA . ILE A 1 377 ? 19.668 -0.019 -1.729 1.00 96.94 377 ILE A CA 1
ATOM 2894 C C . ILE A 1 377 ? 20.090 -0.468 -0.329 1.00 96.94 377 ILE A C 1
ATOM 2896 O O . ILE A 1 377 ? 19.529 -1.405 0.240 1.00 96.94 377 ILE A O 1
ATOM 2900 N N . ARG A 1 378 ? 21.127 0.174 0.210 1.00 96.31 378 ARG A N 1
ATOM 2901 C CA . ARG A 1 378 ? 21.609 -0.002 1.584 1.00 96.31 378 ARG A CA 1
ATOM 2902 C C . ARG A 1 378 ? 21.779 1.376 2.222 1.00 96.31 378 ARG A C 1
ATOM 2904 O O . ARG A 1 378 ? 22.791 2.037 1.968 1.00 96.31 378 ARG A O 1
ATOM 2911 N N . PRO A 1 379 ? 20.789 1.836 2.997 1.00 93.50 379 PRO A N 1
ATOM 2912 C CA . PRO A 1 379 ? 20.913 3.060 3.778 1.00 93.50 379 PRO A CA 1
ATOM 2913 C C . PRO A 1 379 ? 22.019 2.935 4.839 1.00 93.50 379 PRO A C 1
ATOM 2915 O O . PRO A 1 379 ? 22.203 1.875 5.435 1.00 93.50 379 PRO A O 1
ATOM 2918 N N . ASP A 1 380 ? 22.758 4.016 5.091 1.00 92.62 380 ASP A N 1
ATOM 2919 C CA . ASP A 1 380 ? 23.765 4.104 6.162 1.00 92.62 380 ASP A CA 1
ATOM 2920 C C . ASP A 1 380 ? 23.153 4.269 7.566 1.00 92.62 380 ASP A C 1
ATOM 2922 O O . ASP A 1 380 ? 23.843 4.155 8.582 1.00 92.62 380 ASP A O 1
ATOM 2926 N N . ARG A 1 381 ? 21.852 4.554 7.616 1.00 89.12 381 ARG A N 1
ATOM 2927 C CA . ARG A 1 381 ? 21.058 4.826 8.815 1.00 89.12 381 ARG A CA 1
ATOM 2928 C C . ARG A 1 381 ? 19.962 3.784 8.993 1.00 89.12 381 ARG A C 1
ATOM 2930 O O . ARG A 1 381 ? 19.782 2.898 8.165 1.00 89.12 381 ARG A O 1
ATOM 2937 N N . PHE A 1 382 ? 19.236 3.905 10.104 1.00 90.06 382 PHE A N 1
ATOM 2938 C CA . PHE A 1 382 ? 18.051 3.093 10.339 1.00 90.06 382 PHE A CA 1
ATOM 2939 C C . PHE A 1 382 ? 17.031 3.290 9.216 1.00 90.06 382 PHE A C 1
ATOM 2941 O O . PHE A 1 382 ? 16.730 4.421 8.833 1.00 90.06 382 PHE A O 1
ATOM 2948 N N . ASP A 1 383 ? 16.524 2.163 8.741 1.00 92.19 383 ASP A N 1
ATOM 2949 C CA . ASP A 1 383 ? 15.534 2.047 7.691 1.00 92.19 383 ASP A CA 1
ATOM 2950 C C . ASP A 1 383 ? 14.383 1.198 8.225 1.00 92.19 383 ASP A C 1
ATOM 2952 O O . ASP A 1 383 ? 14.593 0.064 8.674 1.00 92.19 383 ASP A O 1
ATOM 2956 N N . SER A 1 384 ? 13.186 1.780 8.273 1.00 93.19 384 SER A N 1
ATOM 2957 C CA . SER A 1 384 ? 12.058 1.151 8.947 1.00 93.19 384 SER A CA 1
ATOM 2958 C C . SER A 1 384 ? 11.432 0.019 8.141 1.00 93.19 384 SER A C 1
ATOM 2960 O O . SER A 1 384 ? 10.844 -0.867 8.764 1.00 93.19 384 SER A O 1
ATOM 2962 N N . LEU A 1 385 ? 11.565 -0.017 6.810 1.00 93.88 385 LEU A N 1
ATOM 2963 C CA . LEU A 1 385 ? 10.902 -0.999 5.952 1.00 93.88 385 LEU A CA 1
ATOM 2964 C C . LEU A 1 385 ? 11.857 -1.683 4.965 1.00 93.88 385 LEU A C 1
ATOM 2966 O O . LEU A 1 385 ? 12.072 -1.235 3.857 1.00 93.88 385 LEU A O 1
ATOM 2970 N N . ALA A 1 386 ? 12.284 -2.908 5.270 1.00 93.06 386 ALA A N 1
ATOM 2971 C CA . ALA A 1 386 ? 13.214 -3.620 4.389 1.00 93.06 386 ALA A CA 1
ATOM 2972 C C . ALA A 1 386 ? 12.644 -4.047 3.015 1.00 93.06 386 ALA A C 1
ATOM 2974 O O . ALA A 1 386 ? 13.411 -4.371 2.108 1.00 93.06 386 ALA A O 1
ATOM 2975 N N . SER A 1 387 ? 11.318 -4.127 2.851 1.00 93.00 387 SER A N 1
ATOM 2976 C CA . SER A 1 387 ? 10.703 -4.690 1.638 1.00 93.00 387 SER A CA 1
ATOM 2977 C C . SER A 1 387 ? 10.770 -3.781 0.411 1.00 93.00 387 SER A C 1
ATOM 2979 O O . SER A 1 387 ? 10.529 -4.266 -0.690 1.00 93.00 387 SER A O 1
ATOM 2981 N N . ASP A 1 388 ? 11.056 -2.489 0.580 1.00 94.69 388 ASP A N 1
ATOM 2982 C CA . ASP A 1 388 ? 11.193 -1.524 -0.520 1.00 94.69 388 ASP A CA 1
ATOM 2983 C C . ASP A 1 388 ? 12.665 -1.244 -0.892 1.00 94.69 388 ASP A C 1
ATOM 2985 O O . ASP A 1 388 ? 12.948 -0.441 -1.783 1.00 94.69 388 ASP A O 1
ATOM 2989 N N . ASN A 1 389 ? 13.605 -1.972 -0.278 1.00 96.00 389 ASN A N 1
ATOM 2990 C CA . ASN A 1 389 ? 15.035 -1.849 -0.550 1.00 96.00 389 ASN A CA 1
ATOM 2991 C C . ASN A 1 389 ? 15.497 -2.594 -1.804 1.00 96.00 389 ASN A C 1
ATOM 2993 O O . ASN A 1 389 ? 16.681 -2.560 -2.150 1.00 96.00 389 ASN A O 1
ATOM 2997 N N . THR A 1 390 ? 14.610 -3.341 -2.463 1.00 96.38 390 THR A N 1
ATOM 2998 C CA . THR A 1 390 ? 14.956 -4.122 -3.652 1.00 96.38 390 THR A CA 1
ATOM 2999 C C . THR A 1 390 ? 13.902 -3.977 -4.739 1.00 96.38 390 THR A C 1
ATOM 3001 O O . THR A 1 390 ? 12.715 -4.189 -4.503 1.00 96.38 390 THR A O 1
ATOM 3004 N N . GLY A 1 391 ? 14.351 -3.633 -5.945 1.00 95.19 391 GLY A N 1
ATOM 3005 C CA . GLY A 1 391 ? 13.530 -3.550 -7.149 1.00 95.19 391 GLY A CA 1
ATOM 3006 C C . GLY A 1 391 ? 14.057 -4.477 -8.240 1.00 95.19 391 GLY A C 1
ATOM 3007 O O . GLY A 1 391 ? 15.265 -4.662 -8.366 1.00 95.19 391 GLY A O 1
ATOM 3008 N N . TYR A 1 392 ? 13.158 -5.030 -9.054 1.00 95.69 392 TYR A N 1
ATOM 3009 C CA . TYR A 1 392 ? 13.501 -5.946 -10.144 1.00 95.69 392 TYR A CA 1
ATOM 3010 C C . TYR A 1 392 ? 12.986 -5.422 -11.485 1.00 95.69 392 TYR A C 1
ATOM 3012 O O . TYR A 1 392 ? 11.887 -4.869 -11.552 1.00 95.69 392 TYR A O 1
ATOM 3020 N N . LEU A 1 393 ? 13.753 -5.634 -12.555 1.00 95.38 393 LEU A N 1
ATOM 3021 C CA . LEU A 1 393 ? 13.340 -5.387 -13.936 1.00 95.38 393 LEU A CA 1
ATOM 3022 C C . LEU A 1 393 ? 13.777 -6.543 -14.831 1.00 95.38 393 LEU A C 1
ATOM 3024 O O . LEU A 1 393 ? 14.931 -6.951 -14.808 1.00 95.38 393 LEU A O 1
ATOM 3028 N N . GLU A 1 394 ? 12.863 -7.014 -15.672 1.00 94.25 394 GLU A N 1
ATOM 3029 C CA . GLU A 1 394 ? 13.166 -7.973 -16.733 1.00 94.25 394 GLU A CA 1
ATOM 3030 C C . GLU A 1 394 ? 13.265 -7.232 -18.064 1.00 94.25 394 GLU A C 1
ATOM 3032 O O . GLU A 1 394 ? 12.286 -6.655 -18.549 1.00 94.25 394 GLU A O 1
ATOM 3037 N N . LEU A 1 395 ? 14.457 -7.233 -18.654 1.00 91.12 395 LEU A N 1
ATOM 3038 C CA . LEU A 1 395 ? 14.713 -6.602 -19.938 1.00 91.12 395 LEU A CA 1
ATOM 3039 C C . LEU A 1 395 ? 14.662 -7.643 -21.053 1.00 91.12 395 LEU A C 1
ATOM 3041 O O . LEU A 1 395 ? 15.459 -8.585 -21.050 1.00 91.12 395 LEU A O 1
ATOM 3045 N N . PRO A 1 396 ? 13.769 -7.488 -22.043 1.00 88.44 396 PRO A N 1
ATOM 3046 C CA . PRO A 1 396 ? 13.781 -8.354 -23.208 1.00 88.44 396 PRO A CA 1
ATOM 3047 C C . PRO A 1 396 ? 15.024 -8.084 -24.061 1.00 88.44 396 PRO A C 1
ATOM 3049 O O . PRO A 1 396 ? 15.564 -6.974 -24.071 1.00 88.44 396 PRO A O 1
ATOM 3052 N N . ALA A 1 397 ? 15.435 -9.086 -24.840 1.00 83.94 397 ALA A N 1
ATOM 3053 C CA . ALA A 1 397 ? 16.476 -8.898 -25.841 1.00 83.94 397 ALA A CA 1
ATOM 3054 C C . ALA A 1 397 ? 16.054 -7.783 -26.818 1.00 83.94 397 ALA A C 1
ATOM 3056 O O . ALA A 1 397 ? 14.921 -7.812 -27.326 1.00 83.94 397 ALA A O 1
ATOM 3057 N N . PRO A 1 398 ? 16.911 -6.786 -27.089 1.00 79.50 398 PRO A N 1
ATOM 3058 C CA . PRO A 1 398 ? 16.588 -5.766 -28.068 1.00 79.50 398 PRO A CA 1
ATOM 3059 C C . PRO A 1 398 ? 16.474 -6.399 -29.456 1.00 79.50 398 PRO A C 1
ATOM 3061 O O . PRO A 1 398 ? 17.426 -6.953 -29.992 1.00 79.50 398 PRO A O 1
ATOM 3064 N N . ARG A 1 399 ? 15.299 -6.263 -30.071 1.00 85.31 399 ARG A N 1
ATOM 3065 C CA . ARG A 1 399 ? 15.058 -6.626 -31.473 1.00 85.31 399 ARG A CA 1
ATOM 3066 C C . ARG A 1 399 ? 14.392 -5.486 -32.226 1.00 85.31 399 ARG A C 1
ATOM 3068 O O . ARG A 1 399 ? 13.826 -4.578 -31.609 1.00 85.31 399 ARG A O 1
ATOM 3075 N N . ASN A 1 400 ? 14.464 -5.510 -33.547 1.00 88.00 400 ASN A N 1
ATOM 3076 C CA . ASN A 1 400 ? 13.692 -4.581 -34.360 1.00 88.00 400 ASN A CA 1
ATOM 3077 C C . ASN A 1 400 ? 12.188 -4.813 -34.134 1.00 88.00 400 ASN A C 1
ATOM 3079 O O . ASN A 1 400 ? 11.748 -5.931 -33.833 1.00 88.00 400 ASN A O 1
ATOM 3083 N N . LEU A 1 401 ? 11.414 -3.733 -34.208 1.00 89.75 401 LEU A N 1
ATOM 3084 C CA . LEU A 1 401 ? 9.959 -3.792 -34.181 1.00 89.75 401 LEU A CA 1
ATOM 3085 C C . LEU A 1 401 ? 9.477 -4.357 -35.508 1.00 89.75 401 LEU A C 1
ATOM 3087 O O . LEU A 1 401 ? 9.813 -3.822 -36.561 1.00 89.75 401 LEU A O 1
ATOM 3091 N N . GLN A 1 402 ? 8.675 -5.410 -35.453 1.00 93.25 402 GLN A N 1
ATOM 3092 C CA . GLN A 1 402 ? 8.030 -5.951 -36.640 1.00 93.25 402 GLN A CA 1
ATOM 3093 C C . GLN A 1 402 ? 6.782 -5.122 -36.905 1.00 93.25 402 GLN A C 1
ATOM 3095 O O . GLN A 1 402 ? 5.863 -5.100 -36.081 1.00 93.25 402 GLN A O 1
ATOM 3100 N N . VAL A 1 403 ? 6.765 -4.408 -38.025 1.00 94.81 403 VAL A N 1
ATOM 3101 C CA . VAL A 1 403 ? 5.674 -3.503 -38.381 1.00 94.81 403 VAL A CA 1
ATOM 3102 C C . VAL A 1 403 ? 5.081 -3.954 -39.698 1.00 94.81 403 VAL A C 1
ATOM 3104 O O . VAL A 1 403 ? 5.791 -4.029 -40.692 1.00 94.81 403 VAL A O 1
ATOM 3107 N N . TYR A 1 404 ? 3.782 -4.222 -39.725 1.00 93.75 404 TYR A N 1
ATOM 3108 C CA . TYR A 1 404 ? 3.054 -4.403 -40.975 1.00 93.75 404 TYR A CA 1
ATOM 3109 C C . TYR A 1 404 ? 2.489 -3.060 -41.428 1.00 93.75 404 TYR A C 1
ATOM 3111 O O . TYR A 1 404 ? 1.880 -2.348 -40.632 1.00 93.75 404 TYR A O 1
ATOM 3119 N N . CYS A 1 405 ? 2.667 -2.704 -42.693 1.00 93.62 405 CYS A N 1
ATOM 3120 C CA . CYS A 1 405 ? 2.029 -1.546 -43.305 1.00 93.62 405 CYS A CA 1
ATOM 3121 C C . CYS A 1 405 ? 1.540 -1.933 -44.696 1.00 93.62 405 CYS A C 1
ATOM 3123 O O . CYS A 1 405 ? 2.365 -2.307 -45.538 1.00 93.62 405 CYS A O 1
ATOM 3125 N N . SER A 1 406 ? 0.222 -1.832 -44.907 1.00 90.38 406 SER A N 1
ATOM 3126 C CA . SER A 1 406 ? -0.425 -2.095 -46.197 1.00 90.38 406 SER A CA 1
ATOM 3127 C C . SER A 1 406 ? 0.326 -1.421 -47.348 1.00 90.38 406 SER A C 1
ATOM 3129 O O . SER A 1 406 ? 0.785 -0.280 -47.231 1.00 90.38 406 SER A O 1
ATOM 3131 N N . GLU A 1 407 ? 0.459 -2.124 -48.473 1.00 89.12 407 GLU A N 1
ATOM 3132 C CA . GLU A 1 407 ? 1.139 -1.597 -49.662 1.00 89.12 407 GLU A CA 1
ATOM 3133 C C . GLU A 1 407 ? 0.412 -0.384 -50.264 1.00 89.12 407 GLU A C 1
ATOM 3135 O O . GLU A 1 407 ? 1.052 0.469 -50.880 1.00 89.12 407 GLU A O 1
ATOM 3140 N N . GLU A 1 408 ? -0.898 -0.259 -50.034 1.00 89.50 408 GLU A N 1
ATOM 3141 C CA . GLU A 1 408 ? -1.705 0.889 -50.466 1.00 89.50 408 GLU A CA 1
ATOM 3142 C C . GLU A 1 408 ? -1.361 2.171 -49.676 1.00 89.50 408 GLU A C 1
ATOM 3144 O O . GLU A 1 408 ? -1.482 3.284 -50.197 1.00 89.50 408 GLU A O 1
ATOM 3149 N N . LEU A 1 409 ? -0.817 2.047 -48.459 1.00 91.00 409 LEU A N 1
ATOM 3150 C CA . LEU A 1 409 ? -0.388 3.164 -47.608 1.00 91.00 409 LEU A CA 1
ATOM 3151 C C . LEU A 1 409 ? 1.046 3.629 -47.919 1.00 91.00 409 LEU A C 1
ATOM 3153 O O . LEU A 1 409 ? 1.890 3.766 -47.027 1.00 91.00 409 LEU A O 1
ATOM 3157 N N . ALA A 1 410 ? 1.327 3.930 -49.189 1.00 91.06 410 ALA A N 1
ATOM 3158 C CA . ALA A 1 410 ? 2.676 4.220 -49.689 1.00 91.06 410 ALA A CA 1
ATOM 3159 C C . ALA A 1 410 ? 3.430 5.310 -48.896 1.00 91.06 410 ALA A C 1
ATOM 3161 O O . ALA A 1 410 ? 4.608 5.142 -48.578 1.00 91.06 410 ALA A O 1
ATOM 3162 N N . SER A 1 411 ? 2.765 6.413 -48.527 1.00 90.56 411 SER A N 1
ATOM 3163 C CA . SER A 1 411 ? 3.394 7.504 -47.762 1.00 90.56 411 SER A CA 1
ATOM 3164 C C . SER A 1 411 ? 3.809 7.080 -46.349 1.00 90.56 411 SER A C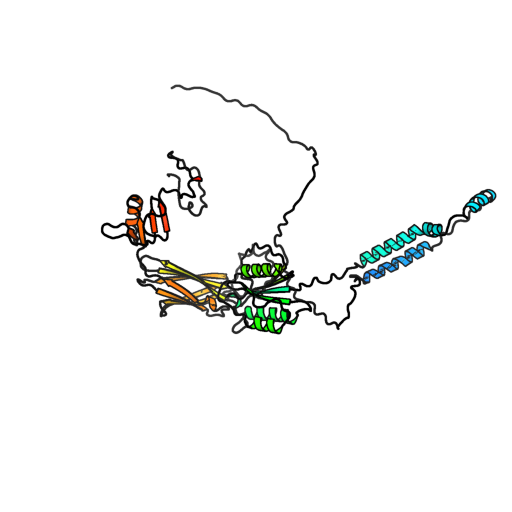 1
ATOM 3166 O O . SER A 1 411 ? 4.901 7.427 -45.899 1.00 90.56 411 SER A O 1
ATOM 3168 N N . TYR A 1 412 ? 2.969 6.302 -45.659 1.00 91.25 412 TYR A N 1
ATOM 3169 C CA . TYR A 1 412 ? 3.273 5.779 -44.323 1.00 91.25 412 TYR A CA 1
ATOM 3170 C C . TYR A 1 412 ? 4.384 4.745 -44.394 1.00 91.25 412 TYR A C 1
ATOM 3172 O O . TYR A 1 412 ? 5.325 4.780 -43.602 1.00 91.25 412 TYR A O 1
ATOM 3180 N N . ARG A 1 413 ? 4.304 3.857 -45.385 1.00 93.31 413 ARG A N 1
ATOM 3181 C CA . ARG A 1 413 ? 5.312 2.837 -45.637 1.00 93.31 413 ARG A CA 1
ATOM 3182 C C . ARG A 1 413 ? 6.691 3.460 -45.867 1.00 93.31 413 ARG A C 1
ATOM 3184 O O . ARG A 1 413 ? 7.646 3.048 -45.217 1.00 93.31 413 ARG A O 1
ATOM 3191 N N . HIS A 1 414 ? 6.778 4.505 -46.690 1.00 93.06 414 HIS A N 1
ATOM 3192 C CA . HIS A 1 414 ? 8.031 5.222 -46.933 1.00 93.06 414 HIS A CA 1
ATOM 3193 C C . HIS A 1 414 ? 8.605 5.867 -45.659 1.00 93.06 414 HIS A C 1
ATOM 3195 O O . HIS A 1 414 ? 9.807 5.796 -45.410 1.00 93.06 414 HIS A O 1
ATOM 3201 N N . ALA A 1 415 ? 7.753 6.459 -44.815 1.00 92.25 415 ALA A N 1
ATOM 3202 C CA . ALA A 1 415 ? 8.183 7.041 -43.542 1.00 92.25 415 ALA A CA 1
ATOM 3203 C C . ALA A 1 415 ? 8.679 5.979 -42.539 1.00 92.25 415 ALA A C 1
ATOM 3205 O O . ALA A 1 415 ? 9.650 6.205 -41.812 1.00 92.25 415 ALA A O 1
ATOM 3206 N N . LEU A 1 416 ? 8.035 4.810 -42.501 1.00 93.44 416 LEU A N 1
ATOM 3207 C CA . LEU A 1 416 ? 8.430 3.695 -41.637 1.00 93.44 416 LEU A CA 1
ATOM 3208 C C . LEU A 1 416 ? 9.731 3.036 -42.106 1.00 93.44 416 LEU A C 1
ATOM 3210 O O . LEU A 1 416 ? 10.556 2.676 -41.274 1.00 93.44 416 LEU A O 1
ATOM 3214 N N . GLU A 1 417 ? 9.944 2.925 -43.416 1.00 92.00 417 GLU A N 1
ATOM 3215 C CA . GLU A 1 417 ? 11.127 2.289 -44.011 1.00 92.00 417 GLU A CA 1
ATOM 3216 C C . GLU A 1 417 ? 12.438 2.988 -43.622 1.00 92.00 417 GLU A C 1
ATOM 3218 O O . GLU A 1 417 ? 13.450 2.337 -43.376 1.00 92.00 417 GLU A O 1
ATOM 3223 N N . VAL A 1 418 ? 12.423 4.318 -43.505 1.00 92.12 418 VAL A N 1
ATOM 3224 C CA . VAL A 1 418 ? 13.602 5.097 -43.086 1.00 92.12 418 VAL A CA 1
ATOM 3225 C C . VAL A 1 418 ? 13.798 5.137 -41.567 1.00 92.12 418 VAL A C 1
ATOM 3227 O O . VAL A 1 418 ? 14.790 5.690 -41.081 1.00 92.12 418 VAL A O 1
ATOM 3230 N N . THR A 1 419 ? 12.863 4.577 -40.796 1.00 90.12 419 THR A N 1
ATOM 3231 C CA . THR A 1 419 ? 12.916 4.602 -39.334 1.00 90.12 419 THR A CA 1
ATOM 3232 C C . THR A 1 419 ? 13.800 3.459 -38.818 1.00 90.12 419 THR A C 1
ATOM 3234 O O . THR A 1 419 ? 13.505 2.288 -39.055 1.00 90.12 419 THR A O 1
ATOM 3237 N N . PRO A 1 420 ? 14.890 3.753 -38.082 1.00 86.56 420 PRO A N 1
ATOM 3238 C CA . PRO A 1 420 ? 15.802 2.720 -37.612 1.00 86.56 420 PRO A CA 1
ATOM 3239 C C . PRO A 1 420 ? 15.130 1.803 -36.586 1.00 86.56 420 PRO A C 1
ATOM 3241 O O . PRO A 1 420 ? 14.396 2.262 -35.711 1.00 86.56 420 PRO A O 1
ATOM 3244 N N . GLY A 1 421 ? 15.457 0.512 -36.646 1.00 86.31 421 GLY A N 1
ATOM 3245 C CA . GLY A 1 421 ? 14.936 -0.484 -35.710 1.00 86.31 421 GLY A CA 1
ATOM 3246 C C . GLY A 1 421 ? 13.530 -0.984 -36.044 1.00 86.31 421 GLY A C 1
ATOM 3247 O O . GLY A 1 421 ? 12.875 -1.529 -35.157 1.00 86.31 421 GLY A O 1
ATOM 3248 N N . ILE A 1 422 ? 13.070 -0.798 -37.285 1.00 92.00 422 ILE A N 1
ATOM 3249 C CA . ILE A 1 422 ? 11.820 -1.354 -37.811 1.00 92.00 422 ILE A CA 1
ATOM 3250 C C . ILE A 1 422 ? 12.135 -2.386 -38.895 1.00 92.00 422 ILE A C 1
ATOM 3252 O O . ILE A 1 422 ? 12.852 -2.091 -39.847 1.00 92.00 422 ILE A O 1
ATOM 3256 N N . ASP A 1 423 ? 11.541 -3.567 -38.764 1.00 92.38 423 ASP A N 1
ATOM 3257 C CA . ASP A 1 423 ? 11.426 -4.549 -39.837 1.00 92.38 423 ASP A CA 1
ATOM 3258 C C . ASP A 1 423 ? 10.027 -4.395 -40.448 1.00 92.38 423 ASP A C 1
ATOM 3260 O O . ASP A 1 423 ? 9.021 -4.756 -39.830 1.00 92.38 423 ASP A O 1
ATOM 3264 N N . LEU A 1 424 ? 9.957 -3.788 -41.634 1.00 93.94 424 LEU A N 1
ATOM 3265 C CA . LEU A 1 424 ? 8.701 -3.404 -42.279 1.00 93.94 424 LEU A CA 1
ATOM 3266 C C . LEU A 1 424 ? 8.182 -4.506 -43.207 1.00 93.94 424 LEU A C 1
ATOM 3268 O O . LEU A 1 424 ? 8.900 -4.897 -44.119 1.00 93.94 424 LEU A O 1
ATOM 3272 N N . PHE A 1 425 ? 6.939 -4.944 -43.027 1.00 93.12 425 PHE A N 1
ATOM 3273 C CA . PHE A 1 425 ? 6.229 -5.954 -43.820 1.00 93.12 425 PHE A CA 1
ATOM 3274 C C . PHE A 1 425 ? 5.025 -5.335 -44.556 1.00 93.12 425 PHE A C 1
ATOM 3276 O O . PHE A 1 425 ? 4.545 -4.285 -44.125 1.00 93.12 425 PHE A O 1
ATOM 3283 N N . PRO A 1 426 ? 4.541 -5.922 -45.666 1.00 90.81 426 PRO A N 1
ATOM 3284 C CA . PRO A 1 426 ? 5.116 -7.071 -46.373 1.00 90.81 426 PRO A CA 1
ATOM 3285 C C . PRO A 1 426 ? 6.473 -6.751 -47.009 1.00 90.81 426 PRO A C 1
ATOM 3287 O O . PRO A 1 426 ? 6.770 -5.592 -47.288 1.00 90.81 426 PRO A O 1
ATOM 3290 N N . GLN A 1 427 ? 7.333 -7.755 -47.198 1.00 87.75 427 GLN A N 1
ATOM 3291 C CA . GLN A 1 427 ? 8.615 -7.613 -47.907 1.00 87.75 427 GLN A CA 1
ATOM 3292 C C . GLN A 1 427 ? 8.628 -8.524 -49.128 1.00 87.75 427 GLN A C 1
ATOM 3294 O O . GLN A 1 427 ? 8.244 -9.689 -49.048 1.00 87.75 427 GLN A O 1
ATOM 3299 N N . SER A 1 428 ? 9.113 -8.018 -50.264 1.00 83.50 428 SER A N 1
ATOM 3300 C CA . SER A 1 428 ? 9.216 -8.820 -51.485 1.00 83.50 428 SER A CA 1
ATOM 3301 C C . SER A 1 428 ? 10.060 -10.077 -51.249 1.00 83.50 428 SER A C 1
ATOM 3303 O O . SER A 1 428 ? 11.252 -9.988 -50.968 1.00 83.50 428 SER A O 1
ATOM 3305 N N . GLY A 1 429 ? 9.442 -11.251 -51.400 1.00 79.50 429 GLY A N 1
ATOM 3306 C CA . GLY A 1 429 ? 10.118 -12.547 -51.279 1.00 79.50 429 GLY A CA 1
ATOM 3307 C C . GLY A 1 429 ? 10.191 -13.134 -49.865 1.00 79.50 429 GLY A C 1
ATOM 3308 O O . GLY A 1 429 ? 10.735 -14.228 -49.721 1.00 79.50 429 GLY A O 1
ATOM 3309 N N . SER A 1 430 ? 9.615 -12.475 -48.855 1.00 84.88 430 SER A N 1
ATOM 3310 C CA . SER A 1 430 ? 9.505 -12.999 -47.487 1.00 84.88 430 SER A CA 1
ATOM 3311 C C . SER A 1 430 ? 8.033 -13.147 -47.097 1.00 84.88 430 SER A C 1
ATOM 3313 O O . SER A 1 430 ? 7.254 -12.235 -47.369 1.00 84.88 430 SER A O 1
ATOM 3315 N N . PRO A 1 431 ? 7.623 -14.267 -46.474 1.00 85.94 431 PRO A N 1
ATOM 3316 C CA . PRO A 1 431 ? 6.266 -14.391 -45.960 1.00 85.94 431 PRO A CA 1
ATOM 3317 C C . PRO A 1 431 ? 6.038 -13.403 -44.813 1.00 85.94 431 PRO A C 1
ATOM 3319 O O . PRO A 1 431 ? 6.950 -13.132 -44.026 1.00 85.94 431 PRO A O 1
ATOM 3322 N N . ASP A 1 432 ? 4.807 -12.913 -44.700 1.00 85.69 432 ASP A N 1
ATOM 3323 C CA . ASP A 1 432 ? 4.409 -12.090 -43.566 1.00 85.69 432 ASP A CA 1
ATOM 3324 C C . ASP A 1 432 ? 4.418 -12.922 -42.275 1.00 85.69 432 ASP A C 1
ATOM 3326 O O . ASP A 1 432 ? 3.964 -14.073 -42.273 1.00 85.69 432 ASP A O 1
ATOM 3330 N N . PRO A 1 433 ? 4.931 -12.375 -41.162 1.00 88.94 433 PRO A N 1
ATOM 3331 C CA . PRO A 1 433 ? 4.867 -13.045 -39.872 1.00 88.94 433 PRO A CA 1
ATOM 3332 C C . PRO A 1 433 ? 3.410 -13.167 -39.405 1.00 88.94 433 PRO A C 1
ATOM 3334 O O . PRO A 1 433 ? 2.605 -12.263 -39.611 1.00 88.94 433 PRO A O 1
ATOM 3337 N N . GLU A 1 434 ? 3.068 -14.257 -38.708 1.00 90.19 434 GLU A N 1
ATOM 3338 C CA . GLU A 1 434 ? 1.709 -14.456 -38.168 1.00 90.19 434 GLU A CA 1
ATOM 3339 C C . GLU A 1 434 ? 1.298 -13.357 -37.173 1.00 90.19 434 GLU A C 1
ATOM 3341 O O . GLU A 1 434 ? 0.115 -13.030 -37.040 1.00 90.19 434 GLU A O 1
ATOM 3346 N N . THR A 1 435 ? 2.284 -12.802 -36.462 1.00 91.81 435 THR A N 1
ATOM 3347 C CA . THR A 1 435 ? 2.104 -11.739 -35.476 1.00 91.81 435 THR A CA 1
ATOM 3348 C C . THR A 1 435 ? 3.102 -10.610 -35.694 1.00 91.81 435 THR A C 1
ATOM 3350 O O . THR A 1 435 ? 4.287 -10.881 -35.877 1.00 91.81 435 THR A O 1
ATOM 3353 N N . VAL A 1 436 ? 2.652 -9.365 -35.570 1.00 93.19 436 VAL A N 1
ATOM 3354 C CA . VAL A 1 436 ? 3.483 -8.152 -35.622 1.00 93.19 436 VAL A CA 1
ATOM 3355 C C . VAL A 1 436 ? 3.304 -7.298 -34.366 1.00 93.19 436 VAL A C 1
ATOM 3357 O O . VAL A 1 436 ? 2.322 -7.426 -33.632 1.00 93.19 436 VAL A O 1
ATOM 3360 N N . ASP A 1 437 ? 4.250 -6.400 -34.097 1.00 92.00 437 ASP A N 1
ATOM 3361 C CA . ASP A 1 437 ? 4.153 -5.479 -32.961 1.00 92.00 437 ASP A CA 1
ATOM 3362 C C . ASP A 1 437 ? 3.157 -4.343 -33.252 1.00 92.00 437 ASP A C 1
ATOM 3364 O O . ASP A 1 437 ? 2.368 -3.968 -32.380 1.00 92.00 437 ASP A O 1
ATOM 3368 N N . LEU A 1 438 ? 3.165 -3.831 -34.487 1.00 92.69 438 LEU A N 1
ATOM 3369 C CA . LEU A 1 438 ? 2.335 -2.719 -34.953 1.00 92.69 438 LEU A CA 1
ATOM 3370 C C . LEU A 1 438 ? 1.822 -2.997 -36.370 1.00 92.69 438 LEU A C 1
ATOM 3372 O O . LEU A 1 438 ? 2.582 -3.454 -37.221 1.00 92.69 438 LEU A O 1
ATOM 3376 N N . MET A 1 439 ? 0.555 -2.690 -36.630 1.00 92.00 439 MET A N 1
ATOM 3377 C CA . MET A 1 439 ? -0.054 -2.810 -37.954 1.00 92.00 439 MET A CA 1
ATOM 3378 C C . MET A 1 439 ? -0.654 -1.478 -38.403 1.00 92.00 439 MET A C 1
ATOM 3380 O O . MET A 1 439 ? -1.418 -0.876 -37.656 1.00 92.00 439 MET A O 1
ATOM 3384 N N . PHE A 1 440 ? -0.341 -1.038 -39.618 1.00 91.88 440 PHE A N 1
ATOM 3385 C CA . PHE A 1 440 ? -1.031 0.041 -40.320 1.00 91.88 440 PHE A CA 1
ATOM 3386 C C . PHE A 1 440 ? -1.950 -0.569 -41.373 1.00 91.88 440 PHE A C 1
ATOM 3388 O O . PHE A 1 440 ? -1.473 -1.212 -42.312 1.00 91.88 440 PHE A O 1
ATOM 3395 N N . ALA A 1 441 ? -3.251 -0.362 -41.193 1.00 87.62 441 ALA A N 1
ATOM 3396 C CA . ALA A 1 441 ? -4.295 -0.873 -42.069 1.00 87.62 441 ALA A CA 1
ATOM 3397 C C . ALA A 1 441 ? -5.144 0.280 -42.618 1.00 87.62 441 ALA A C 1
ATOM 3399 O O . ALA A 1 441 ? -5.427 1.254 -41.925 1.00 87.62 441 ALA A O 1
ATOM 3400 N N . ASP A 1 442 ? -5.557 0.152 -43.864 1.00 83.38 442 ASP A N 1
ATOM 3401 C CA . ASP A 1 442 ? -6.471 1.031 -44.615 1.00 83.38 442 ASP A CA 1
ATOM 3402 C C . ASP A 1 442 ? -7.859 0.404 -44.806 1.00 83.38 442 ASP A C 1
ATOM 3404 O O . ASP A 1 442 ? -8.756 1.000 -45.399 1.00 83.38 442 ASP A O 1
ATOM 3408 N N . SER A 1 443 ? -8.036 -0.808 -44.293 1.00 76.38 443 SER A N 1
ATOM 3409 C CA . SER A 1 443 ? -9.213 -1.644 -44.471 1.00 76.38 443 SER A CA 1
ATOM 3410 C C . SER A 1 443 ? -9.717 -2.169 -43.121 1.00 76.38 443 SER A C 1
ATOM 3412 O O . SER A 1 443 ? -9.239 -1.765 -42.052 1.00 76.38 443 SER A O 1
ATOM 3414 N N . GLU A 1 444 ? -10.772 -2.987 -43.161 1.00 67.56 444 GLU A N 1
ATOM 3415 C CA . GLU A 1 444 ? -11.504 -3.446 -41.977 1.00 67.56 444 GLU A CA 1
ATOM 3416 C C . GLU A 1 444 ? -10.600 -4.103 -40.917 1.00 67.56 444 GLU A C 1
ATOM 3418 O O . GLU A 1 444 ? -9.549 -4.675 -41.222 1.00 67.56 444 GLU A O 1
ATOM 3423 N N . LEU A 1 445 ? -11.064 -4.044 -39.661 1.00 63.12 445 LEU A N 1
ATOM 3424 C CA . LEU A 1 445 ? -10.358 -4.424 -38.426 1.00 63.12 445 LEU A CA 1
ATOM 3425 C C . LEU A 1 445 ? -9.743 -5.839 -38.390 1.00 63.12 445 LEU A C 1
ATOM 3427 O O . LEU A 1 445 ? -8.944 -6.108 -37.497 1.00 63.12 445 LEU A O 1
ATOM 3431 N N . GLU A 1 446 ? -10.082 -6.729 -39.325 1.00 62.19 446 GLU A N 1
ATOM 3432 C CA . GLU A 1 446 ? -9.647 -8.136 -39.323 1.00 62.19 446 GLU A CA 1
ATOM 3433 C C . GLU A 1 446 ? -8.683 -8.519 -40.459 1.00 62.19 446 GLU A C 1
ATOM 3435 O O . GLU A 1 446 ? -8.293 -9.682 -40.569 1.00 62.19 446 GLU A O 1
ATOM 3440 N N . SER A 1 447 ? -8.280 -7.574 -41.310 1.00 69.88 447 SER A N 1
ATOM 3441 C CA . SER A 1 447 ? -7.347 -7.857 -42.407 1.00 69.88 447 SER A CA 1
ATOM 3442 C C . SER A 1 447 ? -5.879 -7.728 -41.966 1.00 69.88 447 SER A C 1
ATOM 3444 O O . SER A 1 447 ? -5.492 -6.742 -41.343 1.00 69.88 447 SER A O 1
ATOM 3446 N N . GLY A 1 448 ? -5.052 -8.732 -42.291 1.00 77.19 448 GLY A N 1
ATOM 3447 C CA . GLY A 1 448 ? -3.604 -8.731 -42.025 1.00 77.19 448 GLY A CA 1
ATOM 3448 C C . GLY A 1 448 ? -3.140 -9.615 -40.850 1.00 77.19 448 GLY A C 1
ATOM 3449 O O . GLY A 1 448 ? -3.909 -10.427 -40.327 1.00 77.19 448 GLY A O 1
ATOM 3450 N N . PRO A 1 449 ? -1.852 -9.525 -40.463 1.00 85.75 449 PRO A N 1
ATOM 3451 C CA . PRO A 1 449 ? -1.287 -10.291 -39.353 1.00 85.75 449 PRO A CA 1
ATOM 3452 C C . PRO A 1 449 ? -1.825 -9.817 -37.998 1.00 85.75 449 PRO A C 1
ATOM 3454 O O . PRO A 1 449 ? -2.182 -8.654 -37.815 1.00 85.75 449 PRO A O 1
ATOM 3457 N N . LYS A 1 450 ? -1.832 -10.704 -36.996 1.00 90.00 450 LYS A N 1
ATOM 3458 C CA . LYS A 1 450 ? -2.269 -10.325 -35.643 1.00 90.00 450 LYS A CA 1
ATOM 3459 C C . LYS A 1 450 ? -1.309 -9.295 -35.058 1.00 90.00 450 LYS A C 1
ATOM 3461 O O . LYS A 1 450 ? -0.111 -9.546 -34.974 1.00 90.00 450 LYS A O 1
ATOM 3466 N N . SER A 1 451 ? -1.819 -8.167 -34.587 1.00 89.56 451 SER A N 1
ATOM 3467 C CA . SER A 1 451 ? -0.997 -7.087 -34.039 1.00 89.56 451 SER A CA 1
ATOM 3468 C C . SER A 1 451 ? -1.301 -6.833 -32.560 1.00 89.56 451 SER A C 1
ATOM 3470 O O . SER A 1 451 ? -2.392 -7.127 -32.067 1.00 89.56 451 SER A O 1
ATOM 3472 N N . ARG A 1 452 ? -0.331 -6.275 -31.822 1.00 86.00 452 ARG A N 1
ATOM 3473 C CA . ARG A 1 452 ? -0.592 -5.752 -30.463 1.00 86.00 452 ARG A CA 1
ATOM 3474 C C . ARG A 1 452 ? -1.258 -4.380 -30.509 1.00 86.00 452 ARG A C 1
ATOM 3476 O O . ARG A 1 452 ? -2.031 -4.045 -29.617 1.00 86.00 452 ARG A O 1
ATOM 3483 N N . VAL A 1 453 ? -0.921 -3.593 -31.527 1.00 89.19 453 VAL A N 1
ATOM 3484 C CA . VAL A 1 453 ? -1.468 -2.263 -31.793 1.00 89.19 453 VAL A CA 1
ATOM 3485 C C . VAL A 1 453 ? -1.783 -2.168 -33.283 1.00 89.19 453 VAL A C 1
ATOM 3487 O O . VAL A 1 453 ? -0.927 -2.478 -34.111 1.00 89.19 453 VAL A O 1
ATOM 3490 N N . THR A 1 454 ? -2.984 -1.700 -33.622 1.00 88.44 454 THR A N 1
ATOM 3491 C CA . THR A 1 454 ? -3.371 -1.391 -35.005 1.00 88.44 454 THR A CA 1
ATOM 3492 C C . THR A 1 454 ? -3.682 0.089 -35.139 1.00 88.44 454 THR A C 1
ATOM 3494 O O . THR A 1 454 ? -4.418 0.657 -34.332 1.00 88.44 454 THR A O 1
ATOM 3497 N N . VAL A 1 455 ? -3.129 0.707 -36.174 1.00 88.44 455 VAL A N 1
ATOM 3498 C CA . VAL A 1 455 ? -3.441 2.060 -36.617 1.00 88.44 455 VAL A CA 1
ATOM 3499 C C . VAL A 1 455 ? -4.249 1.939 -37.898 1.00 88.44 455 VAL A C 1
ATOM 3501 O O . VAL A 1 455 ? -3.730 1.514 -38.928 1.00 88.44 455 VAL A O 1
ATOM 3504 N N . HIS A 1 456 ? -5.520 2.319 -37.824 1.00 86.38 456 HIS A N 1
ATOM 3505 C CA . HIS A 1 456 ? -6.373 2.399 -38.999 1.00 86.38 456 HIS A CA 1
ATOM 3506 C C . HIS A 1 456 ? -6.272 3.788 -39.626 1.00 86.38 456 HIS A C 1
ATOM 3508 O O . HIS A 1 456 ? -6.501 4.799 -38.958 1.00 86.38 456 HIS A O 1
ATOM 3514 N N . VAL A 1 457 ? -5.921 3.840 -40.906 1.00 85.62 457 VAL A N 1
ATOM 3515 C CA . VAL A 1 457 ? -5.781 5.076 -41.674 1.00 85.62 457 VAL A CA 1
ATOM 3516 C C . VAL A 1 457 ? -6.978 5.206 -42.605 1.00 85.62 457 VAL A C 1
ATOM 3518 O O . VAL A 1 457 ? -7.196 4.358 -43.459 1.00 85.62 457 VAL A O 1
ATOM 3521 N N . GLY A 1 458 ? -7.761 6.273 -42.439 1.00 79.50 458 GLY A N 1
ATOM 3522 C CA . GLY A 1 458 ? -8.913 6.545 -43.308 1.00 79.50 458 GLY A CA 1
ATOM 3523 C C . GLY A 1 458 ? -10.134 5.648 -43.072 1.00 79.50 458 GLY A C 1
ATOM 3524 O O . GLY A 1 458 ? -11.097 5.739 -43.827 1.00 79.50 458 GLY A O 1
ATOM 3525 N N . VAL A 1 459 ? -10.134 4.824 -42.019 1.00 79.12 459 VAL A N 1
ATOM 3526 C CA . VAL A 1 459 ? -11.258 3.943 -41.668 1.00 79.12 459 VAL A CA 1
ATOM 3527 C C . VAL A 1 459 ? -11.979 4.480 -40.438 1.00 79.12 459 VAL A C 1
ATOM 3529 O O . VAL A 1 459 ? -11.358 4.758 -39.412 1.00 79.12 459 VAL A O 1
ATOM 3532 N N . VAL A 1 460 ? -13.305 4.587 -40.528 1.00 78.75 460 VAL A N 1
ATOM 3533 C CA . VAL A 1 460 ? -14.170 4.881 -39.380 1.00 78.75 460 VAL A CA 1
ATOM 3534 C C . VAL A 1 460 ? -14.668 3.555 -38.794 1.00 78.75 460 VAL A C 1
ATOM 3536 O O . VAL A 1 460 ? -15.376 2.824 -39.497 1.00 78.75 460 VAL A O 1
ATOM 3539 N N . PRO A 1 461 ? -14.334 3.235 -37.528 1.00 78.56 461 PRO A N 1
ATOM 3540 C CA . PRO A 1 461 ? -14.845 2.050 -36.845 1.00 78.56 461 PRO A CA 1
ATOM 3541 C C . PRO A 1 461 ? -16.375 1.973 -36.895 1.00 78.56 461 PRO A C 1
ATOM 3543 O O . PRO A 1 461 ? -17.057 2.989 -36.765 1.00 78.56 461 PRO A O 1
ATOM 3546 N N . THR A 1 462 ? -16.930 0.775 -37.084 1.00 80.25 462 THR A N 1
ATOM 3547 C CA . THR A 1 462 ? -18.378 0.547 -37.270 1.00 80.25 462 THR A CA 1
ATOM 3548 C C . THR A 1 462 ? -19.249 1.091 -36.139 1.00 80.25 462 THR A C 1
ATOM 3550 O O . THR A 1 462 ? -20.355 1.565 -36.381 1.00 80.25 462 THR A O 1
ATOM 3553 N N . ASP A 1 463 ? -18.756 1.060 -34.908 1.00 82.88 463 ASP A N 1
ATOM 3554 C CA . ASP A 1 463 ? -19.402 1.622 -33.719 1.00 82.88 463 ASP A CA 1
ATOM 3555 C C . ASP A 1 463 ? -19.409 3.159 -33.702 1.00 82.88 463 ASP A C 1
ATOM 3557 O O . ASP A 1 463 ? -20.280 3.767 -33.077 1.00 82.88 463 ASP A O 1
ATOM 3561 N N . LEU A 1 464 ? -18.481 3.790 -34.424 1.00 81.25 464 LEU A N 1
ATOM 3562 C CA . LEU A 1 464 ? -18.367 5.242 -34.561 1.00 81.25 464 LEU A CA 1
ATOM 3563 C C . LEU A 1 464 ? -19.023 5.790 -35.834 1.00 81.25 464 LEU A C 1
ATOM 3565 O O . LEU A 1 464 ? -19.295 6.987 -35.897 1.00 81.25 464 LEU A O 1
ATOM 3569 N N . GLN A 1 465 ? -19.341 4.945 -36.819 1.00 83.12 465 GLN A N 1
ATOM 3570 C CA . GLN A 1 465 ? -20.026 5.354 -38.055 1.00 83.12 465 GLN A CA 1
ATOM 3571 C C . GLN A 1 465 ? -21.321 6.160 -37.830 1.00 83.12 465 GLN A C 1
ATOM 3573 O O . GLN A 1 465 ? -21.531 7.125 -38.560 1.00 83.12 465 GLN A O 1
ATOM 3578 N N . PRO A 1 466 ? -22.179 5.868 -36.827 1.00 87.12 466 PRO A N 1
ATOM 3579 C CA . PRO A 1 466 ? -23.378 6.676 -36.579 1.00 87.12 466 PRO A CA 1
ATOM 3580 C C . PRO A 1 466 ? -23.081 8.083 -36.039 1.00 87.12 466 PRO A C 1
ATOM 3582 O O . PRO A 1 466 ? -23.967 8.934 -36.022 1.00 87.12 466 PRO A O 1
ATOM 3585 N N . LEU A 1 467 ? -21.864 8.306 -35.535 1.00 84.44 467 LEU A N 1
ATOM 3586 C CA . LEU A 1 467 ? -21.442 9.527 -34.847 1.00 84.44 467 LEU A CA 1
ATOM 3587 C C . LEU A 1 467 ? -20.525 10.405 -35.705 1.00 84.44 467 LEU A C 1
ATOM 3589 O O . LEU A 1 467 ? -20.258 11.547 -35.333 1.00 84.44 467 LEU A O 1
ATOM 3593 N N . VAL A 1 468 ? -20.030 9.883 -36.828 1.00 79.50 468 VAL A N 1
ATOM 3594 C CA . VAL A 1 468 ? -19.064 10.554 -37.698 1.00 79.50 468 VAL A CA 1
ATOM 3595 C C . VAL A 1 468 ? -19.674 10.715 -39.085 1.00 79.50 468 VAL A C 1
ATOM 3597 O O . VAL A 1 468 ? -20.121 9.749 -39.694 1.00 79.50 468 VAL A O 1
ATOM 3600 N N . SER A 1 469 ? -19.663 11.943 -39.598 1.00 76.75 469 SER A N 1
ATOM 3601 C CA . SER A 1 469 ? -19.988 12.237 -40.996 1.00 76.75 469 SER A CA 1
ATOM 3602 C C . SER A 1 469 ? -18.707 12.631 -41.723 1.00 76.75 469 SER A C 1
ATOM 3604 O O . SER A 1 469 ? -17.902 13.398 -41.199 1.00 76.75 469 SER A O 1
ATOM 3606 N N . ILE A 1 470 ? -18.485 12.044 -42.899 1.00 72.56 470 ILE A N 1
ATOM 3607 C CA . ILE A 1 470 ? -17.350 12.380 -43.759 1.00 72.56 470 ILE A CA 1
ATOM 3608 C C . ILE A 1 470 ? -17.859 13.378 -44.795 1.00 72.56 470 ILE A C 1
ATOM 3610 O O . ILE A 1 470 ? -18.698 13.034 -45.627 1.00 72.56 470 ILE A O 1
ATOM 3614 N N . GLU A 1 471 ? -17.349 14.603 -44.737 1.00 76.19 471 GLU A N 1
ATOM 3615 C CA . GLU A 1 471 ? -17.629 15.660 -45.708 1.00 76.19 471 GLU A CA 1
ATOM 3616 C C . GLU A 1 471 ? -16.382 15.896 -46.573 1.00 76.19 471 GLU A C 1
ATOM 3618 O O . GLU A 1 471 ? -15.255 15.837 -46.090 1.00 76.19 471 GLU A O 1
ATOM 3623 N N . THR A 1 472 ? -16.573 16.132 -47.872 1.00 70.75 472 THR A N 1
ATOM 3624 C CA . THR A 1 472 ? -15.484 16.375 -48.842 1.00 70.75 472 THR A CA 1
ATOM 3625 C C . THR A 1 472 ? -15.184 17.859 -49.058 1.00 70.75 472 THR A C 1
ATOM 3627 O O . THR A 1 472 ? -14.388 18.208 -49.929 1.00 70.75 472 THR A O 1
ATOM 3630 N N . GLU A 1 473 ? -15.850 18.746 -48.319 1.00 76.62 473 GLU A N 1
ATOM 3631 C CA . GLU A 1 473 ? -15.598 20.184 -48.383 1.00 76.62 473 GLU A CA 1
ATOM 3632 C C . GLU A 1 473 ? -14.368 20.557 -47.545 1.00 76.62 473 GLU A C 1
ATOM 3634 O O . GLU A 1 473 ? -14.074 19.935 -46.528 1.00 76.62 473 GLU A O 1
ATOM 3639 N N . LEU A 1 474 ? -13.631 21.584 -47.982 1.00 65.50 474 LEU A N 1
ATOM 3640 C CA . LEU A 1 474 ? -12.514 22.142 -47.219 1.00 65.50 474 LEU A CA 1
ATOM 3641 C C . LEU A 1 474 ? -13.056 22.793 -45.943 1.00 65.50 474 LEU A C 1
ATOM 3643 O O . LEU A 1 474 ? -13.666 23.863 -45.992 1.00 65.50 474 LEU A O 1
ATOM 3647 N N . VAL A 1 475 ? -12.827 22.146 -44.803 1.00 66.31 475 VAL A N 1
ATOM 3648 C CA . VAL A 1 475 ? -13.239 22.654 -43.495 1.00 66.31 475 VAL A CA 1
ATOM 3649 C C . VAL A 1 475 ? -12.121 23.519 -42.927 1.00 66.31 475 VAL A C 1
ATOM 3651 O O . VAL A 1 475 ? -11.021 23.047 -42.673 1.00 66.31 475 VAL A O 1
ATOM 3654 N N . ALA A 1 476 ? -12.404 24.797 -42.678 1.00 70.75 476 ALA A N 1
ATOM 3655 C CA . ALA A 1 476 ? -11.485 25.642 -41.926 1.00 70.75 476 ALA A CA 1
ATOM 3656 C C . ALA A 1 476 ? -11.582 25.289 -40.435 1.00 70.75 476 ALA A C 1
ATOM 3658 O O . ALA A 1 476 ? -12.608 25.542 -39.797 1.00 70.75 476 ALA A O 1
ATOM 3659 N N . VAL A 1 477 ? -10.521 24.716 -39.864 1.00 73.44 477 VAL A N 1
ATOM 3660 C CA . VAL A 1 477 ? -10.470 24.417 -38.428 1.00 73.44 477 VAL A CA 1
ATOM 3661 C C . VAL A 1 477 ? -10.345 25.725 -37.643 1.00 73.44 477 VAL A C 1
ATOM 3663 O O . VAL A 1 477 ? -9.288 26.351 -37.597 1.00 73.44 477 VAL A O 1
ATOM 3666 N N . VAL A 1 478 ? -11.448 26.155 -37.024 1.00 75.31 478 VAL A N 1
ATOM 3667 C CA . VAL A 1 478 ? -11.509 27.419 -36.267 1.00 75.31 478 VAL A CA 1
ATOM 3668 C C . VAL A 1 478 ? -10.943 27.265 -34.853 1.00 75.31 478 VAL A C 1
ATOM 3670 O O . VAL A 1 478 ? -10.273 28.168 -34.356 1.00 75.31 478 VAL A O 1
ATOM 3673 N N . ASP A 1 479 ? -11.204 26.130 -34.202 1.00 74.69 479 ASP A N 1
ATOM 3674 C CA . ASP A 1 479 ? -10.738 25.843 -32.845 1.00 74.69 479 ASP A CA 1
ATOM 3675 C C . ASP A 1 479 ? -10.691 24.330 -32.588 1.00 74.69 479 ASP A C 1
ATOM 3677 O O . ASP A 1 479 ? -11.406 23.554 -33.225 1.00 74.69 479 ASP A O 1
ATOM 3681 N N . TRP A 1 480 ? -9.853 23.899 -31.647 1.00 84.38 480 TRP A N 1
ATOM 3682 C CA . TRP A 1 480 ? -9.804 22.513 -31.184 1.00 84.38 480 TRP A CA 1
ATOM 3683 C C . TRP A 1 480 ? -9.388 22.440 -29.719 1.00 84.38 480 TRP A C 1
ATOM 3685 O O . TRP A 1 480 ? -8.712 23.320 -29.183 1.00 84.38 480 TRP A O 1
ATOM 3695 N N . ASN A 1 481 ? -9.753 21.345 -29.050 1.00 79.06 481 ASN A N 1
ATOM 3696 C CA . ASN A 1 481 ? -9.408 21.157 -27.649 1.00 79.06 481 ASN A CA 1
ATOM 3697 C C . ASN A 1 481 ? -7.906 20.868 -27.473 1.00 79.06 481 ASN A C 1
ATOM 3699 O O . ASN A 1 481 ? -7.452 19.724 -27.533 1.00 79.06 481 ASN A O 1
ATOM 3703 N N . ARG A 1 482 ? -7.138 21.921 -27.193 1.00 75.81 482 ARG A N 1
ATOM 3704 C CA . ARG A 1 482 ? -5.682 21.860 -26.990 1.00 75.81 482 ARG A CA 1
ATOM 3705 C C . ARG A 1 482 ? -5.260 21.142 -25.709 1.00 75.81 482 ARG A C 1
ATOM 3707 O O . ARG A 1 482 ? -4.088 20.804 -25.575 1.00 75.81 482 ARG A O 1
ATOM 3714 N N . THR A 1 483 ? -6.177 20.906 -24.771 1.00 77.62 483 THR A N 1
ATOM 3715 C CA . THR A 1 483 ? -5.882 20.148 -23.544 1.00 77.62 483 THR A CA 1
ATOM 3716 C C . THR A 1 483 ? -6.120 18.649 -23.715 1.00 77.62 483 THR A C 1
ATOM 3718 O O . THR A 1 483 ? -5.722 17.865 -22.852 1.00 77.62 483 THR A O 1
ATOM 3721 N N . ALA A 1 484 ? -6.708 18.220 -24.840 1.00 76.19 484 ALA A N 1
ATOM 3722 C CA . ALA A 1 484 ? -6.901 16.810 -25.136 1.00 76.19 484 ALA A CA 1
ATOM 3723 C C . ALA A 1 484 ? -5.552 16.083 -25.255 1.00 76.19 484 ALA A C 1
ATOM 3725 O O . ALA A 1 484 ? -4.629 16.544 -25.930 1.00 76.19 484 ALA A O 1
ATOM 3726 N N . ALA A 1 485 ? -5.456 14.902 -24.640 1.00 63.22 485 ALA A N 1
ATOM 3727 C CA . ALA A 1 485 ? -4.217 14.127 -24.575 1.00 63.22 485 ALA A CA 1
ATOM 3728 C C . ALA A 1 485 ? -3.635 13.763 -25.956 1.00 63.22 485 ALA A C 1
ATOM 3730 O O . ALA A 1 485 ? -2.417 13.612 -26.067 1.00 63.22 485 ALA A O 1
ATOM 3731 N N . LEU A 1 486 ? -4.497 13.661 -26.977 1.00 59.31 486 LEU A N 1
ATOM 3732 C CA . LEU A 1 486 ? -4.153 13.329 -28.364 1.00 59.31 486 LEU A CA 1
ATOM 3733 C C . LEU A 1 486 ? -3.839 14.567 -29.222 1.00 59.31 486 LEU A C 1
ATOM 3735 O O . LEU A 1 486 ? -2.888 14.548 -29.994 1.00 59.31 486 LEU A O 1
ATOM 3739 N N . LEU A 1 487 ? -4.603 15.656 -29.076 1.00 68.62 487 LEU A N 1
ATOM 3740 C CA . LEU A 1 487 ? -4.507 16.827 -29.964 1.00 68.62 487 LEU A CA 1
ATOM 3741 C C . LEU A 1 487 ? -3.532 17.904 -29.473 1.00 68.62 487 LEU A C 1
ATOM 3743 O O . LEU A 1 487 ? -3.205 18.822 -30.221 1.00 68.62 487 LEU A O 1
ATOM 3747 N N . ARG A 1 488 ? -3.019 17.796 -28.241 1.00 73.69 488 ARG A N 1
ATOM 3748 C CA . ARG A 1 488 ? -2.062 18.761 -27.661 1.00 73.69 488 ARG A CA 1
ATOM 3749 C C . ARG A 1 488 ? -0.737 18.898 -28.424 1.00 73.69 488 ARG A C 1
ATOM 3751 O O . ARG A 1 488 ? -0.015 19.865 -28.204 1.00 73.69 488 ARG A O 1
ATOM 3758 N N . HIS A 1 489 ? -0.408 17.941 -29.293 1.00 73.44 489 HIS A N 1
ATOM 3759 C CA . HIS A 1 489 ? 0.810 17.950 -30.112 1.00 73.44 489 HIS A CA 1
ATOM 3760 C C . HIS A 1 489 ? 0.533 18.138 -31.612 1.00 73.44 489 HIS A C 1
ATOM 3762 O O . HIS A 1 489 ? 1.466 18.074 -32.406 1.00 73.44 489 HIS A O 1
ATOM 3768 N N . VAL A 1 490 ? -0.724 18.374 -32.002 1.00 68.12 490 VAL A N 1
ATOM 3769 C CA . VAL A 1 490 ? -1.137 18.516 -33.404 1.00 68.12 490 VAL A CA 1
ATOM 3770 C C . VAL A 1 490 ? -1.552 19.964 -33.666 1.00 68.12 490 VAL A C 1
ATOM 3772 O O . VAL A 1 490 ? -2.347 20.536 -32.918 1.00 68.12 490 VAL A O 1
ATOM 3775 N N . GLN A 1 491 ? -1.009 20.567 -34.727 1.00 70.56 491 GLN A N 1
ATOM 3776 C CA . GLN A 1 491 ? -1.464 21.859 -35.242 1.00 70.56 491 GLN A CA 1
ATOM 3777 C C . GLN A 1 491 ? -2.381 21.609 -36.438 1.00 70.56 491 GLN A C 1
ATOM 3779 O O . GLN A 1 491 ? -1.922 21.161 -37.481 1.00 70.56 491 GLN A O 1
ATOM 3784 N N . LEU A 1 492 ? -3.676 21.885 -36.272 1.00 70.06 492 LEU A N 1
ATOM 3785 C CA . LEU A 1 492 ? -4.706 21.651 -37.294 1.00 70.06 492 LEU A CA 1
ATOM 3786 C C . LEU A 1 492 ? -4.941 22.873 -38.199 1.00 70.06 492 LEU A C 1
ATOM 3788 O O . LEU A 1 492 ? -5.998 22.999 -38.799 1.00 70.06 492 LEU A O 1
ATOM 3792 N N . LEU A 1 493 ? -3.984 23.804 -38.263 1.00 63.38 493 LEU A N 1
ATOM 3793 C CA . LEU A 1 493 ? -4.143 25.072 -38.986 1.00 63.38 493 LEU A CA 1
ATOM 3794 C C . LEU A 1 493 ? -4.164 24.908 -40.518 1.00 63.38 493 LEU A C 1
ATOM 3796 O O . LEU A 1 493 ? -4.669 25.801 -41.187 1.00 63.38 493 LEU A O 1
ATOM 3800 N N . ASP A 1 494 ? -3.666 23.779 -41.038 1.00 51.09 494 ASP A N 1
ATOM 3801 C CA . ASP A 1 494 ? -3.471 23.528 -42.476 1.00 51.09 494 ASP A CA 1
ATOM 3802 C C . ASP A 1 494 ? -4.014 22.153 -42.945 1.00 51.09 494 ASP A C 1
ATOM 3804 O O . ASP A 1 494 ? -3.565 21.643 -43.973 1.00 51.09 494 ASP A O 1
ATOM 3808 N N . VAL A 1 495 ? -4.915 21.518 -42.179 1.00 53.56 495 VAL A N 1
ATOM 3809 C CA . VAL A 1 495 ? -5.524 20.213 -42.535 1.00 53.56 495 VAL A CA 1
ATOM 3810 C C . VAL A 1 495 ? -6.794 20.400 -43.347 1.00 53.56 495 VAL A C 1
ATOM 3812 O O . VAL A 1 495 ? -7.608 21.258 -42.941 1.00 53.56 495 VAL A O 1
#

Radius of gyration: 42.03 Å; chains: 1; bounding box: 108×73×121 Å

Organism: NCBI:txid360056

InterPro domains:
  IPR002035 von Willebrand factor, type A [PF13519] (153-256)
  IPR002035 von Willebrand factor, type A [SM00327] (148-390)
  IPR024163 Aerotolerance regulator, N-terminal [PF07584] (62-139)
  IPR036465 von Willebrand factor A-like domain superfamily [G3DSA:3.40.50.410] (146-330)
  IPR036465 von Willebrand factor A-like domain superfamily [SSF53300] (150-265)